Protein AF-0000000087153668 (afdb_homodimer)

pLDDT: mean 91.93, std 12.07, range [30.14, 98.94]

Radius of gyration: 24.34 Å; Cα contacts (8 Å, |Δi|>4): 916; chains: 2; bounding box: 64×69×59 Å

Nearest PDB structures (foldseek):
  3tos-assembly1_B  TM=8.824E-01  e=1.261E-19  Micromonospora echinospora
  5hoq-assembly1_A-2  TM=8.703E-01  e=6.758E-18  Micromonospora echinospora
  5hoq-assembly1_E-2  TM=8.641E-01  e=1.120E-17  Micromonospora echinospora
  5hoq-assembly1_C-2  TM=8.695E-01  e=1.193E-17  Micromonospora echinospora
  5hoq-assembly1_B  TM=8.705E-01  e=1.979E-17  Micromonospora echinospora

Organism: NCBI:txid2511166

Structure (mmCIF, N/CA/C/O backbone):
data_AF-0000000087153668-model_v1
#
loop_
_entity.id
_entity.type
_entity.pdbx_description
1 polymer 'Macroc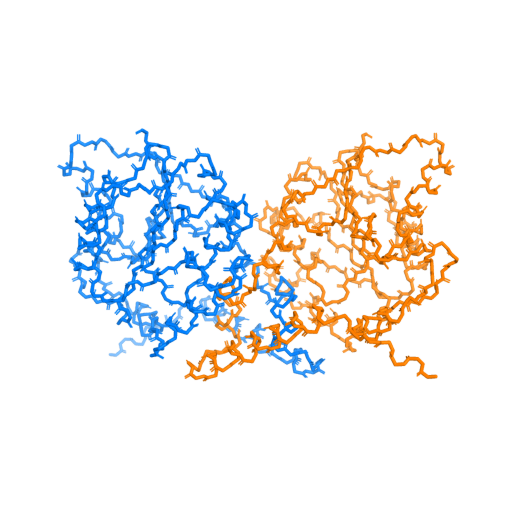in O-methyltransferase'
#
loop_
_atom_site.group_PDB
_atom_site.id
_atom_site.type_symbol
_atom_site.label_atom_id
_atom_site.label_alt_id
_atom_site.label_comp_id
_atom_site.label_asym_id
_atom_site.label_entity_id
_atom_site.label_seq_id
_atom_site.pdbx_PDB_ins_code
_atom_site.Cartn_x
_atom_site.Cartn_y
_atom_site.Cartn_z
_atom_site.occupancy
_atom_site.B_iso_or_equiv
_atom_site.auth_seq_id
_atom_site.auth_comp_id
_atom_site.auth_asym_id
_atom_site.auth_atom_id
_atom_site.pdbx_PDB_model_num
ATOM 1 N N . MET A 1 1 ? -31.109 13.617 28.531 1 30.5 1 MET A N 1
ATOM 2 C CA . MET A 1 1 ? -30.109 12.617 28.172 1 30.5 1 MET A CA 1
ATOM 3 C C . MET A 1 1 ? -30.484 11.914 26.875 1 30.5 1 MET A C 1
ATOM 5 O O . MET A 1 1 ? -31.281 10.977 26.875 1 30.5 1 MET A O 1
ATOM 9 N N . THR A 1 2 ? -30.797 12.656 25.812 1 38.59 2 THR A N 1
ATOM 10 C CA . THR A 1 2 ? -31.281 12.078 24.562 1 38.59 2 THR A CA 1
ATOM 11 C C . THR A 1 2 ? -30.344 10.969 24.078 1 38.59 2 THR A C 1
ATOM 13 O O . THR A 1 2 ? -29.156 11.211 23.859 1 38.59 2 THR A O 1
ATOM 16 N N . THR A 1 3 ? -30.453 9.836 24.578 1 46 3 THR A N 1
ATOM 17 C CA . THR A 1 3 ? -29.766 8.633 24.141 1 46 3 THR A CA 1
ATOM 18 C C . THR A 1 3 ? -29.672 8.57 22.625 1 46 3 THR A C 1
ATOM 20 O O . THR A 1 3 ? -30.688 8.406 21.938 1 46 3 THR A O 1
ATOM 23 N N . GLU A 1 4 ? -28.953 9.422 22.062 1 53.03 4 GLU A N 1
ATOM 24 C CA . GLU A 1 4 ? -28.812 9.391 20.609 1 53.03 4 GLU A CA 1
ATOM 25 C C . GLU A 1 4 ? -28.812 7.961 20.078 1 53.03 4 GLU A C 1
ATOM 27 O O . GLU A 1 4 ? -28 7.137 20.5 1 53.03 4 GLU A O 1
ATOM 32 N N . LYS A 1 5 ? -29.922 7.488 19.75 1 58.69 5 LYS A N 1
ATOM 33 C CA . LYS A 1 5 ? -30.172 6.207 19.094 1 58.69 5 LYS A CA 1
ATOM 34 C C . LYS A 1 5 ? -29.172 5.957 17.969 1 58.69 5 LYS A C 1
ATOM 36 O O . LYS A 1 5 ? -29.078 6.738 17.016 1 58.69 5 LYS A O 1
ATOM 41 N N . ILE A 1 6 ? -28.078 5.258 18.297 1 69.44 6 ILE A N 1
ATOM 42 C CA . ILE A 1 6 ? -27.141 4.883 17.25 1 69.44 6 ILE A CA 1
ATOM 43 C C . ILE A 1 6 ? -27.906 4.301 16.062 1 69.44 6 ILE A C 1
ATOM 45 O O . ILE A 1 6 ? -28.797 3.463 16.234 1 69.44 6 ILE A O 1
ATOM 49 N N . ASP A 1 7 ? -27.781 4.836 14.914 1 81.31 7 ASP A N 1
ATOM 50 C CA . ASP A 1 7 ? -28.281 4.312 13.641 1 81.31 7 ASP A CA 1
ATOM 51 C C . ASP A 1 7 ? -27.984 2.82 13.508 1 81.31 7 ASP A C 1
ATOM 53 O O . ASP A 1 7 ? -26.844 2.395 13.703 1 81.31 7 ASP A O 1
ATOM 57 N N . PRO A 1 8 ? -29.031 1.995 13.484 1 85.25 8 PRO A N 1
ATOM 58 C CA . PRO A 1 8 ? -28.844 0.545 13.398 1 85.25 8 PRO A CA 1
ATOM 59 C C . PRO A 1 8 ? -27.844 0.141 12.328 1 85.25 8 PRO A C 1
ATOM 61 O O . PRO A 1 8 ? -27.078 -0.816 12.516 1 85.25 8 PRO A O 1
ATOM 64 N N . ALA A 1 9 ? -27.922 0.762 11.227 1 83.69 9 ALA A N 1
ATOM 65 C CA . ALA A 1 9 ? -26.969 0.461 10.164 1 83.69 9 ALA A CA 1
ATOM 66 C C . ALA A 1 9 ? -25.547 0.723 10.633 1 83.69 9 ALA A C 1
ATOM 68 O O . ALA A 1 9 ? -24.625 -0.057 10.336 1 83.69 9 ALA A O 1
ATOM 69 N N . ARG A 1 10 ? -25.312 1.752 11.328 1 82.81 10 ARG A N 1
ATOM 70 C CA . ARG A 1 10 ? -24 2.08 11.852 1 82.81 10 ARG A CA 1
ATOM 71 C C . ARG A 1 10 ? -23.547 1.064 12.898 1 82.81 10 ARG A C 1
ATOM 73 O O . ARG A 1 10 ? -22.391 0.668 12.938 1 82.81 10 ARG A O 1
ATOM 80 N N . ALA A 1 11 ? -24.484 0.666 13.648 1 84.69 11 ALA A N 1
ATOM 81 C CA . ALA A 1 11 ? -24.188 -0.338 14.664 1 84.69 11 ALA A CA 1
ATOM 82 C C . ALA A 1 11 ? -23.781 -1.661 14.031 1 84.69 11 ALA A C 1
ATOM 84 O O . ALA A 1 11 ? -22.844 -2.316 14.492 1 84.69 11 ALA A O 1
ATOM 85 N N . ALA A 1 12 ? -24.484 -2.02 13.031 1 84.94 12 ALA A N 1
ATOM 86 C CA . ALA A 1 12 ? -24.172 -3.254 12.32 1 84.94 12 ALA A CA 1
ATOM 87 C C . ALA A 1 12 ? -22.781 -3.178 11.688 1 84.94 12 ALA A C 1
ATOM 89 O O . ALA A 1 12 ? -22.016 -4.152 11.719 1 84.94 12 ALA A O 1
ATOM 90 N N . TYR A 1 13 ? -22.5 -2.025 11.18 1 84.12 13 TYR A N 1
ATOM 91 C CA . TYR A 1 13 ? -21.203 -1.812 10.57 1 84.12 13 TYR A CA 1
ATOM 92 C C . TYR A 1 13 ? -20.094 -1.915 11.609 1 84.12 13 TYR A C 1
ATOM 94 O O . TYR A 1 13 ? -19.078 -2.578 11.375 1 84.12 13 TYR A O 1
ATOM 102 N N . GLN A 1 14 ? -20.281 -1.329 12.695 1 86.62 14 GLN A N 1
ATOM 103 C CA . GLN A 1 14 ? -19.297 -1.364 13.773 1 86.62 14 GLN A CA 1
ATOM 104 C C . GLN A 1 14 ? -19.094 -2.789 14.281 1 86.62 14 GLN A C 1
ATOM 106 O O . GLN A 1 14 ? -17.953 -3.199 14.547 1 86.62 14 GLN A O 1
ATOM 111 N N . SER A 1 15 ? -20.188 -3.48 14.352 1 90.38 15 SER A N 1
ATOM 112 C CA . SER A 1 15 ? -20.109 -4.871 14.797 1 90.38 15 SER A CA 1
ATOM 113 C C . SER A 1 15 ? -19.312 -5.719 13.812 1 90.38 15 SER A C 1
ATOM 115 O O . SER A 1 15 ? -18.484 -6.543 14.219 1 90.38 15 SER A O 1
ATOM 117 N N . ARG A 1 16 ? -19.547 -5.488 12.57 1 90.38 16 ARG A N 1
ATOM 118 C CA . ARG A 1 16 ? -18.812 -6.223 11.539 1 90.38 16 ARG A CA 1
ATOM 119 C C . ARG A 1 16 ? -17.328 -5.906 11.602 1 90.38 16 ARG A C 1
ATOM 121 O O . ARG A 1 16 ? -16.484 -6.789 11.414 1 90.38 16 ARG A O 1
ATOM 128 N N . GLU A 1 17 ? -17.094 -4.684 11.852 1 91.75 17 GLU A N 1
ATOM 129 C CA . GLU A 1 17 ? -15.688 -4.281 11.977 1 91.75 17 GLU A CA 1
ATOM 130 C C . GLU A 1 17 ? -15.023 -4.949 13.172 1 91.75 17 GLU A C 1
ATOM 132 O O . GLU A 1 17 ? -13.906 -5.457 13.062 1 91.75 17 GLU A O 1
ATOM 137 N N . GLU A 1 18 ? -15.703 -4.941 14.25 1 93.94 18 GLU A N 1
ATOM 138 C CA . GLU A 1 18 ? -15.172 -5.578 15.445 1 93.94 18 GLU A CA 1
ATOM 139 C C . GLU A 1 18 ? -14.953 -7.07 15.227 1 93.94 18 GLU A C 1
ATOM 141 O O . GLU A 1 18 ? -13.93 -7.621 15.648 1 93.94 18 GLU A O 1
ATOM 146 N N . GLN A 1 19 ? -15.891 -7.656 14.586 1 95.5 19 GLN A N 1
ATOM 147 C CA . GLN A 1 19 ? -15.781 -9.078 14.289 1 95.5 19 GLN A CA 1
ATOM 148 C C . GLN A 1 19 ? -14.609 -9.359 13.359 1 95.5 19 GLN A C 1
ATOM 150 O O . GLN A 1 19 ? -13.914 -10.375 13.508 1 95.5 19 GLN A O 1
ATOM 155 N N . HIS A 1 20 ? -14.406 -8.508 12.422 1 96.88 20 HIS A N 1
ATOM 156 C CA . HIS A 1 20 ? -13.289 -8.656 11.492 1 96.88 20 HIS A CA 1
ATOM 157 C C . HIS A 1 20 ? -11.961 -8.68 12.242 1 96.88 20 HIS A C 1
ATOM 159 O O . HIS A 1 20 ? -11.148 -9.586 12.039 1 96.88 20 HIS A O 1
ATOM 165 N N . TRP A 1 21 ? -11.766 -7.707 13.094 1 97.44 21 TRP A N 1
ATOM 166 C CA . TRP A 1 21 ? -10.492 -7.586 13.797 1 97.44 21 TRP A CA 1
ATOM 167 C C . TRP A 1 21 ? -10.305 -8.742 14.781 1 97.44 21 TRP A C 1
ATOM 169 O O . TRP A 1 21 ? -9.188 -9.25 14.938 1 97.44 21 TRP A O 1
ATOM 179 N N . ALA A 1 22 ? -11.375 -9.156 15.414 1 97.94 22 ALA A N 1
ATOM 180 C CA . ALA A 1 22 ? -11.297 -10.297 16.328 1 97.94 22 ALA A CA 1
ATOM 181 C C . ALA A 1 22 ? -10.914 -11.57 15.586 1 97.94 22 ALA A C 1
ATOM 183 O O . ALA A 1 22 ? -10.062 -12.336 16.047 1 97.94 22 ALA A O 1
ATOM 184 N N . GLU A 1 23 ? -11.539 -11.758 14.422 1 98.25 23 GLU A N 1
ATOM 185 C CA . GLU A 1 23 ? -11.242 -12.953 13.633 1 98.25 23 GLU A CA 1
ATOM 186 C C . GLU A 1 23 ? -9.812 -12.922 13.102 1 98.25 23 GLU A C 1
ATOM 188 O O . GLU A 1 23 ? -9.109 -13.93 13.133 1 98.25 23 GLU A O 1
ATOM 193 N N . LEU A 1 24 ? -9.375 -11.805 12.617 1 98.56 24 LEU A N 1
ATOM 194 C CA . LEU A 1 24 ? -8.008 -11.688 12.117 1 98.56 24 LEU A CA 1
ATOM 195 C C . LEU A 1 24 ? -7.004 -11.977 13.227 1 98.56 24 LEU A C 1
ATOM 197 O O . LEU A 1 24 ? -6.031 -12.703 13.016 1 98.56 24 LEU A O 1
ATOM 201 N N . LYS A 1 25 ? -7.203 -11.367 14.398 1 98.19 25 LYS A N 1
ATOM 202 C CA . LYS A 1 25 ? -6.32 -11.625 15.531 1 98.19 25 LYS A CA 1
ATOM 203 C C . LYS A 1 25 ? -6.266 -13.117 15.859 1 98.19 25 LYS A C 1
ATOM 205 O O . LYS A 1 25 ? -5.191 -13.656 16.125 1 98.19 25 LYS A O 1
ATOM 210 N N . SER A 1 26 ? -7.434 -13.75 15.867 1 98.44 26 SER A N 1
ATOM 211 C CA . SER A 1 26 ? -7.512 -15.18 16.141 1 98.44 26 SER A CA 1
ATOM 212 C C . SER A 1 26 ? -6.711 -15.977 15.102 1 98.44 26 SER A C 1
ATOM 214 O O . SER A 1 26 ? -6 -16.922 15.461 1 98.44 26 SER A O 1
ATOM 216 N N . ILE A 1 27 ? -6.805 -15.641 13.82 1 98.38 27 ILE A N 1
ATOM 217 C CA . ILE A 1 27 ? -6.082 -16.312 12.742 1 98.38 27 ILE A CA 1
ATOM 218 C C . ILE A 1 27 ? -4.578 -16.172 12.969 1 98.38 27 ILE A C 1
ATOM 220 O O . ILE A 1 27 ? -3.838 -17.156 12.875 1 98.38 27 ILE A O 1
ATOM 224 N N . LEU A 1 28 ? -4.129 -14.953 13.258 1 98 28 LEU A N 1
ATOM 225 C CA . LEU A 1 28 ? -2.709 -14.688 13.453 1 98 28 LEU A CA 1
ATOM 226 C C . LEU A 1 28 ? -2.178 -15.43 14.68 1 98 28 LEU A C 1
ATOM 228 O O . LEU A 1 28 ? -1.084 -15.992 14.633 1 98 28 LEU A O 1
ATOM 232 N N . ASP A 1 29 ? -2.941 -15.414 15.781 1 97.5 29 ASP A N 1
ATOM 233 C CA . ASP A 1 29 ? -2.547 -16.125 17 1 97.5 29 ASP A CA 1
ATOM 234 C C . ASP A 1 29 ? -2.455 -17.625 16.75 1 97.5 29 ASP A C 1
ATOM 236 O O . ASP A 1 29 ? -1.462 -18.266 17.109 1 97.5 29 ASP A O 1
ATOM 240 N N . ASP A 1 30 ? -3.479 -18.219 16.125 1 97.38 30 ASP A N 1
ATOM 241 C CA . ASP A 1 30 ? -3.521 -19.656 15.859 1 97.38 30 ASP A CA 1
ATOM 242 C C . ASP A 1 30 ? -2.369 -20.094 14.953 1 97.38 30 ASP A C 1
ATOM 244 O O . ASP A 1 30 ? -1.816 -21.172 15.109 1 97.38 30 ASP A O 1
ATOM 248 N N . GLY A 1 31 ? -2.053 -19.25 14 1 95.75 31 GLY A N 1
ATOM 249 C CA . GLY A 1 31 ? -0.984 -19.562 13.062 1 95.75 31 GLY A CA 1
ATOM 250 C C . GLY A 1 31 ? 0.392 -19.188 13.586 1 95.75 31 GLY A C 1
ATOM 251 O O . GLY A 1 31 ? 1.398 -19.422 12.914 1 95.75 31 GLY A O 1
ATOM 252 N N . GLN A 1 32 ? 0.457 -18.594 14.75 1 95.75 32 GLN A N 1
ATOM 253 C CA . GLN A 1 32 ? 1.702 -18.125 15.359 1 95.75 32 GLN A CA 1
ATOM 254 C C . GLN A 1 32 ? 2.449 -17.188 14.422 1 95.75 32 GLN A C 1
ATOM 256 O O . GLN A 1 32 ? 3.662 -17.312 14.242 1 95.75 32 GLN A O 1
ATOM 261 N N . ILE A 1 33 ? 1.767 -16.391 13.758 1 96.06 33 ILE A N 1
ATOM 262 C CA . ILE A 1 33 ? 2.328 -15.391 12.859 1 96.06 33 ILE A CA 1
ATOM 263 C C . ILE A 1 33 ? 2.727 -14.148 13.648 1 96.06 33 ILE A C 1
ATOM 265 O O . ILE A 1 33 ? 1.876 -13.492 14.258 1 96.06 33 ILE A O 1
ATOM 269 N N . SER A 1 34 ? 3.992 -13.773 13.672 1 95.94 34 SER A N 1
ATOM 270 C CA . SER A 1 34 ? 4.543 -12.688 14.469 1 95.94 34 SER A CA 1
ATOM 271 C C . SER A 1 34 ? 4.164 -11.328 13.891 1 95.94 34 SER A C 1
ATOM 273 O O . SER A 1 34 ? 3.648 -11.25 12.773 1 95.94 34 SER A O 1
ATOM 275 N N . LEU A 1 35 ? 4.406 -10.266 14.625 1 96.62 35 LEU A N 1
ATOM 276 C CA . LEU A 1 35 ? 4.207 -8.898 14.148 1 96.62 35 LEU A CA 1
ATOM 277 C C . LEU A 1 35 ? 5.031 -8.633 12.898 1 96.62 35 LEU A C 1
ATOM 279 O O . LEU A 1 35 ? 4.531 -8.055 11.93 1 96.62 35 LEU A O 1
ATOM 283 N N . ALA A 1 36 ? 6.301 -9.031 12.969 1 96.38 36 ALA A N 1
ATOM 284 C CA . ALA A 1 36 ? 7.184 -8.836 11.82 1 96.38 36 ALA A CA 1
ATOM 285 C C . ALA A 1 36 ? 6.625 -9.516 10.578 1 96.38 36 ALA A C 1
ATOM 287 O O . ALA A 1 36 ? 6.539 -8.906 9.508 1 96.38 36 ALA A O 1
ATOM 288 N N . GLU A 1 37 ? 6.176 -10.766 10.711 1 95.5 37 GLU A N 1
ATOM 289 C CA . GLU A 1 37 ? 5.602 -11.508 9.594 1 95.5 37 GLU A CA 1
ATOM 290 C C . GLU A 1 37 ? 4.32 -10.844 9.094 1 95.5 37 GLU A C 1
ATOM 292 O O . GLU A 1 37 ? 4.07 -10.789 7.887 1 95.5 37 GLU A O 1
ATOM 297 N N . THR A 1 38 ? 3.527 -10.383 10.047 1 97.81 38 THR A N 1
ATOM 298 C CA . THR A 1 38 ? 2.295 -9.68 9.711 1 97.81 38 THR A CA 1
ATOM 299 C C . THR A 1 38 ? 2.59 -8.445 8.867 1 97.81 38 THR A C 1
ATOM 301 O O . THR A 1 38 ? 1.969 -8.242 7.82 1 97.81 38 THR A O 1
ATOM 304 N N . LEU A 1 39 ? 3.59 -7.68 9.227 1 97.94 39 LEU A N 1
ATOM 305 C CA . LEU A 1 39 ? 3.883 -6.426 8.547 1 97.94 39 LEU A CA 1
ATOM 306 C C . LEU A 1 39 ? 4.656 -6.672 7.254 1 97.94 39 LEU A C 1
ATOM 308 O O . LEU A 1 39 ? 4.508 -5.926 6.285 1 97.94 39 LEU A O 1
ATOM 312 N N . ILE A 1 40 ? 5.438 -7.758 7.156 1 96.75 40 ILE A N 1
ATOM 313 C CA . ILE A 1 40 ? 6.117 -8.148 5.926 1 96.75 40 ILE A CA 1
ATOM 314 C C . ILE A 1 40 ? 5.082 -8.57 4.883 1 96.75 40 ILE A C 1
ATOM 316 O O . ILE A 1 40 ? 5.23 -8.266 3.695 1 96.75 40 ILE A O 1
ATOM 320 N N . ASN A 1 41 ? 4.027 -9.195 5.312 1 97.06 41 ASN A N 1
ATOM 321 C CA . ASN A 1 41 ? 2.965 -9.68 4.441 1 97.06 41 ASN A CA 1
ATOM 322 C C . ASN A 1 41 ? 1.693 -8.852 4.594 1 97.06 41 ASN A C 1
ATOM 324 O O . ASN A 1 41 ? 0.588 -9.367 4.414 1 97.06 41 ASN A O 1
ATOM 328 N N . TYR A 1 42 ? 1.779 -7.547 4.867 1 98.12 42 TYR A N 1
ATOM 329 C CA . TYR A 1 42 ? 0.705 -6.676 5.332 1 98.12 42 TYR A CA 1
ATOM 330 C C . TYR A 1 42 ? -0.448 -6.652 4.336 1 98.12 42 TYR A C 1
ATOM 332 O O . TYR A 1 42 ? -1.612 -6.543 4.73 1 98.12 42 TYR A O 1
ATOM 340 N N . PRO A 1 43 ? -0.207 -6.762 2.994 1 97.88 43 PRO A N 1
ATOM 341 C CA . PRO A 1 43 ? -1.375 -6.645 2.117 1 97.88 43 PRO A CA 1
ATOM 342 C C . PRO A 1 43 ? -2.41 -7.742 2.367 1 97.88 43 PRO A C 1
ATOM 344 O O . PRO A 1 43 ? -3.59 -7.562 2.053 1 97.88 43 PRO A O 1
ATOM 347 N N . ALA A 1 44 ? -1.992 -8.867 2.947 1 98 44 ALA A N 1
ATOM 348 C CA . ALA A 1 44 ? -2.926 -9.945 3.264 1 98 44 ALA A CA 1
ATOM 349 C C . ALA A 1 44 ? -3.867 -9.539 4.395 1 98 44 ALA A C 1
ATOM 351 O O . ALA A 1 44 ? -4.98 -10.055 4.496 1 98 44 ALA A O 1
ATOM 352 N N . PHE A 1 45 ? -3.41 -8.57 5.207 1 98.5 45 PHE A N 1
ATOM 353 C CA . PHE A 1 45 ? -4.066 -8.414 6.5 1 98.5 45 PHE A CA 1
ATOM 354 C C . PHE A 1 45 ? -4.738 -7.055 6.609 1 98.5 45 PHE A C 1
ATOM 356 O O . PHE A 1 45 ? -5.496 -6.801 7.547 1 98.5 45 PHE A O 1
ATOM 363 N N . VAL A 1 46 ? -4.422 -6.18 5.672 1 97.75 46 VAL A N 1
ATOM 364 C CA . VAL A 1 46 ? -5.094 -4.887 5.645 1 97.75 46 VAL A CA 1
ATOM 365 C C . VAL A 1 46 ? -6.434 -5.012 4.922 1 97.75 46 VAL A C 1
ATOM 367 O O . VAL A 1 46 ? -6.555 -5.754 3.947 1 97.75 46 VAL A O 1
ATOM 370 N N . ARG A 1 47 ? -7.449 -4.32 5.395 1 96.19 47 ARG A N 1
ATOM 371 C CA . ARG A 1 47 ? -8.742 -4.332 4.719 1 96.19 47 ARG A CA 1
ATOM 372 C C . ARG A 1 47 ? -8.703 -3.49 3.447 1 96.19 47 ARG A C 1
ATOM 374 O O . ARG A 1 47 ? -7.824 -2.641 3.287 1 96.19 47 ARG A O 1
ATOM 381 N N . ARG A 1 48 ? -9.641 -3.795 2.596 1 94.31 48 ARG A N 1
ATOM 382 C CA . ARG A 1 48 ? -9.766 -3.086 1.327 1 94.31 48 ARG A CA 1
ATOM 383 C C . ARG A 1 48 ? -9.773 -1.576 1.542 1 94.31 48 ARG A C 1
ATOM 385 O O . ARG A 1 48 ? -9.07 -0.841 0.844 1 94.31 48 ARG A O 1
ATOM 392 N N . ARG A 1 49 ? -10.555 -1.093 2.52 1 93.31 49 ARG A N 1
ATOM 393 C CA . ARG A 1 49 ? -10.711 0.335 2.775 1 93.31 49 ARG A CA 1
ATOM 394 C C . ARG A 1 49 ? -9.391 0.973 3.174 1 93.31 49 ARG A C 1
ATOM 396 O O . ARG A 1 49 ? -9.055 2.066 2.713 1 93.31 49 ARG A O 1
ATOM 403 N N . GLU A 1 50 ? -8.578 0.243 3.977 1 95.62 50 GLU A N 1
ATOM 404 C CA . GLU A 1 50 ? -7.309 0.783 4.461 1 95.62 50 GLU A CA 1
ATOM 405 C C . GLU A 1 50 ? -6.227 0.689 3.389 1 95.62 50 GLU A C 1
ATOM 407 O O . GLU A 1 50 ? -5.332 1.537 3.324 1 95.62 50 GLU A O 1
ATOM 412 N N . MET A 1 51 ? -6.34 -0.323 2.529 1 97.25 51 MET A N 1
ATOM 413 C CA . MET A 1 51 ? -5.344 -0.507 1.479 1 97.25 51 MET A CA 1
ATOM 414 C C . MET A 1 51 ? -5.305 0.702 0.549 1 97.25 51 MET A C 1
ATOM 416 O O . MET A 1 51 ? -4.234 1.096 0.083 1 97.25 51 MET A O 1
ATOM 420 N N . THR A 1 52 ? -6.445 1.392 0.288 1 96.81 52 THR A N 1
ATOM 421 C CA . THR A 1 52 ? -6.547 2.477 -0.682 1 96.81 52 THR A CA 1
ATOM 422 C C . THR A 1 52 ? -5.738 3.688 -0.228 1 96.81 52 THR A C 1
ATOM 424 O O . THR A 1 52 ? -5.359 4.531 -1.044 1 96.81 52 THR A O 1
ATOM 427 N N . ARG A 1 53 ? -5.449 3.73 1.054 1 96.31 53 ARG A N 1
ATOM 428 C CA . ARG A 1 53 ? -4.703 4.871 1.573 1 96.31 53 ARG A CA 1
ATOM 429 C C . ARG A 1 53 ? -3.324 4.965 0.93 1 96.31 53 ARG A C 1
ATOM 431 O O . ARG A 1 53 ? -2.93 6.023 0.439 1 96.31 53 ARG A O 1
ATOM 438 N N . LEU A 1 54 ? -2.623 3.857 0.93 1 98.25 54 LEU A N 1
ATOM 439 C CA . LEU A 1 54 ? -1.294 3.848 0.328 1 98.25 54 LEU A CA 1
ATOM 440 C C . LEU A 1 54 ? -1.378 4.059 -1.18 1 98.25 54 LEU A C 1
ATOM 442 O O . LEU A 1 54 ? -0.534 4.742 -1.763 1 98.25 54 LEU A O 1
ATOM 446 N N . LEU A 1 55 ? -2.42 3.486 -1.817 1 98.56 55 LEU A N 1
ATOM 447 C CA . LEU A 1 55 ? -2.588 3.652 -3.258 1 98.56 55 LEU A CA 1
ATOM 448 C C . LEU A 1 55 ? -2.824 5.117 -3.613 1 98.56 55 LEU A C 1
ATOM 450 O O . LEU A 1 55 ? -2.25 5.625 -4.578 1 98.56 55 LEU A O 1
ATOM 454 N N . ALA A 1 56 ? -3.625 5.781 -2.809 1 98.5 56 ALA A N 1
ATOM 455 C CA . ALA A 1 56 ? -3.92 7.195 -3.033 1 98.5 56 ALA A CA 1
ATOM 456 C C . ALA A 1 56 ? -2.668 8.047 -2.855 1 98.5 56 ALA A C 1
ATOM 458 O O . ALA A 1 56 ? -2.393 8.93 -3.67 1 98.5 56 ALA A O 1
ATOM 459 N N . ASP A 1 57 ? -1.923 7.781 -1.798 1 98.62 57 ASP A N 1
ATOM 460 C CA . ASP A 1 57 ? -0.675 8.5 -1.572 1 98.62 57 ASP A CA 1
ATOM 461 C C . ASP A 1 57 ? 0.308 8.273 -2.717 1 98.62 57 ASP A C 1
ATOM 463 O O . ASP A 1 57 ? 0.983 9.203 -3.16 1 98.62 57 ASP A O 1
ATOM 467 N N . TYR A 1 58 ? 0.322 7.062 -3.189 1 98.81 58 TYR A N 1
ATOM 468 C CA . TYR A 1 58 ? 1.199 6.715 -4.301 1 98.81 58 TYR A CA 1
ATOM 469 C C . TYR A 1 58 ? 0.812 7.477 -5.562 1 98.81 58 TYR A C 1
ATOM 471 O O . TYR A 1 58 ? 1.674 8.023 -6.258 1 98.81 58 TYR A O 1
ATOM 479 N N . ASP A 1 59 ? -0.47 7.543 -5.883 1 98.69 59 ASP A N 1
ATOM 480 C CA . ASP A 1 59 ? -0.94 8.266 -7.062 1 98.69 59 ASP A CA 1
ATOM 481 C C . ASP A 1 59 ? -0.657 9.758 -6.941 1 98.69 59 ASP A C 1
ATOM 483 O O . ASP A 1 59 ? -0.263 10.398 -7.918 1 98.69 59 ASP A O 1
ATOM 487 N N . LEU A 1 60 ? -0.824 10.32 -5.746 1 98.81 60 LEU A N 1
ATOM 488 C CA . LEU A 1 60 ? -0.478 11.719 -5.535 1 98.81 60 LEU A CA 1
ATOM 489 C C . LEU A 1 60 ? 1.017 11.945 -5.738 1 98.81 60 LEU A C 1
ATOM 491 O O . LEU A 1 60 ? 1.418 12.906 -6.402 1 98.81 60 LEU A O 1
ATOM 495 N N . PHE A 1 61 ? 1.834 11.07 -5.184 1 98.81 61 PHE A N 1
ATOM 496 C CA . PHE A 1 61 ? 3.283 11.188 -5.277 1 98.81 61 PHE A CA 1
ATOM 497 C C . PHE A 1 61 ? 3.734 11.156 -6.734 1 98.81 61 PHE A C 1
ATOM 499 O O . PHE A 1 61 ? 4.633 11.898 -7.129 1 98.81 61 PHE A O 1
ATOM 506 N N . ARG A 1 62 ? 3.113 10.336 -7.527 1 98.12 62 ARG A N 1
ATOM 507 C CA . ARG A 1 62 ? 3.465 10.219 -8.938 1 98.12 62 ARG A CA 1
ATOM 508 C C . ARG A 1 62 ? 3.236 11.531 -9.672 1 98.12 62 ARG A C 1
ATOM 510 O O . ARG A 1 62 ? 3.881 11.805 -10.688 1 98.12 62 ARG A O 1
ATOM 517 N N . MET A 1 63 ? 2.402 12.352 -9.18 1 98.38 63 MET A N 1
ATOM 518 C CA . MET A 1 63 ? 2.107 13.641 -9.812 1 98.38 63 MET A CA 1
ATOM 519 C C . MET A 1 63 ? 3.25 14.625 -9.594 1 98.38 63 MET A C 1
ATOM 521 O O . MET A 1 63 ? 3.363 15.617 -10.32 1 98.38 63 MET A O 1
ATOM 525 N N . ILE A 1 64 ? 4.141 14.352 -8.586 1 98.19 64 ILE A N 1
ATOM 526 C CA . ILE A 1 64 ? 5.125 15.367 -8.242 1 98.19 64 ILE A CA 1
ATOM 527 C C . ILE A 1 64 ? 6.531 14.828 -8.477 1 98.19 64 ILE A C 1
ATOM 529 O O . ILE A 1 64 ? 7.516 15.422 -8.031 1 98.19 64 ILE A O 1
ATOM 533 N N . GLN A 1 65 ? 6.652 13.688 -9.148 1 96.44 65 GLN A N 1
ATOM 534 C CA . GLN A 1 65 ? 7.953 13.055 -9.328 1 96.44 65 GLN A CA 1
ATOM 535 C C . GLN A 1 65 ? 8.914 13.977 -10.078 1 96.44 65 GLN A C 1
ATOM 537 O O . GLN A 1 65 ? 10.117 13.961 -9.828 1 96.44 65 GLN A O 1
ATOM 542 N N . ASP A 1 66 ? 8.367 14.797 -10.938 1 96.62 66 ASP A N 1
ATOM 543 C CA . ASP A 1 66 ? 9.219 15.656 -11.75 1 96.62 66 ASP A CA 1
ATOM 544 C C . ASP A 1 66 ? 9.172 17.109 -11.258 1 96.62 66 ASP A C 1
ATOM 546 O O . ASP A 1 66 ? 9.609 18.016 -11.961 1 96.62 66 ASP A O 1
ATOM 550 N N . ILE A 1 67 ? 8.57 17.359 -10.078 1 97.75 67 ILE A N 1
ATOM 551 C CA . ILE A 1 67 ? 8.508 18.672 -9.445 1 97.75 67 ILE A CA 1
ATOM 552 C C . ILE A 1 67 ? 9.539 18.75 -8.32 1 97.75 67 ILE A C 1
ATOM 554 O O . ILE A 1 67 ? 9.508 17.938 -7.391 1 97.75 67 ILE A O 1
ATOM 558 N N . PRO A 1 68 ? 10.469 19.625 -8.414 1 96.69 68 PRO A N 1
ATOM 559 C CA . PRO A 1 68 ? 11.445 19.734 -7.328 1 96.69 68 PRO A CA 1
ATOM 560 C C . PRO A 1 68 ? 10.82 20.203 -6.016 1 96.69 68 PRO A C 1
ATOM 562 O O . PRO A 1 68 ? 9.773 20.844 -6.02 1 96.69 68 PRO A O 1
ATOM 565 N N . GLY A 1 69 ? 11.539 19.891 -4.941 1 97.81 69 GLY A N 1
ATOM 566 C CA . GLY A 1 69 ? 11.109 20.406 -3.654 1 97.81 69 GLY A CA 1
ATOM 567 C C . GLY A 1 69 ? 10.688 19.328 -2.686 1 97.81 69 GLY A C 1
ATOM 568 O O . GLY A 1 69 ? 10.445 18.188 -3.09 1 97.81 69 GLY A O 1
ATOM 569 N N . SER A 1 70 ? 10.547 19.672 -1.461 1 98.44 70 SER A N 1
ATOM 570 C CA . SER A 1 70 ? 10.227 18.766 -0.356 1 98.44 70 SER A CA 1
ATOM 571 C C . SER A 1 70 ? 8.719 18.609 -0.186 1 98.44 70 SER A C 1
ATOM 573 O O . SER A 1 70 ? 7.941 19.188 -0.958 1 98.44 70 SER A O 1
ATOM 575 N N . ILE A 1 71 ? 8.281 17.766 0.687 1 98.88 71 ILE A N 1
ATOM 576 C CA . ILE A 1 71 ? 6.879 17.531 1.004 1 98.88 71 ILE A CA 1
ATOM 577 C C . ILE A 1 71 ? 6.59 17.984 2.434 1 98.88 71 ILE A C 1
ATOM 579 O O . ILE A 1 71 ? 7.383 17.719 3.344 1 98.88 71 ILE A O 1
ATOM 583 N N . ALA A 1 72 ? 5.531 18.703 2.6 1 98.88 72 ALA A N 1
ATOM 584 C CA . ALA A 1 72 ? 5.078 19.094 3.932 1 98.88 72 ALA A CA 1
ATOM 585 C C . ALA A 1 72 ? 3.717 18.484 4.25 1 98.88 72 ALA A C 1
ATOM 587 O O . ALA A 1 72 ? 2.807 18.516 3.418 1 98.88 72 ALA A O 1
ATOM 588 N N . GLU A 1 73 ? 3.564 17.938 5.414 1 98.88 73 GLU A N 1
ATOM 589 C CA . GLU A 1 73 ? 2.299 17.391 5.891 1 98.88 73 GLU A CA 1
ATOM 590 C C . GLU A 1 73 ? 1.889 18.016 7.219 1 98.88 73 GLU A C 1
ATOM 592 O O . GLU A 1 73 ? 2.676 18.047 8.172 1 98.88 73 GLU A O 1
ATOM 597 N N . LEU A 1 74 ? 0.701 18.562 7.277 1 98.25 74 LEU A N 1
ATOM 598 C CA . LEU A 1 74 ? 0.121 19.062 8.523 1 98.25 74 LEU A CA 1
ATOM 599 C C . LEU A 1 74 ? -0.875 18.062 9.094 1 98.25 74 LEU A C 1
ATOM 601 O O . LEU A 1 74 ? -1.862 17.719 8.438 1 98.25 74 LEU A O 1
ATOM 605 N N . GLY A 1 75 ? -0.689 17.672 10.328 1 96.12 75 GLY A N 1
ATOM 606 C CA . GLY A 1 75 ? -1.401 16.531 10.891 1 96.12 75 GLY A CA 1
ATOM 607 C C . GLY A 1 75 ? -0.745 15.203 10.57 1 96.12 75 GLY A C 1
ATOM 608 O O . GLY A 1 75 ? -0.954 14.641 9.492 1 96.12 75 GLY A O 1
ATOM 609 N N . VAL A 1 76 ? 0.039 14.711 11.586 1 97 76 VAL A N 1
ATOM 610 C CA . VAL A 1 76 ? 0.862 13.531 11.336 1 97 76 VAL A CA 1
ATOM 611 C C . VAL A 1 76 ? 0.243 12.312 12.008 1 97 76 VAL A C 1
ATOM 613 O O . VAL A 1 76 ? 0.271 11.203 11.461 1 97 76 VAL A O 1
ATOM 616 N N . PHE A 1 77 ? -0.27 12.445 13.266 1 94.31 77 PHE A N 1
ATOM 617 C CA . PHE A 1 77 ? -0.82 11.367 14.078 1 94.31 77 PHE A CA 1
ATOM 618 C C . PHE A 1 77 ? 0.172 10.219 14.195 1 94.31 77 PHE A C 1
ATOM 620 O O . PHE A 1 77 ? 1.291 10.406 14.68 1 94.31 77 PHE A O 1
ATOM 627 N N . LEU A 1 78 ? -0.143 9.109 13.719 1 96.19 78 LEU A N 1
ATOM 628 C CA . LEU A 1 78 ? 0.76 7.969 13.867 1 96.19 78 LEU A CA 1
ATOM 629 C C . LEU A 1 78 ? 1.721 7.887 12.68 1 96.19 78 LEU A C 1
ATOM 631 O O . LEU A 1 78 ? 2.605 7.031 12.656 1 96.19 78 LEU A O 1
ATOM 635 N N . GLY A 1 79 ? 1.618 8.688 11.664 1 97.62 79 GLY A N 1
ATOM 636 C CA . GLY A 1 79 ? 2.645 8.852 10.648 1 97.62 79 GLY A CA 1
ATOM 637 C C . GLY A 1 79 ? 2.371 8.055 9.391 1 97.62 79 GLY A C 1
ATOM 638 O O . GLY A 1 79 ? 3.268 7.855 8.57 1 97.62 79 GLY A O 1
ATOM 639 N N . ALA A 1 80 ? 1.126 7.602 9.141 1 97.56 80 ALA A N 1
ATOM 640 C CA . ALA A 1 80 ? 0.809 6.805 7.961 1 97.56 80 ALA A CA 1
ATOM 641 C C . ALA A 1 80 ? 1.125 7.574 6.684 1 97.56 80 ALA A C 1
ATOM 643 O O . ALA A 1 80 ? 1.67 7.008 5.73 1 97.56 80 ALA A O 1
ATOM 644 N N . GLY A 1 81 ? 0.772 8.836 6.648 1 98 81 GLY A N 1
ATOM 645 C CA . GLY A 1 81 ? 1.087 9.664 5.496 1 98 81 GLY A CA 1
ATOM 646 C C . GLY A 1 81 ? 2.545 10.078 5.438 1 98 81 GLY A C 1
ATOM 647 O O . GLY A 1 81 ? 3.252 9.75 4.484 1 98 81 GLY A O 1
ATOM 648 N N . LEU A 1 82 ? 3.062 10.656 6.508 1 98.5 82 LEU A N 1
ATOM 649 C CA . LEU A 1 82 ? 4.402 11.227 6.574 1 98.5 82 LEU A CA 1
ATOM 650 C C . LEU A 1 82 ? 5.453 10.188 6.199 1 98.5 82 LEU A C 1
ATOM 652 O O . LEU A 1 82 ? 6.316 10.445 5.359 1 98.5 82 LEU A O 1
ATOM 656 N N . PHE A 1 83 ? 5.383 9.07 6.77 1 98.69 83 PHE A N 1
ATOM 657 C CA . PHE A 1 83 ? 6.414 8.062 6.535 1 98.69 83 PHE A CA 1
ATOM 658 C C . PHE A 1 83 ? 6.254 7.434 5.156 1 98.69 83 PHE A C 1
ATOM 660 O O . PHE A 1 83 ? 7.234 6.984 4.559 1 98.69 83 PHE A O 1
ATOM 667 N N . THR A 1 84 ? 5.02 7.402 4.617 1 98.69 84 THR A N 1
ATOM 668 C CA . THR A 1 84 ? 4.828 7 3.229 1 98.69 84 THR A CA 1
ATOM 669 C C . THR A 1 84 ? 5.621 7.902 2.289 1 98.69 84 THR A C 1
ATOM 671 O O . THR A 1 84 ? 6.352 7.418 1.421 1 98.69 84 THR A O 1
ATOM 674 N N . TRP A 1 85 ? 5.484 9.242 2.496 1 98.75 85 TRP A N 1
ATOM 675 C CA . TRP A 1 85 ? 6.219 10.18 1.646 1 98.75 85 TRP A CA 1
ATOM 676 C C . TRP A 1 85 ? 7.719 9.914 1.715 1 98.75 85 TRP A C 1
ATOM 678 O O . TRP A 1 85 ? 8.398 9.898 0.688 1 98.75 85 TRP A O 1
ATOM 688 N N . SER A 1 86 ? 8.211 9.719 2.908 1 98.5 86 SER A N 1
ATOM 689 C CA . SER A 1 86 ? 9.625 9.469 3.119 1 98.5 86 SER A CA 1
ATOM 690 C C . SER A 1 86 ? 10.086 8.219 2.369 1 98.5 86 SER A C 1
ATOM 692 O O . SER A 1 86 ? 11.078 8.25 1.647 1 98.5 86 SER A O 1
ATOM 694 N N . LYS A 1 87 ? 9.305 7.16 2.504 1 98.19 87 LYS A N 1
ATOM 695 C CA . LYS A 1 87 ? 9.656 5.883 1.891 1 98.19 87 LYS A CA 1
ATOM 696 C C . LYS A 1 87 ? 9.555 5.957 0.37 1 98.19 87 LYS A C 1
ATOM 698 O O . LYS A 1 87 ? 10.344 5.328 -0.343 1 98.19 87 LYS A O 1
ATOM 703 N N . LEU A 1 88 ? 8.594 6.738 -0.122 1 98.5 88 LEU A N 1
ATOM 704 C CA . LEU A 1 88 ? 8.477 6.914 -1.565 1 98.5 88 LEU A CA 1
ATOM 705 C C . LEU A 1 88 ? 9.656 7.703 -2.119 1 98.5 88 LEU A C 1
ATOM 707 O O . LEU A 1 88 ? 10.188 7.367 -3.178 1 98.5 88 LEU A O 1
ATOM 711 N N . LEU A 1 89 ? 10.078 8.766 -1.395 1 98.25 89 LEU A N 1
ATOM 712 C CA . LEU A 1 89 ? 11.258 9.516 -1.819 1 98.25 89 LEU A CA 1
ATOM 713 C C . LEU A 1 89 ? 12.492 8.617 -1.827 1 98.25 89 LEU A C 1
ATOM 715 O O . LEU A 1 89 ? 13.312 8.695 -2.746 1 98.25 89 LEU A O 1
ATOM 719 N N . GLU A 1 90 ? 12.625 7.727 -0.816 1 97 90 GLU A N 1
ATOM 720 C CA . GLU A 1 90 ? 13.758 6.805 -0.746 1 97 90 GLU A CA 1
ATOM 721 C C . GLU A 1 90 ? 13.711 5.789 -1.885 1 97 90 GLU A C 1
ATOM 723 O O . GLU A 1 90 ? 14.758 5.395 -2.41 1 97 90 GLU A O 1
ATOM 728 N N . THR A 1 91 ? 12.562 5.402 -2.258 1 96.94 91 THR A N 1
ATOM 729 C CA . THR A 1 91 ? 12.367 4.363 -3.262 1 96.94 91 THR A CA 1
ATOM 730 C C . THR A 1 91 ? 12.648 4.898 -4.66 1 96.94 91 THR A C 1
ATOM 732 O O . THR A 1 91 ? 13.375 4.273 -5.441 1 96.94 91 THR A O 1
ATOM 735 N N . PHE A 1 92 ? 12.18 6.086 -4.934 1 97.19 92 PHE A N 1
ATOM 736 C CA . PHE A 1 92 ? 12.188 6.543 -6.316 1 97.19 92 PHE A CA 1
ATOM 737 C C . PHE A 1 92 ? 13.289 7.574 -6.539 1 97.19 92 PHE A C 1
ATOM 739 O O . PHE A 1 92 ? 13.734 7.781 -7.672 1 97.19 92 PHE A O 1
ATOM 746 N N . PHE A 1 93 ? 13.75 8.242 -5.445 1 95.94 93 PHE A N 1
ATOM 747 C CA . PHE A 1 93 ? 14.773 9.266 -5.559 1 95.94 93 PHE A CA 1
ATOM 748 C C . PHE A 1 93 ? 15.82 9.109 -4.465 1 95.94 93 PHE A C 1
ATOM 750 O O . PHE A 1 93 ? 16.125 10.062 -3.744 1 95.94 93 PHE A O 1
ATOM 757 N N . PRO A 1 94 ? 16.375 7.934 -4.363 1 92.12 94 PRO A N 1
ATOM 758 C CA . PRO A 1 94 ? 17.312 7.68 -3.266 1 92.12 94 PRO A CA 1
ATOM 759 C C . PRO A 1 94 ? 18.547 8.578 -3.322 1 92.12 94 PRO A C 1
ATOM 761 O O . PRO A 1 94 ? 19.141 8.891 -2.285 1 92.12 94 PRO A O 1
ATOM 764 N N . GLY A 1 95 ? 18.891 8.992 -4.488 1 91.62 95 GLY A N 1
ATOM 765 C CA . GLY A 1 95 ? 20.094 9.789 -4.637 1 91.62 95 GLY A CA 1
ATOM 766 C C . GLY A 1 95 ? 19.875 11.273 -4.406 1 91.62 95 GLY A C 1
ATOM 767 O O . GLY A 1 95 ? 20.812 12.031 -4.215 1 91.62 95 GLY A O 1
ATOM 768 N N . ASP A 1 96 ? 18.703 11.695 -4.457 1 93 96 ASP A N 1
ATOM 769 C CA . ASP A 1 96 ? 18.375 13.102 -4.234 1 93 96 ASP A CA 1
ATOM 770 C C . ASP A 1 96 ? 18.062 13.367 -2.762 1 93 96 ASP A C 1
ATOM 772 O O . ASP A 1 96 ? 16.922 13.172 -2.318 1 93 96 ASP A O 1
ATOM 776 N N . ARG A 1 97 ? 19 13.891 -2.057 1 91.06 97 ARG A N 1
ATOM 777 C CA . ARG A 1 97 ? 18.844 14.109 -0.62 1 91.06 97 ARG A CA 1
ATOM 778 C C . ARG A 1 97 ? 18.375 15.523 -0.323 1 91.06 97 ARG A C 1
ATOM 780 O O . ARG A 1 97 ? 18.172 15.883 0.838 1 91.06 97 ARG A O 1
ATOM 787 N N . SER A 1 98 ? 18.188 16.25 -1.34 1 92.25 98 SER A N 1
ATOM 788 C CA . SER A 1 98 ? 17.719 17.625 -1.146 1 92.25 98 SER A CA 1
ATOM 789 C C . SER A 1 98 ? 16.219 17.656 -0.877 1 92.25 98 SER A C 1
ATOM 791 O O . SER A 1 98 ? 15.703 18.641 -0.327 1 92.25 98 SER A O 1
ATOM 793 N N . ARG A 1 99 ? 15.484 16.672 -1.294 1 95.19 99 ARG A N 1
ATOM 794 C CA . ARG A 1 99 ? 14.055 16.578 -1.036 1 95.19 99 ARG A CA 1
ATOM 795 C C . ARG A 1 99 ? 13.789 15.891 0.302 1 95.19 99 ARG A C 1
ATOM 797 O O . ARG A 1 99 ? 14.188 14.75 0.513 1 95.19 99 ARG A O 1
ATOM 804 N N . LYS A 1 100 ? 13.109 16.531 1.153 1 97.25 100 LYS A N 1
ATOM 805 C CA . LYS A 1 100 ? 12.797 16.016 2.48 1 97.25 100 LYS A CA 1
ATOM 806 C C . LYS A 1 100 ? 11.297 16.031 2.736 1 97.25 100 LYS A C 1
ATOM 808 O O . LYS A 1 100 ? 10.523 16.469 1.889 1 97.25 100 LYS A O 1
ATOM 813 N N . VAL A 1 101 ? 10.898 15.398 3.832 1 98.69 101 VAL A N 1
ATOM 814 C CA . VAL A 1 101 ? 9.508 15.406 4.277 1 98.69 101 VAL A CA 1
ATOM 815 C C . VAL A 1 101 ? 9.414 16.078 5.645 1 98.69 101 VAL A C 1
ATOM 817 O O . VAL A 1 101 ? 10.078 15.664 6.598 1 98.69 101 VAL A O 1
ATOM 820 N N . PHE A 1 102 ? 8.633 17.094 5.723 1 98.69 102 PHE A N 1
ATOM 821 C CA . PHE A 1 102 ? 8.406 17.828 6.969 1 98.69 102 PHE A CA 1
ATOM 822 C C . PHE A 1 102 ? 6.98 17.609 7.465 1 98.69 102 PHE A C 1
ATOM 824 O O . PHE A 1 102 ? 6.02 17.906 6.758 1 98.69 102 PHE A O 1
ATOM 831 N N . GLY A 1 103 ? 6.859 17.047 8.648 1 98.69 103 GLY A N 1
ATOM 832 C CA . GLY A 1 103 ? 5.562 16.891 9.289 1 98.69 103 GLY A CA 1
ATOM 833 C C . GLY A 1 103 ? 5.352 17.828 10.453 1 98.69 103 GLY A C 1
ATOM 834 O O . GLY A 1 103 ? 6.277 18.094 11.219 1 98.69 103 GLY A O 1
ATOM 835 N N . PHE A 1 104 ? 4.16 18.344 10.547 1 98.31 104 PHE A N 1
ATOM 836 C CA . PHE A 1 104 ? 3.777 19.188 11.664 1 98.31 104 PHE A CA 1
ATOM 837 C C . PHE A 1 104 ? 2.666 18.547 12.484 1 98.31 104 PHE A C 1
ATOM 839 O O . PHE A 1 104 ? 1.615 18.203 11.945 1 98.31 104 PHE A O 1
ATOM 846 N N . GLU A 1 105 ? 2.928 18.359 13.719 1 95.94 105 GLU A N 1
ATOM 847 C CA . GLU A 1 105 ? 1.99 17.656 14.602 1 95.94 105 GLU A CA 1
ATOM 848 C C . GLU A 1 105 ? 1.896 18.328 15.961 1 95.94 105 GLU A C 1
ATOM 850 O O . GLU A 1 105 ? 2.914 18.578 16.609 1 95.94 105 GLU A O 1
ATOM 855 N N . SER A 1 106 ? 0.668 18.625 16.375 1 89.94 106 SER A N 1
ATOM 856 C CA . SER A 1 106 ? 0.465 19.312 17.641 1 89.94 106 SER A CA 1
ATOM 857 C C . SER A 1 106 ? 0.487 18.344 18.812 1 89.94 106 SER A C 1
ATOM 859 O O . SER A 1 106 ? 0.726 18.734 19.953 1 89.94 106 SER A O 1
ATOM 861 N N . GLY A 1 107 ? 0.267 17.078 18.594 1 81.25 107 GLY A N 1
ATOM 862 C CA . GLY A 1 107 ? 0.273 16.031 19.594 1 81.25 107 GLY A CA 1
ATOM 863 C C . GLY A 1 107 ? -0.977 16.016 20.453 1 81.25 107 GLY A C 1
ATOM 864 O O . GLY A 1 107 ? -1.254 15.031 21.141 1 81.25 107 GLY A O 1
ATOM 865 N N . GLY A 1 108 ? -1.702 17.125 20.5 1 77.25 108 GLY A N 1
ATOM 866 C CA . GLY A 1 108 ? -2.795 17.281 21.453 1 77.25 108 GLY A CA 1
ATOM 867 C C . GLY A 1 108 ? -4.156 17.031 20.828 1 77.25 108 GLY A C 1
ATOM 868 O O . GLY A 1 108 ? -5.188 17.219 21.484 1 77.25 108 GLY A O 1
ATOM 869 N N . GLY A 1 109 ? -4.215 16.484 19.688 1 77.25 109 GLY A N 1
ATOM 870 C CA . GLY A 1 109 ? -5.512 16.312 19.047 1 77.25 109 GLY A CA 1
ATOM 871 C C . GLY A 1 109 ? -6.133 17.609 18.578 1 77.25 109 GLY A C 1
ATOM 872 O O . GLY A 1 109 ? -5.422 18.578 18.312 1 77.25 109 GLY A O 1
ATOM 873 N N . TYR A 1 110 ? -7.414 17.609 18.328 1 75.25 110 TYR A N 1
ATOM 874 C CA . TYR A 1 110 ? -8.117 18.781 17.828 1 75.25 110 TYR A CA 1
ATOM 875 C C . TYR A 1 110 ? -8.328 19.812 18.922 1 75.25 110 TYR A C 1
ATOM 877 O O . TYR A 1 110 ? -8.914 19.5 19.969 1 75.25 110 TYR A O 1
ATOM 885 N N . GLN A 1 111 ? -7.66 20.828 18.656 1 75.69 111 GLN A N 1
ATOM 886 C CA . GLN A 1 111 ? -7.789 21.953 19.562 1 75.69 111 GLN A CA 1
ATOM 887 C C . GLN A 1 111 ? -8.188 23.219 18.812 1 75.69 111 GLN A C 1
ATOM 889 O O . GLN A 1 111 ? -8.211 23.25 17.578 1 75.69 111 GLN A O 1
ATOM 894 N N . ASP A 1 112 ? -8.805 24.172 19.516 1 75.62 112 ASP A N 1
ATOM 895 C CA . ASP A 1 112 ? -9 25.531 19.047 1 75.62 112 ASP A CA 1
ATOM 896 C C . ASP A 1 112 ? -10 25.578 17.891 1 75.62 112 ASP A C 1
ATOM 898 O O . ASP A 1 112 ? -9.719 26.156 16.844 1 75.62 112 ASP A O 1
ATOM 902 N N . PHE A 1 113 ? -11.016 25.078 18.016 1 84.94 113 PHE A N 1
ATOM 903 C CA . PHE A 1 113 ? -12.078 25.109 17.016 1 84.94 113 PHE A CA 1
ATOM 904 C C . PHE A 1 113 ? -12.5 26.531 16.703 1 84.94 113 PHE A C 1
ATOM 906 O O . PHE A 1 113 ? -12.57 27.375 17.609 1 84.94 113 PHE A O 1
ATOM 913 N N . ALA A 1 114 ? -12.656 26.812 15.453 1 89.75 114 ALA A N 1
ATOM 914 C CA . ALA A 1 114 ? -13.211 28.078 14.969 1 89.75 114 ALA A CA 1
ATOM 915 C C . ALA A 1 114 ? -14.672 27.922 14.57 1 89.75 114 ALA A C 1
ATOM 917 O O . ALA A 1 114 ? -15.156 26.797 14.391 1 89.75 114 ALA A O 1
ATOM 918 N N . PRO A 1 115 ? -15.438 29.031 14.531 1 88.75 115 PRO A N 1
ATOM 919 C CA . PRO A 1 115 ? -16.812 28.938 14.055 1 88.75 115 PRO A CA 1
ATOM 920 C C . PRO A 1 115 ? -16.922 28.25 12.695 1 88.75 115 PRO A C 1
ATOM 922 O O . PRO A 1 115 ? -17.906 27.531 12.445 1 88.75 115 PRO A O 1
ATOM 925 N N . GLU A 1 116 ? -15.938 28.422 11.852 1 90.06 116 GLU A N 1
ATOM 926 C CA . GLU A 1 116 ? -15.906 27.844 10.516 1 90.06 116 GLU A CA 1
ATOM 927 C C . GLU A 1 116 ? -15.828 26.328 10.562 1 90.06 116 GLU A C 1
ATOM 929 O O . GLU A 1 116 ? -16.078 25.641 9.562 1 90.06 116 GLU A O 1
ATOM 934 N N . ASP A 1 117 ? -15.445 25.734 11.688 1 87.69 117 ASP A N 1
ATOM 935 C CA . ASP A 1 117 ? -15.312 24.281 11.836 1 87.69 117 ASP A CA 1
ATOM 936 C C . ASP A 1 117 ? -16.672 23.625 12.07 1 87.69 117 ASP A C 1
ATOM 938 O O . ASP A 1 117 ? -16.812 22.406 11.945 1 87.69 117 ASP A O 1
ATOM 942 N N . GLY A 1 118 ? -17.656 24.406 12.359 1 79.69 118 GLY A N 1
ATOM 943 C CA . GLY A 1 118 ? -18.969 23.875 12.703 1 79.69 118 GLY A CA 1
ATOM 944 C C . GLY A 1 118 ? -19.047 23.328 14.109 1 79.69 118 GLY A C 1
ATOM 945 O O . GLY A 1 118 ? -18.141 23.547 14.922 1 79.69 118 GLY A O 1
ATOM 946 N N . ASP A 1 119 ? -20.25 22.75 14.523 1 71.5 119 ASP A N 1
ATOM 947 C CA . ASP A 1 119 ? -20.469 22.219 15.867 1 71.5 119 ASP A CA 1
ATOM 948 C C . ASP A 1 119 ? -19.781 20.859 16.031 1 71.5 119 ASP A C 1
ATOM 950 O O . ASP A 1 119 ? -19.953 19.969 15.203 1 71.5 119 ASP A O 1
ATOM 954 N N . PRO A 1 120 ? -18.812 21.031 16.906 1 61.53 120 PRO A N 1
ATOM 955 C CA . PRO A 1 120 ? -18.156 19.734 17.125 1 61.53 120 PRO A CA 1
ATOM 956 C C . PRO A 1 120 ? -19.156 18.625 17.438 1 61.53 120 PRO A C 1
ATOM 958 O O . PRO A 1 120 ? -20.094 18.828 18.219 1 61.53 120 PRO A O 1
ATOM 961 N N . ARG A 1 121 ? -19.531 17.891 16.453 1 57.91 121 ARG A N 1
ATOM 962 C CA . ARG A 1 121 ? -20.516 16.828 16.672 1 57.91 121 ARG A CA 1
ATOM 963 C C . ARG A 1 121 ? -19.953 15.734 17.578 1 57.91 121 ARG A C 1
ATOM 965 O O . ARG A 1 121 ? -18.734 15.594 17.703 1 57.91 121 ARG A O 1
ATOM 972 N N . PRO A 1 122 ? -20.844 15.109 18.328 1 55.69 122 PRO A N 1
ATOM 973 C CA . PRO A 1 122 ? -20.484 13.977 19.188 1 55.69 122 PRO A CA 1
ATOM 974 C C . PRO A 1 122 ? -19.484 13.039 18.531 1 55.69 122 PRO A C 1
ATOM 976 O O . PRO A 1 122 ? -18.641 12.461 19.219 1 55.69 122 PRO A O 1
ATOM 979 N N . TRP A 1 123 ? -19.547 12.938 17.312 1 54.16 123 TRP A N 1
ATOM 980 C CA . TRP A 1 123 ? -18.672 11.977 16.641 1 54.16 123 TRP A CA 1
ATOM 981 C C . TRP A 1 123 ? -17.219 12.438 16.703 1 54.16 123 TRP A C 1
ATOM 983 O O . TRP A 1 123 ? -16.297 11.617 16.719 1 54.16 123 TRP A O 1
ATOM 993 N N . ILE A 1 124 ? -17.062 13.766 16.797 1 55.06 124 ILE A N 1
ATOM 994 C CA . ILE A 1 124 ? -15.703 14.281 16.844 1 55.06 124 ILE A CA 1
ATOM 995 C C . ILE A 1 124 ? -15.062 13.898 18.188 1 55.06 124 ILE A C 1
ATOM 997 O O . ILE A 1 124 ? -13.875 13.578 18.234 1 55.06 124 ILE A O 1
ATOM 1001 N N . GLU A 1 125 ? -15.922 13.93 19.141 1 53.53 125 GLU A N 1
ATOM 1002 C CA . GLU A 1 125 ? -15.375 13.531 20.422 1 53.53 125 GLU A CA 1
ATOM 1003 C C . GLU A 1 125 ? -14.836 12.102 20.375 1 53.53 125 GLU A C 1
ATOM 1005 O O . GLU A 1 125 ? -13.812 11.797 21 1 53.53 125 GLU A O 1
ATOM 1010 N N . SER A 1 126 ? -15.656 11.281 19.719 1 51.53 126 SER A N 1
ATOM 1011 C CA . SER A 1 126 ? -15.227 9.891 19.625 1 51.53 126 SER A CA 1
ATOM 1012 C C . SER A 1 126 ? -13.969 9.758 18.781 1 51.53 126 SER A C 1
ATOM 1014 O O . SER A 1 126 ? -13.156 8.859 19 1 51.53 126 SER A O 1
ATOM 1016 N N . VAL A 1 127 ? -13.859 10.688 17.906 1 54.97 127 VAL A N 1
ATOM 1017 C CA . VAL A 1 127 ? -12.703 10.648 17.016 1 54.97 127 VAL A CA 1
ATOM 1018 C C . VAL A 1 127 ? -11.547 11.43 17.641 1 54.97 127 VAL A C 1
ATOM 1020 O O . VAL A 1 127 ? -10.391 11.008 17.547 1 54.97 127 VAL A O 1
ATOM 1023 N N . VAL A 1 128 ? -11.898 12.695 18.297 1 50.19 128 VAL A N 1
ATOM 1024 C CA . VAL A 1 128 ? -10.93 13.633 18.828 1 50.19 128 VAL A CA 1
ATOM 1025 C C . VAL A 1 128 ? -10.062 12.93 19.875 1 50.19 128 VAL A C 1
ATOM 1027 O O . VAL A 1 128 ? -8.836 13.086 19.875 1 50.19 128 VAL A O 1
ATOM 1030 N N . GLY A 1 129 ? -10.664 12.289 20.875 1 51.44 129 GLY A N 1
ATOM 1031 C CA . GLY A 1 129 ? -9.891 11.633 21.922 1 51.44 129 GLY A CA 1
ATOM 1032 C C . GLY A 1 129 ? -9 10.531 21.406 1 51.44 129 GLY A C 1
ATOM 1033 O O . GLY A 1 129 ? -7.957 10.234 22 1 51.44 129 GLY A O 1
ATOM 1034 N N . ARG A 1 130 ? -9.414 10.039 20.234 1 55.84 130 ARG A N 1
ATOM 1035 C CA . ARG A 1 130 ? -8.773 8.836 19.719 1 55.84 130 ARG A CA 1
ATOM 1036 C C . ARG A 1 130 ? -7.559 9.188 18.859 1 55.84 130 ARG A C 1
ATOM 1038 O O . ARG A 1 130 ? -6.797 8.305 18.453 1 55.84 130 ARG A O 1
ATOM 1045 N N . LYS A 1 131 ? -7.375 10.508 18.75 1 67 131 LYS A N 1
ATOM 1046 C CA . LYS A 1 131 ? -6.266 10.836 17.859 1 67 131 LYS A CA 1
ATOM 1047 C C . LYS A 1 131 ? -5.129 11.516 18.609 1 67 131 LYS A C 1
ATOM 1049 O O . LYS A 1 131 ? -4.531 12.469 18.109 1 67 131 LYS A O 1
ATOM 1054 N N . GLN A 1 132 ? -4.883 11.023 19.766 1 82 132 GLN A N 1
ATOM 1055 C CA . GLN A 1 132 ? -3.715 11.461 20.516 1 82 132 GLN A CA 1
ATOM 1056 C C . GLN A 1 132 ? -2.498 10.602 20.203 1 82 132 GLN A C 1
ATOM 1058 O O . GLN A 1 132 ? -2.609 9.375 20.094 1 82 132 GLN A O 1
ATOM 1063 N N . VAL A 1 133 ? -1.422 11.344 20.031 1 91.31 133 VAL A N 1
ATOM 1064 C CA . VAL A 1 133 ? -0.162 10.656 19.75 1 91.31 133 VAL A CA 1
ATOM 1065 C C . VAL A 1 133 ? 0.521 10.281 21.062 1 91.31 133 VAL A C 1
ATOM 1067 O O . VAL A 1 133 ? 0.68 11.125 21.953 1 91.31 133 VAL A O 1
ATOM 1070 N N . PRO A 1 134 ? 0.86 9.023 21.234 1 92.19 134 PRO A N 1
ATOM 1071 C CA . PRO A 1 134 ? 1.562 8.656 22.453 1 92.19 134 PRO A CA 1
ATOM 1072 C C . PRO A 1 134 ? 2.869 9.422 22.656 1 92.19 134 PRO A C 1
ATOM 1074 O O . PRO A 1 134 ? 3.543 9.75 21.672 1 92.19 134 PRO A O 1
ATOM 1077 N N . ASP A 1 135 ? 3.213 9.648 23.891 1 91.25 135 ASP A N 1
ATOM 1078 C CA . ASP A 1 135 ? 4.43 10.375 24.234 1 91.25 135 ASP A CA 1
ATOM 1079 C C . ASP A 1 135 ? 5.664 9.695 23.641 1 91.25 135 ASP A C 1
ATOM 1081 O O . ASP A 1 135 ? 5.828 8.477 23.781 1 91.25 135 ASP A O 1
ATOM 1085 N N . GLY A 1 136 ? 6.449 10.508 22.969 1 95.19 136 GLY A N 1
ATOM 1086 C CA . GLY A 1 136 ? 7.727 10.023 22.469 1 95.19 136 GLY A CA 1
ATOM 1087 C C . GLY A 1 136 ? 7.586 9.164 21.234 1 95.19 136 GLY A C 1
ATOM 1088 O O . GLY A 1 136 ? 8.586 8.805 20.609 1 95.19 136 GLY A O 1
ATOM 1089 N N . TYR A 1 137 ? 6.406 8.844 20.859 1 97.19 137 TYR A N 1
ATOM 1090 C CA . TYR A 1 137 ? 6.133 7.941 19.75 1 97.19 137 TYR A CA 1
ATOM 1091 C C . TYR A 1 137 ? 6.73 8.477 18.453 1 97.19 137 TYR A C 1
ATOM 1093 O O . TYR A 1 137 ? 7.496 7.777 17.781 1 97.19 137 TYR A O 1
ATOM 1101 N N . LEU A 1 138 ? 6.441 9.672 18.141 1 97.5 138 LEU A N 1
ATOM 1102 C CA . LEU A 1 138 ? 6.852 10.219 16.844 1 97.5 138 LEU A CA 1
ATOM 1103 C C . LEU A 1 138 ? 8.367 10.352 16.781 1 97.5 138 LEU A C 1
ATOM 1105 O O . LEU A 1 138 ? 8.969 10.094 15.727 1 97.5 138 LEU A O 1
ATOM 1109 N N . ASP A 1 139 ? 8.977 10.742 17.875 1 97.56 139 ASP A N 1
ATOM 1110 C CA . ASP A 1 139 ? 10.43 10.828 17.891 1 97.56 139 ASP A CA 1
ATOM 1111 C C . ASP A 1 139 ? 11.07 9.477 17.594 1 97.56 139 ASP A C 1
ATOM 1113 O O . ASP A 1 139 ? 11.992 9.391 16.781 1 97.56 139 ASP A O 1
ATOM 1117 N N . ARG A 1 140 ? 10.578 8.484 18.219 1 98.31 140 ARG A N 1
ATOM 1118 C CA . ARG A 1 140 ? 11.117 7.145 18.047 1 98.31 140 ARG A CA 1
ATOM 1119 C C . ARG A 1 140 ? 10.844 6.625 16.641 1 98.31 140 ARG A C 1
ATOM 1121 O O . ARG A 1 140 ? 11.711 6.008 16.016 1 98.31 140 ARG A O 1
ATOM 1128 N N . MET A 1 141 ? 9.664 6.898 16.109 1 98.5 141 MET A N 1
ATOM 1129 C CA . MET A 1 141 ? 9.297 6.453 14.766 1 98.5 141 MET A CA 1
ATOM 1130 C C . MET A 1 141 ? 10.133 7.172 13.703 1 98.5 141 MET A C 1
ATOM 1132 O O . MET A 1 141 ? 10.539 6.57 12.711 1 98.5 141 MET A O 1
ATOM 1136 N N . VAL A 1 142 ? 10.344 8.477 13.906 1 98.62 142 VAL A N 1
ATOM 1137 C CA . VAL A 1 142 ? 11.18 9.234 12.977 1 98.62 142 VAL A CA 1
ATOM 1138 C C . VAL A 1 142 ? 12.586 8.648 12.945 1 98.62 142 VAL A C 1
ATOM 1140 O O . VAL A 1 142 ? 13.156 8.445 11.867 1 98.62 142 VAL A O 1
ATOM 1143 N N . LYS A 1 143 ? 13.102 8.375 14.117 1 98.38 143 LYS A N 1
ATOM 1144 C CA . LYS A 1 143 ? 14.43 7.781 14.203 1 98.38 143 LYS A CA 1
ATOM 1145 C C . LYS A 1 143 ? 14.461 6.418 13.508 1 98.38 143 LYS A C 1
ATOM 1147 O O . LYS A 1 143 ? 15.375 6.141 12.719 1 98.38 143 LYS A O 1
ATOM 1152 N N . LEU A 1 144 ? 13.5 5.633 13.758 1 98.25 144 LEU A N 1
ATOM 1153 C CA . LEU A 1 144 ? 13.414 4.293 13.18 1 98.25 144 LEU A CA 1
ATOM 1154 C C . LEU A 1 144 ? 13.32 4.359 11.664 1 98.25 144 LEU A C 1
ATOM 1156 O O . LEU A 1 144 ? 14 3.613 10.961 1 98.25 144 LEU A O 1
ATOM 1160 N N . THR A 1 145 ? 12.484 5.246 11.141 1 97.81 145 THR A N 1
ATOM 1161 C CA . THR A 1 145 ? 12.273 5.383 9.703 1 97.81 145 THR A CA 1
ATOM 1162 C C . THR A 1 145 ? 13.531 5.891 9.016 1 97.81 145 THR A C 1
ATOM 1164 O O . THR A 1 145 ? 13.93 5.367 7.973 1 97.81 145 THR A O 1
ATOM 1167 N N . ASN A 1 146 ? 14.164 6.867 9.633 1 97.56 146 ASN A N 1
ATOM 1168 C CA . ASN A 1 146 ? 15.391 7.395 9.055 1 97.56 146 ASN A CA 1
ATOM 1169 C C . ASN A 1 146 ? 16.516 6.363 9.078 1 97.56 146 ASN A C 1
ATOM 1171 O O . ASN A 1 146 ? 17.375 6.355 8.203 1 97.56 146 ASN A O 1
ATOM 1175 N N . GLN A 1 147 ? 16.484 5.434 10.039 1 95.62 147 GLN A N 1
ATOM 1176 C CA . GLN A 1 147 ? 17.469 4.359 10.102 1 95.62 147 GLN A CA 1
ATOM 1177 C C . GLN A 1 147 ? 17.266 3.361 8.969 1 95.62 147 GLN A C 1
ATOM 1179 O O . GLN A 1 147 ? 18.219 2.676 8.57 1 95.62 147 GLN A O 1
ATOM 1184 N N . ASP A 1 148 ? 16.078 3.334 8.391 1 93.25 148 ASP A N 1
ATOM 1185 C CA . ASP A 1 148 ? 15.75 2.402 7.316 1 93.25 148 ASP A CA 1
ATOM 1186 C C . ASP A 1 148 ? 16.031 3.02 5.949 1 93.25 148 ASP A C 1
ATOM 1188 O O . ASP A 1 148 ? 15.836 2.373 4.918 1 93.25 148 ASP A O 1
ATOM 1192 N N . ASN A 1 149 ? 16.516 4.238 5.941 1 93.62 149 ASN A N 1
ATOM 1193 C CA . ASN A 1 149 ? 16.891 4.875 4.684 1 93.62 149 ASN A CA 1
ATOM 1194 C C . ASN A 1 149 ? 18.047 4.141 4.004 1 93.62 149 ASN A C 1
ATOM 1196 O O . ASN A 1 149 ? 18.719 3.311 4.625 1 93.62 149 ASN A O 1
ATOM 1200 N N . LEU A 1 150 ? 18.219 4.355 2.719 1 90.75 150 LEU A N 1
ATOM 1201 C CA . LEU A 1 150 ? 19.328 3.746 1.988 1 90.75 150 LEU A CA 1
ATOM 1202 C C . LEU A 1 150 ? 20.656 4.141 2.604 1 90.75 150 LEU A C 1
ATOM 1204 O O . LEU A 1 150 ? 21.594 3.336 2.639 1 90.75 150 LEU A O 1
ATOM 1208 N N . LEU A 1 151 ? 20.734 5.434 3.041 1 91.25 151 LEU A N 1
ATOM 1209 C CA . LEU A 1 151 ? 21.797 5.895 3.912 1 91.25 151 LEU A CA 1
ATOM 1210 C C . LEU A 1 151 ? 21.328 5.969 5.359 1 91.25 151 LEU A C 1
ATOM 1212 O O . LEU A 1 151 ? 20.75 6.973 5.777 1 91.25 151 LEU A O 1
ATOM 1216 N N . PRO A 1 152 ? 21.594 4.867 6.082 1 90.44 152 PRO A N 1
ATOM 1217 C CA . PRO A 1 152 ? 21 4.746 7.418 1 90.44 152 PRO A CA 1
ATOM 1218 C C . PRO A 1 152 ? 21.312 5.941 8.312 1 90.44 152 PRO A C 1
ATOM 1220 O O . PRO A 1 152 ? 22.484 6.332 8.438 1 90.44 152 PRO A O 1
ATOM 1223 N N . GLY A 1 153 ? 20.266 6.52 8.82 1 92.12 153 GLY A N 1
ATOM 1224 C CA . GLY A 1 153 ? 20.406 7.57 9.812 1 92.12 153 GLY A CA 1
ATOM 1225 C C . GLY A 1 153 ? 20.406 8.961 9.219 1 92.12 153 GLY A C 1
ATOM 1226 O O . GLY A 1 153 ? 20.266 9.953 9.938 1 92.12 153 GLY A O 1
ATOM 1227 N N . VAL A 1 154 ? 20.641 9.062 7.93 1 94.56 154 VAL A N 1
ATOM 1228 C CA . VAL A 1 154 ? 20.594 10.375 7.285 1 94.56 154 VAL A CA 1
ATOM 1229 C C . VAL A 1 154 ? 19.141 10.82 7.164 1 94.56 154 VAL A C 1
ATOM 1231 O O . VAL A 1 154 ? 18.297 10.094 6.637 1 94.56 154 VAL A O 1
ATOM 1234 N N . GLU A 1 155 ? 18.875 11.984 7.535 1 96.5 155 GLU A N 1
ATOM 1235 C CA . GLU A 1 155 ? 17.516 12.484 7.691 1 96.5 155 GLU A CA 1
ATOM 1236 C C . GLU A 1 155 ? 16.812 12.594 6.344 1 96.5 155 GLU A C 1
ATOM 1238 O O . GLU A 1 155 ? 17.328 13.219 5.414 1 96.5 155 GLU A O 1
ATOM 1243 N N . ARG A 1 156 ? 15.672 12 6.176 1 97.69 156 ARG A N 1
ATOM 1244 C CA . ARG A 1 156 ? 14.734 12.18 5.066 1 97.69 156 ARG A CA 1
ATOM 1245 C C . ARG A 1 156 ? 13.43 12.805 5.547 1 97.69 156 ARG A C 1
ATOM 1247 O O . ARG A 1 156 ? 12.828 13.617 4.844 1 97.69 156 ARG A O 1
ATOM 1254 N N . CYS A 1 157 ? 13.055 12.422 6.766 1 98 157 CYS A N 1
ATOM 1255 C CA . CYS A 1 157 ? 11.812 12.977 7.305 1 98 157 CYS A CA 1
ATOM 1256 C C . CYS A 1 157 ? 12.039 13.547 8.703 1 98 157 CYS A C 1
ATOM 1258 O O . CYS A 1 157 ? 12.891 13.062 9.445 1 98 157 CYS A O 1
ATOM 1260 N N . ARG A 1 158 ? 11.266 14.531 8.984 1 97.56 158 ARG A N 1
ATOM 1261 C CA . ARG A 1 158 ? 11.289 15.234 10.266 1 97.56 158 ARG A CA 1
ATOM 1262 C C . ARG A 1 158 ? 9.875 15.617 10.703 1 97.56 158 ARG A C 1
ATOM 1264 O O . ARG A 1 158 ? 9.047 15.992 9.875 1 97.56 158 ARG A O 1
ATOM 1271 N N . VAL A 1 159 ? 9.688 15.477 12.023 1 98.38 159 VAL A N 1
ATOM 1272 C CA . VAL A 1 159 ? 8.43 15.945 12.586 1 98.38 159 VAL A CA 1
ATOM 1273 C C . VAL A 1 159 ? 8.68 17.125 13.516 1 98.38 159 VAL A C 1
ATOM 1275 O O . VAL A 1 159 ? 9.547 17.062 14.391 1 98.38 159 VAL A O 1
ATOM 1278 N N . ILE A 1 160 ? 8.086 18.172 13.234 1 97.69 160 ILE A N 1
ATOM 1279 C CA . ILE A 1 160 ? 8.109 19.359 14.086 1 97.69 160 ILE A CA 1
ATOM 1280 C C . ILE A 1 160 ? 6.875 19.359 14.984 1 97.69 160 ILE A C 1
ATOM 1282 O O . ILE A 1 160 ? 5.758 19.594 14.523 1 97.69 160 ILE A O 1
ATOM 1286 N N . SER A 1 161 ? 7.09 19.094 16.281 1 96 161 SER A N 1
ATOM 1287 C CA . SER A 1 161 ? 6 19 17.25 1 96 161 SER A CA 1
ATOM 1288 C C . SER A 1 161 ? 5.699 20.344 17.875 1 96 161 SER A C 1
ATOM 1290 O O . SER A 1 161 ? 6.617 21.125 18.172 1 96 161 SER A O 1
ATOM 1292 N N . GLY A 1 162 ? 4.461 20.656 18.062 1 95.19 162 GLY A N 1
ATOM 1293 C CA . GLY A 1 162 ? 4.023 21.906 18.672 1 95.19 162 GLY A CA 1
ATOM 1294 C C . GLY A 1 162 ? 2.781 22.484 18.031 1 95.19 162 GLY A C 1
ATOM 1295 O O . GLY A 1 162 ? 2.199 21.875 17.125 1 95.19 162 GLY A O 1
ATOM 1296 N N . ASP A 1 163 ? 2.391 23.578 18.531 1 94.88 163 ASP A N 1
ATOM 1297 C CA . ASP A 1 163 ? 1.234 24.281 17.984 1 94.88 163 ASP A CA 1
ATOM 1298 C C . ASP A 1 163 ? 1.45 24.641 16.516 1 94.88 163 ASP A C 1
ATOM 1300 O O . ASP A 1 163 ? 2.295 25.469 16.203 1 94.88 163 ASP A O 1
ATOM 1304 N N . ILE A 1 164 ? 0.671 24.047 15.664 1 95.12 164 ILE A N 1
ATOM 1305 C CA . ILE A 1 164 ? 0.816 24.203 14.219 1 95.12 164 ILE A CA 1
ATOM 1306 C C . ILE A 1 164 ? 0.7 25.672 13.836 1 95.12 164 ILE A C 1
ATOM 1308 O O . ILE A 1 164 ? 1.38 26.141 12.922 1 95.12 164 ILE A O 1
ATOM 1312 N N . LEU A 1 165 ? -0.055 26.422 14.594 1 96.19 165 LEU A N 1
ATOM 1313 C CA . LEU A 1 165 ? -0.241 27.844 14.336 1 96.19 165 LEU A CA 1
ATOM 1314 C C . LEU A 1 165 ? 1.056 28.625 14.57 1 96.19 165 LEU A C 1
ATOM 1316 O O . LEU A 1 165 ? 1.205 29.75 14.094 1 96.19 165 LEU A O 1
ATOM 1320 N N . GLN A 1 166 ? 1.94 27.984 15.258 1 96.88 166 GLN A N 1
ATOM 1321 C CA . GLN A 1 166 ? 3.227 28.609 15.547 1 96.88 166 GLN A CA 1
ATOM 1322 C C . GLN A 1 166 ? 4.348 27.969 14.734 1 96.88 166 GLN A C 1
ATOM 1324 O O . GLN A 1 166 ? 5.172 28.656 14.141 1 96.88 166 GLN A O 1
ATOM 1329 N N . THR A 1 167 ? 4.344 26.672 14.641 1 97.94 167 THR A N 1
ATOM 1330 C CA . THR A 1 167 ? 5.469 25.938 14.078 1 97.94 167 THR A CA 1
ATOM 1331 C C . THR A 1 167 ? 5.52 26.094 12.562 1 97.94 167 THR A C 1
ATOM 1333 O O . THR A 1 167 ? 6.602 26.219 11.984 1 97.94 167 THR A O 1
ATOM 1336 N N . VAL A 1 168 ? 4.363 26.109 11.898 1 98.12 168 VAL A N 1
ATOM 1337 C CA . VAL A 1 168 ? 4.336 26.156 10.438 1 98.12 168 VAL A CA 1
ATOM 1338 C C . VAL A 1 168 ? 4.824 27.516 9.953 1 98.12 168 VAL A C 1
ATOM 1340 O O . VAL A 1 168 ? 5.715 27.609 9.109 1 98.12 168 VAL A O 1
ATOM 1343 N N . PRO A 1 169 ? 4.281 28.656 10.531 1 98.12 169 PRO A N 1
ATOM 1344 C CA . PRO A 1 169 ? 4.824 29.953 10.125 1 98.12 169 PRO A CA 1
ATOM 1345 C C . PRO A 1 169 ? 6.309 30.094 10.445 1 98.12 169 PRO A C 1
ATOM 1347 O O . PRO A 1 169 ? 7.066 30.656 9.648 1 98.12 169 PRO A O 1
ATOM 1350 N N . ALA A 1 170 ? 6.703 29.609 11.57 1 98.19 170 ALA A N 1
ATOM 1351 C CA . ALA A 1 170 ? 8.117 29.688 11.953 1 98.19 170 ALA A CA 1
ATOM 1352 C C . ALA A 1 170 ? 8.984 28.922 10.953 1 98.19 170 ALA A C 1
ATOM 1354 O O . ALA A 1 170 ? 10.055 29.391 10.57 1 98.19 170 ALA A O 1
ATOM 1355 N N . PHE A 1 171 ? 8.547 27.75 10.602 1 97.94 171 PHE A N 1
ATOM 1356 C CA . PHE A 1 171 ? 9.258 26.938 9.609 1 97.94 171 PHE A CA 1
ATOM 1357 C C . PHE A 1 171 ? 9.398 27.703 8.297 1 97.94 171 PHE A C 1
ATOM 1359 O O . PHE A 1 171 ? 10.492 27.797 7.742 1 97.94 171 PHE A O 1
ATOM 1366 N N . ALA A 1 172 ? 8.312 28.219 7.766 1 97.56 172 ALA A N 1
ATOM 1367 C CA . ALA A 1 172 ? 8.328 28.938 6.492 1 97.56 172 ALA A CA 1
ATOM 1368 C C . ALA A 1 172 ? 9.258 30.141 6.547 1 97.56 172 ALA A C 1
ATOM 1370 O O . ALA A 1 172 ? 10.016 30.391 5.609 1 97.56 172 ALA A O 1
ATOM 1371 N N . ALA A 1 173 ? 9.242 30.844 7.676 1 96.38 173 ALA A N 1
ATOM 1372 C CA . ALA A 1 173 ? 10.07 32.031 7.844 1 96.38 173 ALA A CA 1
ATOM 1373 C C . ALA A 1 173 ? 11.555 31.672 7.859 1 96.38 173 ALA A C 1
ATOM 1375 O O . ALA A 1 173 ? 12.383 32.438 7.359 1 96.38 173 ALA A O 1
ATOM 1376 N N . GLY A 1 174 ? 11.859 30.516 8.344 1 94.19 174 GLY A N 1
ATOM 1377 C CA . GLY A 1 174 ? 13.242 30.094 8.477 1 94.19 174 GLY A CA 1
ATOM 1378 C C . GLY A 1 174 ? 13.766 29.375 7.25 1 94.19 174 GLY A C 1
ATOM 1379 O O . GLY A 1 174 ? 14.961 29.078 7.164 1 94.19 174 GLY A O 1
ATOM 1380 N N . ASN A 1 175 ? 12.906 29.062 6.316 1 89.81 175 ASN A N 1
ATOM 1381 C CA . ASN A 1 175 ? 13.289 28.266 5.16 1 89.81 175 ASN A CA 1
ATOM 1382 C C . ASN A 1 175 ? 12.82 28.891 3.854 1 89.81 175 ASN A C 1
ATOM 1384 O O . ASN A 1 175 ? 12.211 28.219 3.018 1 89.81 175 ASN A O 1
ATOM 1388 N N . GLN A 1 176 ? 13.195 30.109 3.648 1 86.75 176 GLN A N 1
ATOM 1389 C CA . GLN A 1 176 ? 12.688 30.859 2.51 1 86.75 176 GLN A CA 1
ATOM 1390 C C . GLN A 1 176 ? 13.266 30.328 1.198 1 86.75 176 GLN A C 1
ATOM 1392 O O . GLN A 1 176 ? 12.688 30.531 0.131 1 86.75 176 GLN A O 1
ATOM 1397 N N . GLY A 1 177 ? 14.312 29.672 1.242 1 89.31 177 GLY A N 1
ATOM 1398 C CA . GLY A 1 177 ? 14.891 29.062 0.05 1 89.31 177 GLY A CA 1
ATOM 1399 C C . GLY A 1 177 ? 14.305 27.703 -0.269 1 89.31 177 GLY A C 1
ATOM 1400 O O . GLY A 1 177 ? 14.484 27.188 -1.376 1 89.31 177 GLY A O 1
ATOM 1401 N N . THR A 1 178 ? 13.555 27.141 0.634 1 91.19 178 THR A N 1
ATOM 1402 C CA . THR A 1 178 ? 12.93 25.828 0.471 1 91.19 178 THR A CA 1
ATOM 1403 C C . THR A 1 178 ? 11.75 25.906 -0.5 1 91.19 178 THR A C 1
ATOM 1405 O O . THR A 1 178 ? 11.031 26.906 -0.535 1 91.19 178 THR A O 1
ATOM 1408 N N . ARG A 1 179 ? 11.648 24.938 -1.335 1 97.44 179 ARG A N 1
ATOM 1409 C CA . ARG A 1 179 ? 10.445 24.766 -2.146 1 97.44 179 ARG A CA 1
ATOM 1410 C C . ARG A 1 179 ? 9.773 23.422 -1.848 1 97.44 179 ARG A C 1
ATOM 1412 O O . ARG A 1 179 ? 10.422 22.484 -1.377 1 97.44 179 ARG A O 1
ATOM 1419 N N . LEU A 1 180 ? 8.5 23.531 -2.059 1 98.69 180 LEU A N 1
ATOM 1420 C CA . LEU A 1 180 ? 7.695 22.328 -1.822 1 98.69 180 LEU A CA 1
ATOM 1421 C C . LEU A 1 180 ? 7.094 21.812 -3.125 1 98.69 180 LEU A C 1
ATOM 1423 O O . LEU A 1 180 ? 6.719 22.609 -3.998 1 98.69 180 LEU A O 1
ATOM 1427 N N . SER A 1 181 ? 7.066 20.5 -3.254 1 98.81 181 SER A N 1
ATOM 1428 C CA . SER A 1 181 ? 6.371 19.875 -4.379 1 98.81 181 SER A CA 1
ATOM 1429 C C . SER A 1 181 ? 4.98 19.406 -3.973 1 98.81 181 SER A C 1
ATOM 1431 O O . SER A 1 181 ? 4.129 19.156 -4.828 1 98.81 181 SER A O 1
ATOM 1433 N N . MET A 1 182 ? 4.746 19.281 -2.611 1 98.94 182 MET A N 1
ATOM 1434 C CA . MET A 1 182 ? 3.434 18.875 -2.131 1 98.94 182 MET A CA 1
ATOM 1435 C C . MET A 1 182 ? 3.17 19.406 -0.729 1 98.94 182 MET A C 1
ATOM 1437 O O . MET A 1 182 ? 4.07 19.438 0.111 1 98.94 182 MET A O 1
ATOM 1441 N N . ILE A 1 183 ? 1.997 19.844 -0.53 1 98.94 183 ILE A N 1
ATOM 1442 C CA . ILE A 1 183 ? 1.442 20.141 0.786 1 98.94 183 ILE A CA 1
ATOM 1443 C C . ILE A 1 183 ? 0.235 19.25 1.052 1 98.94 183 ILE A C 1
ATOM 1445 O O . ILE A 1 183 ? -0.747 19.281 0.307 1 98.94 183 ILE A O 1
ATOM 1449 N N . PHE A 1 184 ? 0.35 18.406 2.004 1 98.88 184 PHE A N 1
ATOM 1450 C CA . PHE A 1 184 ? -0.771 17.562 2.406 1 98.88 184 PHE A CA 1
ATOM 1451 C C . PHE A 1 184 ? -1.389 18.078 3.703 1 98.88 184 PHE A C 1
ATOM 1453 O O . PHE A 1 184 ? -0.751 18.031 4.758 1 98.88 184 PHE A O 1
ATOM 1460 N N . LEU A 1 185 ? -2.604 18.516 3.635 1 98 185 LEU A N 1
ATOM 1461 C CA . LEU A 1 185 ? -3.316 19.062 4.785 1 98 185 LEU A CA 1
ATOM 1462 C C . LEU A 1 185 ? -4.238 18.016 5.398 1 98 185 LEU A C 1
ATOM 1464 O O . LEU A 1 185 ? -5.195 17.578 4.762 1 98 185 LEU A O 1
ATOM 1468 N N . ASP A 1 186 ? -3.967 17.609 6.582 1 95 186 ASP A N 1
ATOM 1469 C CA . ASP A 1 186 ? -4.746 16.609 7.297 1 95 186 ASP A CA 1
ATOM 1470 C C . ASP A 1 186 ? -5.012 17.031 8.742 1 95 186 ASP A C 1
ATOM 1472 O O . ASP A 1 186 ? -4.816 16.266 9.672 1 95 186 ASP A O 1
ATOM 1476 N N . VAL A 1 187 ? -5.379 18.312 8.93 1 92.62 187 VAL A N 1
ATOM 1477 C CA . VAL A 1 187 ? -5.652 18.875 10.25 1 92.62 187 VAL A CA 1
ATOM 1478 C C . VAL A 1 187 ? -7.156 19.078 10.422 1 92.62 187 VAL A C 1
ATOM 1480 O O . VAL A 1 187 ? -7.641 19.281 11.539 1 92.62 187 VAL A O 1
ATOM 1483 N N . ASN A 1 188 ? -7.953 19.125 9.406 1 89.44 188 ASN A N 1
ATOM 1484 C CA . ASN A 1 188 ? -9.406 19.172 9.328 1 89.44 188 ASN A CA 1
ATOM 1485 C C . ASN A 1 188 ? -9.945 20.531 9.805 1 89.44 188 ASN A C 1
ATOM 1487 O O . ASN A 1 188 ? -11.023 20.953 9.391 1 89.44 188 ASN A O 1
ATOM 1491 N N . LEU A 1 189 ? -9.203 21.25 10.656 1 90.75 189 LEU A N 1
ATOM 1492 C CA . LEU A 1 189 ? -9.711 22.469 11.281 1 90.75 189 LEU A CA 1
ATOM 1493 C C . LEU A 1 189 ? -9.352 23.688 10.445 1 90.75 189 LEU A C 1
ATOM 1495 O O . LEU A 1 189 ? -8.328 23.703 9.766 1 90.75 189 LEU A O 1
ATOM 1499 N N . TYR A 1 190 ? -10.086 24.719 10.664 1 94.62 190 TYR A N 1
ATOM 1500 C CA . TYR A 1 190 ? -9.984 25.969 9.898 1 94.62 190 TYR A CA 1
ATOM 1501 C C . TYR A 1 190 ? -8.672 26.688 10.195 1 94.62 190 TYR A C 1
ATOM 1503 O O . TYR A 1 190 ? -7.887 26.953 9.281 1 94.62 190 TYR A O 1
ATOM 1511 N N . LYS A 1 191 ? -8.367 26.938 11.422 1 95.81 191 LYS A N 1
ATOM 1512 C CA . LYS A 1 191 ? -7.25 27.797 11.805 1 95.81 191 LYS A CA 1
ATOM 1513 C C . LYS A 1 191 ? -5.918 27.188 11.367 1 95.81 191 LYS A C 1
ATOM 1515 O O . LYS A 1 191 ? -5.125 27.844 10.688 1 95.81 191 LYS A O 1
ATOM 1520 N N . PRO A 1 192 ? -5.684 25.938 11.703 1 95.62 192 PRO A N 1
ATOM 1521 C CA . PRO A 1 192 ? -4.402 25.375 11.266 1 95.62 192 PRO A CA 1
ATOM 1522 C C . PRO A 1 192 ? -4.312 25.219 9.75 1 95.62 192 PRO A C 1
ATOM 1524 O O . PRO A 1 192 ? -3.225 25.344 9.18 1 95.62 192 PRO A O 1
ATOM 1527 N N . THR A 1 193 ? -5.387 24.953 9.102 1 97 193 THR A N 1
ATOM 1528 C CA . THR A 1 193 ? -5.383 24.859 7.645 1 97 193 THR A CA 1
ATOM 1529 C C . THR A 1 193 ? -5.047 26.219 7.016 1 97 193 THR A C 1
ATOM 1531 O O . THR A 1 193 ? -4.211 26.297 6.117 1 97 193 THR A O 1
ATOM 1534 N N . LEU A 1 194 ? -5.691 27.266 7.523 1 98.12 194 LEU A N 1
ATOM 1535 C CA . LEU A 1 194 ? -5.438 28.594 7.004 1 98.12 194 LEU A CA 1
ATOM 1536 C C . LEU A 1 194 ? -3.992 29.016 7.246 1 98.12 194 LEU A C 1
ATOM 1538 O O . LEU A 1 194 ? -3.346 29.578 6.363 1 98.12 194 LEU A O 1
ATOM 1542 N N . ALA A 1 195 ? -3.488 28.719 8.438 1 97.69 195 ALA A N 1
ATOM 1543 C CA . ALA A 1 195 ? -2.086 28.984 8.742 1 97.69 195 ALA A CA 1
ATOM 1544 C C . ALA A 1 195 ? -1.163 28.25 7.773 1 97.69 195 ALA A C 1
ATOM 1546 O O . ALA A 1 195 ? -0.153 28.812 7.332 1 97.69 195 ALA A O 1
ATOM 1547 N N . GLY A 1 196 ? -1.5 27.016 7.469 1 98.25 196 GLY A N 1
ATOM 1548 C CA . GLY A 1 196 ? -0.748 26.234 6.5 1 98.25 196 GLY A CA 1
ATOM 1549 C C . GLY A 1 196 ? -0.715 26.875 5.121 1 98.25 196 GLY A C 1
ATOM 1550 O O . GLY A 1 196 ? 0.352 27 4.52 1 98.25 196 GLY A O 1
ATOM 1551 N N . PHE A 1 197 ? -1.856 27.234 4.648 1 98.62 197 PHE A N 1
ATOM 1552 C CA . PHE A 1 197 ? -1.933 27.891 3.344 1 98.62 197 PHE A CA 1
ATOM 1553 C C . PHE A 1 197 ? -1.091 29.156 3.322 1 98.62 197 PHE A C 1
ATOM 1555 O O . PHE A 1 197 ? -0.266 29.344 2.424 1 98.62 197 PHE A O 1
ATOM 1562 N N . ARG A 1 198 ? -1.288 29.984 4.297 1 98.56 198 ARG A N 1
ATOM 1563 C CA . ARG A 1 198 ? -0.607 31.266 4.332 1 98.56 198 ARG A CA 1
ATOM 1564 C C . ARG A 1 198 ? 0.907 31.094 4.363 1 98.56 198 ARG A C 1
ATOM 1566 O O . ARG A 1 198 ? 1.639 31.828 3.699 1 98.56 198 ARG A O 1
ATOM 1573 N N . ALA A 1 199 ? 1.366 30.125 5.062 1 98.5 199 ALA A N 1
ATOM 1574 C CA . ALA A 1 199 ? 2.799 29.984 5.297 1 98.5 199 ALA A CA 1
ATOM 1575 C C . ALA A 1 199 ? 3.451 29.156 4.195 1 98.5 199 ALA A C 1
ATOM 1577 O O . ALA A 1 199 ? 4.574 29.438 3.777 1 98.5 199 ALA A O 1
ATOM 1578 N N . LEU A 1 200 ? 2.762 28.109 3.682 1 98.69 200 LEU A N 1
ATOM 1579 C CA . LEU A 1 200 ? 3.439 27.094 2.885 1 98.69 200 LEU A CA 1
ATOM 1580 C C . LEU A 1 200 ? 3.082 27.234 1.409 1 98.69 200 LEU A C 1
ATOM 1582 O O . LEU A 1 200 ? 3.875 26.875 0.537 1 98.69 200 LEU A O 1
ATOM 1586 N N . TYR A 1 201 ? 1.921 27.719 1.08 1 98.5 201 TYR A N 1
ATOM 1587 C CA . TYR A 1 201 ? 1.507 27.812 -0.316 1 98.5 201 TYR A CA 1
ATOM 1588 C C . TYR A 1 201 ? 2.477 28.656 -1.125 1 98.5 201 TYR A C 1
ATOM 1590 O O . TYR A 1 201 ? 2.818 28.312 -2.258 1 98.5 201 TYR A O 1
ATOM 1598 N N . PRO A 1 202 ? 2.961 29.797 -0.593 1 97.69 202 PRO A N 1
ATOM 1599 C CA . PRO A 1 202 ? 3.941 30.578 -1.344 1 97.69 202 PRO A CA 1
ATOM 1600 C C . PRO A 1 202 ? 5.219 29.797 -1.646 1 97.69 202 PRO A C 1
ATOM 1602 O O . PRO A 1 202 ? 5.957 30.156 -2.572 1 97.69 202 PRO A O 1
ATOM 1605 N N . LEU A 1 203 ? 5.5 28.75 -0.864 1 98.12 203 LEU A N 1
ATOM 1606 C CA . LEU A 1 203 ? 6.703 27.953 -1.045 1 98.12 203 LEU A CA 1
ATOM 1607 C C . LEU A 1 203 ? 6.453 26.812 -2.021 1 98.12 203 LEU A C 1
ATOM 1609 O O . LEU A 1 203 ? 7.391 26.125 -2.443 1 98.12 203 LEU A O 1
ATOM 1613 N N . LEU A 1 204 ? 5.215 26.531 -2.357 1 98.5 204 LEU A N 1
ATOM 1614 C CA . LEU A 1 204 ? 4.871 25.453 -3.275 1 98.5 204 LEU A CA 1
ATOM 1615 C C . LEU A 1 204 ? 5.266 25.797 -4.707 1 98.5 204 LEU A C 1
ATOM 1617 O O . LEU A 1 204 ? 4.887 26.859 -5.215 1 98.5 204 LEU A O 1
ATOM 1621 N N . ALA A 1 205 ? 6.035 24.953 -5.328 1 98.25 205 ALA A N 1
ATOM 1622 C CA . ALA A 1 205 ? 6.473 25.172 -6.703 1 98.25 205 ALA A CA 1
ATOM 1623 C C . ALA A 1 205 ? 5.301 25.078 -7.676 1 98.25 205 ALA A C 1
ATOM 1625 O O . ALA A 1 205 ? 4.355 24.312 -7.441 1 98.25 205 ALA A O 1
ATOM 1626 N N . PRO A 1 206 ? 5.398 25.844 -8.766 1 97.88 206 PRO A N 1
ATOM 1627 C CA . PRO A 1 206 ? 4.426 25.578 -9.828 1 97.88 206 PRO A CA 1
ATOM 1628 C C . PRO A 1 206 ? 4.41 24.109 -10.258 1 97.88 206 PRO A C 1
ATOM 1630 O O . PRO A 1 206 ? 5.473 23.5 -10.406 1 97.88 206 PRO A O 1
ATOM 1633 N N . GLY A 1 207 ? 3.234 23.578 -10.391 1 98.44 207 GLY A N 1
ATOM 1634 C CA . GLY A 1 207 ? 3.094 22.156 -10.688 1 98.44 207 GLY A CA 1
ATOM 1635 C C . GLY A 1 207 ? 2.955 21.297 -9.445 1 98.44 207 GLY A C 1
ATOM 1636 O O . GLY A 1 207 ? 2.635 20.109 -9.531 1 98.44 207 GLY A O 1
ATOM 1637 N N . GLY A 1 208 ? 3.189 21.906 -8.258 1 98.81 208 GLY A N 1
ATOM 1638 C CA . GLY A 1 208 ? 3.055 21.188 -7 1 98.81 208 GLY A CA 1
ATOM 1639 C C . GLY A 1 208 ? 1.615 20.859 -6.656 1 98.81 208 GLY A C 1
ATOM 1640 O O . GLY A 1 208 ? 0.686 21.406 -7.254 1 98.81 208 GLY A O 1
ATOM 1641 N N . VAL A 1 209 ? 1.447 19.953 -5.711 1 98.94 209 VAL A N 1
ATOM 1642 C CA . VAL A 1 209 ? 0.123 19.453 -5.363 1 98.94 209 VAL A CA 1
ATOM 1643 C C . VAL A 1 209 ? -0.237 19.891 -3.943 1 98.94 209 VAL A C 1
ATOM 1645 O O . VAL A 1 209 ? 0.599 19.828 -3.039 1 98.94 209 VAL A O 1
ATOM 1648 N N . VAL A 1 210 ? -1.393 20.406 -3.783 1 98.94 210 VAL A N 1
ATOM 1649 C CA . VAL A 1 210 ? -2 20.531 -2.463 1 98.94 210 VAL A CA 1
ATOM 1650 C C . VAL A 1 210 ? -3.113 19.5 -2.303 1 98.94 210 VAL A C 1
ATOM 1652 O O . VAL A 1 210 ? -4.035 19.438 -3.119 1 98.94 210 VAL A O 1
ATOM 1655 N N . ALA A 1 211 ? -3 18.656 -1.347 1 98.88 211 ALA A N 1
ATOM 1656 C CA . ALA A 1 211 ? -4.043 17.703 -1.012 1 98.88 211 ALA A CA 1
ATOM 1657 C C . ALA A 1 211 ? -4.688 18.031 0.329 1 98.88 211 ALA A C 1
ATOM 1659 O O . ALA A 1 211 ? -3.996 18.344 1.301 1 98.88 211 ALA A O 1
ATOM 1660 N N . MET A 1 212 ? -5.988 18.047 0.382 1 97.94 212 MET A N 1
ATOM 1661 C CA . MET A 1 212 ? -6.773 18.344 1.576 1 97.94 212 MET A CA 1
ATOM 1662 C C . MET A 1 212 ? -7.625 17.156 1.99 1 97.94 212 MET A C 1
ATOM 1664 O O . MET A 1 212 ? -8.555 16.781 1.278 1 97.94 212 MET A O 1
ATOM 1668 N N . ASN A 1 213 ? -7.309 16.609 3.127 1 95.19 213 ASN A N 1
ATOM 1669 C CA . ASN A 1 213 ? -7.996 15.406 3.59 1 95.19 213 ASN A CA 1
ATOM 1670 C C . ASN A 1 213 ? -9.461 15.688 3.92 1 95.19 213 ASN A C 1
ATOM 1672 O O . ASN A 1 213 ? -10.344 14.906 3.568 1 95.19 213 ASN A O 1
ATOM 1676 N N . GLY A 1 214 ? -9.742 16.812 4.527 1 92 214 GLY A N 1
ATOM 1677 C CA . GLY A 1 214 ? -11.07 17.125 5.031 1 92 214 GLY A CA 1
ATOM 1678 C C . GLY A 1 214 ? -11.883 17.984 4.082 1 92 214 GLY A C 1
ATOM 1679 O O . GLY A 1 214 ? -12.945 18.484 4.453 1 92 214 GLY A O 1
ATOM 1680 N N . TYR A 1 215 ? -11.414 18.125 2.871 1 94.06 215 TYR A N 1
ATOM 1681 C CA . TYR A 1 215 ? -12.125 18.953 1.912 1 94.06 215 TYR A CA 1
ATOM 1682 C C . TYR A 1 215 ? -13.445 18.312 1.499 1 94.06 215 TYR A C 1
ATOM 1684 O O . TYR A 1 215 ? -13.469 17.141 1.091 1 94.06 215 TYR A O 1
ATOM 1692 N N . GLY A 1 216 ? -14.484 19.062 1.602 1 89 216 GLY A N 1
ATOM 1693 C CA . GLY A 1 216 ? -15.781 18.609 1.117 1 89 216 GLY A CA 1
ATOM 1694 C C . GLY A 1 216 ? -16.312 17.406 1.86 1 89 216 GLY A C 1
ATOM 1695 O O . GLY A 1 216 ? -17 16.562 1.278 1 89 216 GLY A O 1
ATOM 1696 N N . THR A 1 217 ? -15.898 17.203 3.064 1 82.88 217 THR A N 1
ATOM 1697 C CA . THR A 1 217 ? -16.266 15.984 3.787 1 82.88 217 THR A CA 1
ATOM 1698 C C . THR A 1 217 ? -16.953 16.328 5.102 1 82.88 217 THR A C 1
ATOM 1700 O O . THR A 1 217 ? -16.328 16.344 6.156 1 82.88 217 THR A O 1
ATOM 1703 N N . PRO A 1 218 ? -18.234 16.5 5.09 1 78.88 218 PRO A N 1
ATOM 1704 C CA . PRO A 1 218 ? -18.906 16.672 6.379 1 78.88 218 PRO A CA 1
ATOM 1705 C C . PRO A 1 218 ? -18.609 15.523 7.348 1 78.88 218 PRO A C 1
ATOM 1707 O O . PRO A 1 218 ? -18.469 14.375 6.93 1 78.88 218 PRO A O 1
ATOM 1710 N N . PRO A 1 219 ? -18.375 15.812 8.539 1 75.62 219 PRO A N 1
ATOM 1711 C CA . PRO A 1 219 ? -18.703 17.062 9.234 1 75.62 219 PRO A CA 1
ATOM 1712 C C . PRO A 1 219 ? -17.531 18.047 9.242 1 75.62 219 PRO A C 1
ATOM 1714 O O . PRO A 1 219 ? -17.641 19.125 9.844 1 75.62 219 PRO A O 1
ATOM 1717 N N . TRP A 1 220 ? -16.5 17.672 8.539 1 77.12 220 TRP A N 1
ATOM 1718 C CA . TRP A 1 220 ? -15.359 18.578 8.531 1 77.12 220 TRP A CA 1
ATOM 1719 C C . TRP A 1 220 ? -15.609 19.766 7.598 1 77.12 220 TRP A C 1
ATOM 1721 O O . TRP A 1 220 ? -15.773 19.578 6.391 1 77.12 220 TRP A O 1
ATOM 1731 N N . LEU A 1 221 ? -15.672 20.891 8.18 1 84.12 221 LEU A N 1
ATOM 1732 C CA . LEU A 1 221 ? -15.961 22.078 7.363 1 84.12 221 LEU A CA 1
ATOM 1733 C C . LEU A 1 221 ? -14.766 23.016 7.305 1 84.12 221 LEU A C 1
ATOM 1735 O O . LEU A 1 221 ? -14.641 23.812 6.379 1 84.12 221 LEU A O 1
ATOM 1739 N N . GLY A 1 222 ? -13.898 22.906 8.219 1 91.38 222 GLY A N 1
ATOM 1740 C CA . GLY A 1 222 ? -12.852 23.891 8.445 1 91.38 222 GLY A CA 1
ATOM 1741 C C . GLY A 1 222 ? -11.859 23.984 7.305 1 91.38 222 GLY A C 1
ATOM 1742 O O . GLY A 1 222 ? -11.477 25.078 6.898 1 91.38 222 GLY A O 1
ATOM 1743 N N . GLU A 1 223 ? -11.453 22.828 6.77 1 93.25 223 GLU A N 1
ATOM 1744 C CA . GLU A 1 223 ? -10.461 22.828 5.707 1 93.25 223 GLU A CA 1
ATOM 1745 C C . GLU A 1 223 ? -11 23.5 4.445 1 93.25 223 GLU A C 1
ATOM 1747 O O . GLU A 1 223 ? -10.297 24.266 3.795 1 93.25 223 GLU A O 1
ATOM 1752 N N . THR A 1 224 ? -12.266 23.172 4.164 1 95.38 224 THR A N 1
ATOM 1753 C CA . THR A 1 224 ? -12.898 23.766 2.998 1 95.38 224 THR A CA 1
ATOM 1754 C C . THR A 1 224 ? -12.977 25.281 3.148 1 95.38 224 THR A C 1
ATOM 1756 O O . THR A 1 224 ? -12.617 26.031 2.232 1 95.38 224 THR A O 1
ATOM 1759 N N . ALA A 1 225 ? -13.398 25.719 4.258 1 96.31 225 ALA A N 1
ATOM 1760 C CA . ALA A 1 225 ? -13.539 27.141 4.527 1 96.31 225 ALA A CA 1
ATOM 1761 C C . ALA A 1 225 ? -12.188 27.859 4.461 1 96.31 225 ALA A C 1
ATOM 1763 O O . ALA A 1 225 ? -12.086 28.953 3.908 1 96.31 225 ALA A O 1
ATOM 1764 N N . ALA A 1 226 ? -11.141 27.234 5.035 1 97.75 226 ALA A N 1
ATOM 1765 C CA . ALA A 1 226 ? -9.797 27.812 5.039 1 97.75 226 ALA A CA 1
ATOM 1766 C C . ALA A 1 226 ? -9.25 27.938 3.621 1 97.75 226 ALA A C 1
ATOM 1768 O O . ALA A 1 226 ? -8.625 28.938 3.273 1 97.75 226 ALA A O 1
ATOM 1769 N N . PHE A 1 227 ? -9.516 26.938 2.822 1 98.06 227 PHE A N 1
ATOM 1770 C CA . PHE A 1 227 ? -9.109 26.906 1.423 1 98.06 227 PHE A CA 1
ATOM 1771 C C . PHE A 1 227 ? -9.734 28.062 0.655 1 98.06 227 PHE A C 1
ATOM 1773 O O . PHE A 1 227 ? -9.031 28.828 -0.001 1 98.06 227 PHE A O 1
ATOM 1780 N N . GLU A 1 228 ? -10.961 28.234 0.754 1 97.88 228 GLU A N 1
ATOM 1781 C CA . GLU A 1 228 ? -11.672 29.297 0.063 1 97.88 228 GLU A CA 1
ATOM 1782 C C . GLU A 1 228 ? -11.258 30.672 0.585 1 97.88 228 GLU A C 1
ATOM 1784 O O . GLU A 1 228 ? -11.055 31.609 -0.196 1 97.88 228 GLU A O 1
ATOM 1789 N N . HIS A 1 229 ? -11.141 30.734 1.872 1 98.5 229 HIS A N 1
ATOM 1790 C CA . HIS A 1 229 ? -10.719 31.984 2.494 1 98.5 229 HIS A CA 1
ATOM 1791 C C . HIS A 1 229 ? -9.359 32.438 1.968 1 98.5 229 HIS A C 1
ATOM 1793 O O . HIS A 1 229 ? -9.18 33.594 1.609 1 98.5 229 HIS A O 1
ATOM 1799 N N . TYR A 1 230 ? -8.43 31.531 1.942 1 98.69 230 TYR A N 1
ATOM 1800 C CA . TYR A 1 230 ? -7.07 31.875 1.533 1 98.69 230 TYR A CA 1
ATOM 1801 C C . TYR A 1 230 ? -7.051 32.438 0.114 1 98.69 230 TYR A C 1
ATOM 1803 O O . TYR A 1 230 ? -6.434 33.469 -0.145 1 98.69 230 TYR A O 1
ATOM 1811 N N . PHE A 1 231 ? -7.676 31.812 -0.811 1 98.56 231 PHE A N 1
ATOM 1812 C CA . PHE A 1 231 ? -7.617 32.25 -2.205 1 98.56 231 PHE A CA 1
ATOM 1813 C C . PHE A 1 231 ? -8.375 33.531 -2.404 1 98.56 231 PHE A C 1
ATOM 1815 O O . PHE A 1 231 ? -8 34.375 -3.242 1 98.56 231 PHE A O 1
ATOM 1822 N N . LYS A 1 232 ? -9.453 33.688 -1.631 1 98.38 232 LYS A N 1
ATOM 1823 C CA . LYS A 1 232 ? -10.109 35 -1.629 1 98.38 232 LYS A CA 1
ATOM 1824 C C . LYS A 1 232 ? -9.156 36.094 -1.134 1 98.38 232 LYS A C 1
ATOM 1826 O O . LYS A 1 232 ? -9.086 37.156 -1.722 1 98.38 232 LYS A O 1
ATOM 1831 N N . GLU A 1 233 ? -8.477 35.781 -0.09 1 98.25 233 GLU A N 1
ATOM 1832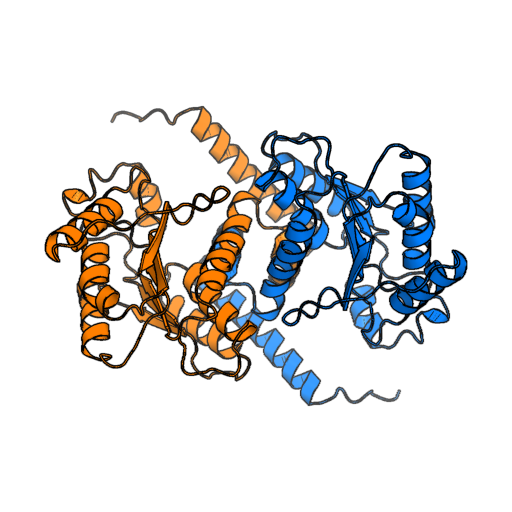 C CA . GLU A 1 233 ? -7.547 36.719 0.536 1 98.25 233 GLU A CA 1
ATOM 1833 C C . GLU A 1 233 ? -6.461 37.156 -0.44 1 98.25 233 GLU A C 1
ATOM 1835 O O . GLU A 1 233 ? -6.066 38.312 -0.457 1 98.25 233 GLU A O 1
ATOM 1840 N N . ILE A 1 234 ? -5.984 36.281 -1.28 1 97.62 234 ILE A N 1
ATOM 1841 C CA . ILE A 1 234 ? -4.887 36.625 -2.176 1 97.62 234 ILE A CA 1
ATOM 1842 C C . ILE A 1 234 ? -5.445 37.062 -3.521 1 97.62 234 ILE A C 1
ATOM 1844 O O . ILE A 1 234 ? -4.688 37.344 -4.457 1 97.62 234 ILE A O 1
ATOM 1848 N N . GLY A 1 235 ? -6.691 37.094 -3.672 1 97.69 235 GLY A N 1
ATOM 1849 C CA . GLY A 1 235 ? -7.348 37.625 -4.859 1 97.69 235 GLY A CA 1
ATOM 1850 C C . GLY A 1 235 ? -7.199 36.719 -6.07 1 97.69 235 GLY A C 1
ATOM 1851 O O . GLY A 1 235 ? -7.059 37.219 -7.195 1 97.69 235 GLY A O 1
ATOM 1852 N N . GLN A 1 236 ? -7.152 35.438 -5.926 1 97.25 236 GLN A N 1
ATOM 1853 C CA . GLN A 1 236 ? -7.035 34.469 -7.004 1 97.25 236 GLN A CA 1
ATOM 1854 C C . GLN A 1 236 ? -8.266 33.562 -7.07 1 97.25 236 GLN A C 1
ATOM 1856 O O . GLN A 1 236 ? -8.914 33.312 -6.055 1 97.25 236 GLN A O 1
ATOM 1861 N N . PRO A 1 237 ? -8.586 33.188 -8.242 1 97.31 237 PRO A N 1
ATOM 1862 C CA . PRO A 1 237 ? -9.672 32.188 -8.352 1 97.31 237 PRO A CA 1
ATOM 1863 C C . PRO A 1 237 ? -9.344 30.859 -7.688 1 97.31 237 PRO A C 1
ATOM 1865 O O . PRO A 1 237 ? -8.164 30.484 -7.605 1 97.31 237 PRO A O 1
ATOM 1868 N N . LEU A 1 238 ? -10.312 30.188 -7.242 1 97.44 238 LEU A N 1
ATOM 1869 C CA . LEU A 1 238 ? -10.117 28.859 -6.691 1 97.44 238 LEU A CA 1
ATOM 1870 C C . LEU A 1 238 ? -9.602 27.906 -7.762 1 97.44 238 LEU A C 1
ATOM 1872 O O . LEU A 1 238 ? -10.148 27.844 -8.867 1 97.44 238 LEU A O 1
ATOM 1876 N N . PRO A 1 239 ? -8.57 27.25 -7.441 1 97.88 239 PRO A N 1
ATOM 1877 C CA . PRO A 1 239 ? -8.125 26.234 -8.391 1 97.88 239 PRO A CA 1
ATOM 1878 C C . PRO A 1 239 ? -9.117 25.078 -8.531 1 97.88 239 PRO A C 1
ATOM 1880 O O . PRO A 1 239 ? -9.953 24.875 -7.648 1 97.88 239 PRO A O 1
ATOM 1883 N N . ARG A 1 240 ? -9.008 24.406 -9.656 1 97.75 240 ARG A N 1
ATOM 1884 C CA . ARG A 1 240 ? -9.836 23.234 -9.875 1 97.75 240 ARG A CA 1
ATOM 1885 C C . ARG A 1 240 ? -9.453 22.109 -8.914 1 97.75 240 ARG A C 1
ATOM 1887 O O . ARG A 1 240 ? -8.32 21.625 -8.938 1 97.75 240 ARG A O 1
ATOM 1894 N N . VAL A 1 241 ? -10.367 21.734 -8.086 1 98.12 241 VAL A N 1
ATOM 1895 C CA . VAL A 1 241 ? -10.156 20.656 -7.133 1 98.12 241 VAL A CA 1
ATOM 1896 C C . VAL A 1 241 ? -10.586 19.328 -7.75 1 98.12 241 VAL A C 1
ATOM 1898 O O . VAL A 1 241 ? -11.625 19.25 -8.406 1 98.12 241 VAL A O 1
ATOM 1901 N N . ARG A 1 242 ? -9.781 18.344 -7.59 1 98 242 ARG A N 1
ATOM 1902 C CA . ARG A 1 242 ? -10.031 17.016 -8.109 1 98 242 ARG A CA 1
ATOM 1903 C C . ARG A 1 242 ? -10.094 15.992 -6.977 1 98 242 ARG A C 1
ATOM 1905 O O . ARG A 1 242 ? -9.727 16.297 -5.84 1 98 242 ARG A O 1
ATOM 1912 N N . LYS A 1 243 ? -10.633 14.844 -7.332 1 96.81 243 LYS A N 1
ATOM 1913 C CA . LYS A 1 243 ? -10.773 13.742 -6.387 1 96.81 243 LYS A CA 1
ATOM 1914 C C . LYS A 1 243 ? -10.289 12.43 -7 1 96.81 243 LYS A C 1
ATOM 1916 O O . LYS A 1 243 ? -10.453 12.195 -8.195 1 96.81 243 LYS A O 1
ATOM 1921 N N . LEU A 1 244 ? -9.625 11.586 -6.191 1 96.44 244 LEU A N 1
ATOM 1922 C CA . LEU A 1 244 ? -9.375 10.211 -6.613 1 96.44 244 LEU A CA 1
ATOM 1923 C C . LEU A 1 244 ? -10.641 9.367 -6.477 1 96.44 244 LEU A C 1
ATOM 1925 O O . LEU A 1 244 ? -11.156 9.188 -5.367 1 96.44 244 LEU A O 1
ATOM 1929 N N . SER A 1 245 ? -11.133 8.859 -7.523 1 94.5 245 SER A N 1
ATOM 1930 C CA . SER A 1 245 ? -12.461 8.258 -7.602 1 94.5 245 SER A CA 1
ATOM 1931 C C . SER A 1 245 ? -12.586 7.055 -6.676 1 94.5 245 SER A C 1
ATOM 1933 O O . SER A 1 245 ? -13.68 6.719 -6.223 1 94.5 245 SER A O 1
ATOM 1935 N N . TYR A 1 246 ? -11.539 6.414 -6.348 1 95.69 246 TYR A N 1
ATOM 1936 C CA . TYR A 1 246 ? -11.602 5.141 -5.637 1 95.69 246 TYR A CA 1
ATOM 1937 C C . TYR A 1 246 ? -11.305 5.328 -4.156 1 95.69 246 TYR A C 1
ATOM 1939 O O . TYR A 1 246 ? -11.391 4.375 -3.373 1 95.69 246 TYR A O 1
ATOM 1947 N N . SER A 1 247 ? -10.891 6.547 -3.807 1 94.31 247 SER A N 1
ATOM 1948 C CA . SER A 1 247 ? -10.445 6.785 -2.436 1 94.31 247 SER A CA 1
ATOM 1949 C C . SER A 1 247 ? -11.195 7.961 -1.811 1 94.31 247 SER A C 1
ATOM 1951 O O . SER A 1 247 ? -11.414 8.977 -2.467 1 94.31 247 SER A O 1
ATOM 1953 N N . ILE A 1 248 ? -11.492 7.824 -0.562 1 90.38 248 ILE A N 1
ATOM 1954 C CA . ILE A 1 248 ? -12.141 8.914 0.158 1 90.38 248 ILE A CA 1
ATOM 1955 C C . ILE A 1 248 ? -11.086 9.906 0.647 1 90.38 248 ILE A C 1
ATOM 1957 O O . ILE A 1 248 ? -11.398 11.07 0.916 1 90.38 248 ILE A O 1
ATOM 1961 N N . ARG A 1 249 ? -9.82 9.43 0.771 1 92.25 249 ARG A N 1
ATOM 1962 C CA . ARG A 1 249 ? -8.688 10.25 1.195 1 92.25 249 ARG A CA 1
ATOM 1963 C C . ARG A 1 249 ? -7.719 10.484 0.042 1 92.25 249 ARG A C 1
ATOM 1965 O O . ARG A 1 249 ? -7.355 9.547 -0.672 1 92.25 249 ARG A O 1
ATOM 1972 N N . PRO A 1 250 ? -7.367 11.766 -0.279 1 96 250 PRO A N 1
ATOM 1973 C CA . PRO A 1 250 ? -7.859 13 0.34 1 96 250 PRO A CA 1
ATOM 1974 C C . PRO A 1 250 ? -9.25 13.391 -0.152 1 96 250 PRO A C 1
ATOM 1976 O O . PRO A 1 250 ? -9.75 12.812 -1.12 1 96 250 PRO A O 1
ATOM 1979 N N . GLY A 1 251 ? -9.844 14.234 0.571 1 95.62 251 GLY A N 1
ATOM 1980 C CA . GLY A 1 251 ? -11.125 14.781 0.142 1 95.62 251 GLY A CA 1
ATOM 1981 C C . GLY A 1 251 ? -11.031 15.555 -1.163 1 95.62 251 GLY A C 1
ATOM 1982 O O . GLY A 1 251 ? -12.008 15.617 -1.919 1 95.62 251 GLY A O 1
ATOM 1983 N N . GLY A 1 252 ? -9.922 16.078 -1.413 1 97.12 252 GLY A N 1
ATOM 1984 C CA . GLY A 1 252 ? -9.648 16.797 -2.648 1 97.12 252 GLY A CA 1
ATOM 1985 C C . GLY A 1 252 ? -8.203 17.219 -2.791 1 97.12 252 GLY A C 1
ATOM 1986 O O . GLY A 1 252 ? -7.469 17.297 -1.802 1 97.12 252 GLY A O 1
ATOM 1987 N N . TYR A 1 253 ? -7.801 17.422 -4.039 1 98.69 253 TYR A N 1
ATOM 1988 C CA . TYR A 1 253 ? -6.469 17.953 -4.305 1 98.69 253 TYR A CA 1
ATOM 1989 C C . TYR A 1 253 ? -6.473 18.859 -5.527 1 98.69 253 TYR A C 1
ATOM 1991 O O . TYR A 1 253 ? -7.41 18.828 -6.328 1 98.69 253 TYR A O 1
ATOM 1999 N N . PHE A 1 254 ? -5.48 19.75 -5.609 1 98.81 254 PHE A N 1
ATOM 2000 C CA . PHE A 1 254 ? -5.312 20.562 -6.805 1 98.81 254 PHE A CA 1
ATOM 2001 C C . PHE A 1 254 ? -3.838 20.766 -7.113 1 98.81 254 PHE A C 1
ATOM 2003 O O . PHE A 1 254 ? -2.979 20.531 -6.262 1 98.81 254 PHE A O 1
ATOM 2010 N N . ILE A 1 255 ? -3.564 21.094 -8.328 1 98.69 255 ILE A N 1
ATOM 2011 C CA . ILE A 1 255 ? -2.217 21.359 -8.812 1 98.69 255 ILE A CA 1
ATOM 2012 C C . ILE A 1 255 ? -2.029 22.875 -8.992 1 98.69 255 ILE A C 1
ATOM 2014 O O . ILE A 1 255 ? -2.867 23.547 -9.602 1 98.69 255 ILE A O 1
ATOM 2018 N N . LYS A 1 256 ? -1.006 23.328 -8.352 1 98.19 256 LYS A N 1
ATOM 2019 C CA . LYS A 1 256 ? -0.694 24.734 -8.5 1 98.19 256 LYS A CA 1
ATOM 2020 C C . LYS A 1 256 ? -0.231 25.047 -9.922 1 98.19 256 LYS A C 1
ATOM 2022 O O . LYS A 1 256 ? 0.677 24.406 -10.445 1 98.19 256 LYS A O 1
ATOM 2027 N N . GLU A 1 257 ? -0.85 26 -10.594 1 92.62 257 GLU A N 1
ATOM 2028 C CA . GLU A 1 257 ? -0.498 26.406 -11.953 1 92.62 257 GLU A CA 1
ATOM 2029 C C . GLU A 1 257 ? 0.655 27.406 -11.945 1 92.62 257 GLU A C 1
ATOM 2031 O O . GLU A 1 257 ? 0.817 28.172 -10.992 1 92.62 257 GLU A O 1
ATOM 2036 N N . MET B 1 1 ? 32.188 -30.281 8.484 1 30.14 1 MET B N 1
ATOM 2037 C CA . MET B 1 1 ? 31.172 -29.391 9.039 1 30.14 1 MET B CA 1
ATOM 2038 C C . MET B 1 1 ? 31.484 -27.938 8.719 1 30.14 1 MET B C 1
ATOM 2040 O O . MET B 1 1 ? 32.25 -27.297 9.422 1 30.14 1 MET B O 1
ATOM 2044 N N . THR B 1 2 ? 31.719 -27.609 7.465 1 38.41 2 THR B N 1
ATOM 2045 C CA . THR B 1 2 ? 32.188 -26.312 7.016 1 38.41 2 THR B CA 1
ATOM 2046 C C . THR B 1 2 ? 31.266 -25.203 7.523 1 38.41 2 THR B C 1
ATOM 2048 O O . THR B 1 2 ? 30.062 -25.219 7.258 1 38.41 2 THR B O 1
ATOM 2051 N N . THR B 1 3 ? 31.5 -24.781 8.648 1 43.56 3 THR B N 1
ATOM 2052 C CA . THR B 1 3 ? 30.844 -23.641 9.266 1 43.56 3 THR B CA 1
ATOM 2053 C C . THR B 1 3 ? 30.719 -22.484 8.281 1 43.56 3 THR B C 1
ATOM 2055 O O . THR B 1 3 ? 31.719 -21.891 7.875 1 43.56 3 THR B O 1
ATOM 2058 N N . GLU B 1 4 ? 29.953 -22.578 7.297 1 46.94 4 GLU B N 1
ATOM 2059 C CA . GLU B 1 4 ? 29.797 -21.531 6.305 1 46.94 4 GLU B CA 1
ATOM 2060 C C . GLU B 1 4 ? 29.781 -20.141 6.965 1 46.94 4 GLU B C 1
ATOM 2062 O O . GLU B 1 4 ? 28.953 -19.891 7.852 1 46.94 4 GLU B O 1
ATOM 2067 N N . LYS B 1 5 ? 30.828 -19.562 7.051 1 57.28 5 LYS B N 1
ATOM 2068 C CA . LYS B 1 5 ? 31.094 -18.203 7.523 1 57.28 5 LYS B CA 1
ATOM 2069 C C . LYS B 1 5 ? 30.062 -17.219 6.973 1 57.28 5 LYS B C 1
ATOM 2071 O O . LYS B 1 5 ? 29.922 -17.078 5.758 1 57.28 5 LYS B O 1
ATOM 2076 N N . ILE B 1 6 ? 28.984 -17.094 7.746 1 67.38 6 ILE B N 1
ATOM 2077 C CA . ILE B 1 6 ? 28.031 -16.062 7.332 1 67.38 6 ILE B CA 1
ATOM 2078 C C . ILE B 1 6 ? 28.781 -14.812 6.895 1 67.38 6 ILE B C 1
ATOM 2080 O O . ILE B 1 6 ? 29.688 -14.352 7.59 1 67.38 6 ILE B O 1
ATOM 2084 N N . ASP B 1 7 ? 28.562 -14.375 5.688 1 80.88 7 ASP B N 1
ATOM 2085 C CA . ASP B 1 7 ? 29.047 -13.102 5.176 1 80.88 7 ASP B CA 1
ATOM 2086 C C . ASP B 1 7 ? 28.797 -11.969 6.172 1 80.88 7 ASP B C 1
ATOM 2088 O O . ASP B 1 7 ? 27.672 -11.812 6.664 1 80.88 7 ASP B O 1
ATOM 2092 N N . PRO B 1 8 ? 29.891 -11.359 6.715 1 84.62 8 PRO B N 1
ATOM 2093 C CA . PRO B 1 8 ? 29.734 -10.305 7.719 1 84.62 8 PRO B CA 1
ATOM 2094 C C . PRO B 1 8 ? 28.703 -9.258 7.309 1 84.62 8 PRO B C 1
ATOM 2096 O O . PRO B 1 8 ? 27.969 -8.734 8.156 1 84.62 8 PRO B O 1
ATOM 2099 N N . ALA B 1 9 ? 28.75 -8.914 6.105 1 83.44 9 ALA B N 1
ATOM 2100 C CA . ALA B 1 9 ? 27.766 -7.945 5.621 1 83.44 9 ALA B CA 1
ATOM 2101 C C . ALA B 1 9 ? 26.344 -8.469 5.797 1 83.44 9 ALA B C 1
ATOM 2103 O O . ALA B 1 9 ? 25.453 -7.723 6.191 1 83.44 9 ALA B O 1
ATOM 2104 N N . ARG B 1 10 ? 26.125 -9.664 5.535 1 83.19 10 ARG B N 1
ATOM 2105 C CA . ARG B 1 10 ? 24.812 -10.281 5.699 1 83.19 10 ARG B CA 1
ATOM 2106 C C . ARG B 1 10 ? 24.422 -10.344 7.172 1 83.19 10 ARG B C 1
ATOM 2108 O O . ARG B 1 10 ? 23.266 -10.109 7.52 1 83.19 10 ARG B O 1
ATOM 2115 N N . ALA B 1 11 ? 25.375 -10.609 7.949 1 84.44 11 ALA B N 1
ATOM 2116 C CA . ALA B 1 11 ? 25.125 -10.656 9.391 1 84.44 11 ALA B CA 1
ATOM 2117 C C . ALA B 1 11 ? 24.719 -9.289 9.922 1 84.44 11 ALA B C 1
ATOM 2119 O O . ALA B 1 11 ? 23.812 -9.18 10.75 1 84.44 11 ALA B O 1
ATOM 2120 N N . ALA B 1 12 ? 25.406 -8.297 9.477 1 84.69 12 ALA B N 1
ATOM 2121 C CA . ALA B 1 12 ? 25.094 -6.934 9.891 1 84.69 12 ALA B CA 1
ATOM 2122 C C . ALA B 1 12 ? 23.688 -6.539 9.445 1 84.69 12 ALA B C 1
ATOM 2124 O O . ALA B 1 12 ? 22.953 -5.898 10.195 1 84.69 12 ALA B O 1
ATOM 2125 N N . TYR B 1 13 ? 23.375 -6.984 8.266 1 84.19 13 TYR B N 1
ATOM 2126 C CA . TYR B 1 13 ? 22.047 -6.695 7.734 1 84.19 13 TYR B CA 1
ATOM 2127 C C . TYR B 1 13 ? 20.969 -7.387 8.562 1 84.19 13 TYR B C 1
ATOM 2129 O O . TYR B 1 13 ? 19.969 -6.77 8.914 1 84.19 13 TYR B O 1
ATOM 2137 N N . GLN B 1 14 ? 21.172 -8.57 8.867 1 86.94 14 GLN B N 1
ATOM 2138 C CA . GLN B 1 14 ? 20.234 -9.336 9.672 1 86.94 14 GLN B CA 1
ATOM 2139 C C . GLN B 1 14 ? 20.062 -8.727 11.062 1 86.94 14 GLN B C 1
ATOM 2141 O O . GLN B 1 14 ? 18.953 -8.648 11.578 1 86.94 14 GLN B O 1
ATOM 2146 N N . SER B 1 15 ? 21.156 -8.297 11.578 1 90.38 15 SER B N 1
ATOM 2147 C CA . SER B 1 15 ? 21.125 -7.66 12.891 1 90.38 15 SER B CA 1
ATOM 2148 C C . SER B 1 15 ? 20.312 -6.371 12.852 1 90.38 15 SER B C 1
ATOM 2150 O O . SER B 1 15 ? 19.516 -6.105 13.758 1 90.38 15 SER B O 1
ATOM 2152 N N . ARG B 1 16 ? 20.516 -5.625 11.82 1 90.31 16 ARG B N 1
ATOM 2153 C CA . ARG B 1 16 ? 19.766 -4.383 11.672 1 90.31 16 ARG B CA 1
ATOM 2154 C C . ARG B 1 16 ? 18.266 -4.656 11.523 1 90.31 16 ARG B C 1
ATOM 2156 O O . ARG B 1 16 ? 17.438 -3.916 12.062 1 90.31 16 ARG B O 1
ATOM 2163 N N . GLU B 1 17 ? 18.016 -5.688 10.828 1 91.94 17 GLU B N 1
ATOM 2164 C CA . GLU B 1 17 ? 16.609 -6.066 10.664 1 91.94 17 GLU B CA 1
ATOM 2165 C C . GLU B 1 17 ? 15.992 -6.477 11.992 1 91.94 17 GLU B C 1
ATOM 2167 O O . GLU B 1 17 ? 14.883 -6.059 12.32 1 91.94 17 GLU B O 1
ATOM 2172 N N . GLU B 1 18 ? 16.703 -7.266 12.695 1 94.06 18 GLU B N 1
ATOM 2173 C CA . GLU B 1 18 ? 16.219 -7.703 14 1 94.06 18 GLU B CA 1
ATOM 2174 C C . GLU B 1 18 ? 16.016 -6.516 14.938 1 94.06 18 GLU B C 1
ATOM 2176 O O . GLU B 1 18 ? 15.023 -6.449 15.664 1 94.06 18 GLU B O 1
ATOM 2181 N N . GLN B 1 19 ? 16.953 -5.629 14.898 1 95.5 19 GLN B N 1
ATOM 2182 C CA . GLN B 1 19 ? 16.859 -4.434 15.734 1 95.5 19 GLN B CA 1
ATOM 2183 C C . GLN B 1 19 ? 15.656 -3.578 15.328 1 95.5 19 GLN B C 1
ATOM 2185 O O . GLN B 1 19 ? 14.984 -3.002 16.188 1 95.5 19 GLN B O 1
ATOM 2190 N N . HIS B 1 20 ? 15.414 -3.488 14.07 1 96.81 20 HIS B N 1
ATOM 2191 C CA . HIS B 1 20 ? 14.273 -2.729 13.57 1 96.81 20 HIS B CA 1
ATOM 2192 C C . HIS B 1 20 ? 12.961 -3.27 14.141 1 96.81 20 HIS B C 1
ATOM 2194 O O . HIS B 1 20 ? 12.156 -2.514 14.68 1 96.81 20 HIS B O 1
ATOM 2200 N N . TRP B 1 21 ? 12.781 -4.562 14.031 1 97.44 21 TRP B N 1
ATOM 2201 C CA . TRP B 1 21 ? 11.531 -5.168 14.469 1 97.44 21 TRP B CA 1
ATOM 2202 C C . TRP B 1 21 ? 11.383 -5.094 15.984 1 97.44 21 TRP B C 1
ATOM 2204 O O . TRP B 1 21 ? 10.281 -4.871 16.5 1 97.44 21 TRP B O 1
ATOM 2214 N N . ALA B 1 22 ? 12.469 -5.262 16.688 1 97.94 22 ALA B N 1
ATOM 2215 C CA . ALA B 1 22 ? 12.438 -5.145 18.141 1 97.94 22 ALA B CA 1
ATOM 2216 C C . ALA B 1 22 ? 12.039 -3.732 18.562 1 97.94 22 ALA B C 1
ATOM 2218 O O . ALA B 1 22 ? 11.211 -3.557 19.469 1 97.94 22 ALA B O 1
ATOM 2219 N N . GLU B 1 23 ? 12.641 -2.748 17.906 1 98.25 23 GLU B N 1
ATOM 2220 C CA . GLU B 1 23 ? 12.336 -1.358 18.234 1 98.25 23 GLU B CA 1
ATOM 2221 C C . GLU B 1 23 ? 10.891 -1.009 17.875 1 98.25 23 GLU B C 1
ATOM 2223 O O . GLU B 1 23 ? 10.203 -0.347 18.656 1 98.25 23 GLU B O 1
ATOM 2228 N N . LEU B 1 24 ? 10.43 -1.436 16.75 1 98.56 24 LEU B N 1
ATOM 2229 C CA . LEU B 1 24 ? 9.047 -1.17 16.359 1 98.56 24 LEU B CA 1
ATOM 2230 C C . LEU B 1 24 ? 8.078 -1.792 17.359 1 98.56 24 LEU B C 1
ATOM 2232 O O . LEU B 1 24 ? 7.105 -1.149 17.781 1 98.56 24 LEU B O 1
ATOM 2236 N N . LYS B 1 25 ? 8.305 -3.057 17.719 1 98.19 25 LYS B N 1
ATOM 2237 C CA . LYS B 1 25 ? 7.453 -3.711 18.703 1 98.19 25 LYS B CA 1
ATOM 2238 C C . LYS B 1 25 ? 7.43 -2.928 20.016 1 98.19 25 LYS B C 1
ATOM 2240 O O . LYS B 1 25 ? 6.371 -2.766 20.625 1 98.19 25 LYS B O 1
ATOM 2245 N N . SER B 1 26 ? 8.602 -2.488 20.453 1 98.44 26 SER B N 1
ATOM 2246 C CA . SER B 1 26 ? 8.703 -1.695 21.672 1 98.44 26 SER B CA 1
ATOM 2247 C C . SER B 1 26 ? 7.887 -0.411 21.562 1 98.44 26 SER B C 1
ATOM 2249 O O . SER B 1 26 ? 7.199 -0.027 22.516 1 98.44 26 SER B O 1
ATOM 2251 N N . ILE B 1 27 ? 7.938 0.296 20.438 1 98.38 27 ILE B N 1
ATOM 2252 C CA . ILE B 1 27 ? 7.191 1.528 20.203 1 98.38 27 ILE B CA 1
ATOM 2253 C C . ILE B 1 27 ? 5.695 1.253 20.297 1 98.38 27 ILE B C 1
ATOM 2255 O O . ILE B 1 27 ? 4.965 1.983 20.969 1 98.38 27 ILE B O 1
ATOM 2259 N N . LEU B 1 28 ? 5.246 0.197 19.625 1 98 28 LEU B N 1
ATOM 2260 C CA . LEU B 1 28 ? 3.828 -0.147 19.609 1 98 28 LEU B CA 1
ATOM 2261 C C . LEU B 1 28 ? 3.342 -0.529 21 1 98 28 LEU B C 1
ATOM 2263 O O . LEU B 1 28 ? 2.254 -0.124 21.422 1 98 28 LEU B O 1
ATOM 2267 N N . ASP B 1 29 ? 4.137 -1.328 21.719 1 97.5 29 ASP B N 1
ATOM 2268 C CA . ASP B 1 29 ? 3.787 -1.733 23.078 1 97.5 29 ASP B CA 1
ATOM 2269 C C . ASP B 1 29 ? 3.709 -0.525 24.016 1 97.5 29 ASP B C 1
ATOM 2271 O O . ASP B 1 29 ? 2.734 -0.366 24.75 1 97.5 29 ASP B O 1
ATOM 2275 N N . ASP B 1 30 ? 4.719 0.351 23.984 1 97.38 30 ASP B N 1
ATOM 2276 C CA . ASP B 1 30 ? 4.773 1.526 24.859 1 97.38 30 ASP B CA 1
ATOM 2277 C C . ASP B 1 30 ? 3.602 2.465 24.578 1 97.38 30 ASP B C 1
ATOM 2279 O O . ASP B 1 30 ? 3.072 3.09 25.5 1 97.38 30 ASP B O 1
ATOM 2283 N N . GLY B 1 31 ? 3.244 2.582 23.328 1 95.69 31 GLY B N 1
ATOM 2284 C CA . GLY B 1 31 ? 2.15 3.461 22.938 1 95.69 31 GLY B CA 1
ATOM 2285 C C . GLY B 1 31 ? 0.788 2.807 23.078 1 95.69 31 GLY B C 1
ATOM 2286 O O . GLY B 1 31 ? -0.237 3.438 22.797 1 95.69 31 GLY B O 1
ATOM 2287 N N . GLN B 1 32 ? 0.751 1.551 23.438 1 95.81 32 GLN B N 1
ATOM 2288 C CA . GLN B 1 32 ? -0.479 0.774 23.547 1 95.81 32 GLN B CA 1
ATOM 2289 C C . GLN B 1 32 ? -1.264 0.797 22.234 1 95.81 32 GLN B C 1
ATOM 2291 O O . GLN B 1 32 ? -2.48 0.992 22.234 1 95.81 32 GLN B O 1
ATOM 2296 N N . ILE B 1 33 ? -0.61 0.745 21.172 1 96 33 ILE B N 1
ATOM 2297 C CA . ILE B 1 33 ? -1.213 0.703 19.844 1 96 33 ILE B CA 1
ATOM 2298 C C . ILE B 1 33 ? -1.601 -0.733 19.5 1 96 33 ILE B C 1
ATOM 2300 O O . ILE B 1 33 ? -0.74 -1.612 19.422 1 96 33 ILE B O 1
ATOM 2304 N N . SER B 1 34 ? -2.871 -1.012 19.281 1 96 34 SER B N 1
ATOM 2305 C CA . SER B 1 34 ? -3.408 -2.35 19.062 1 96 34 SER B CA 1
ATOM 2306 C C . SER B 1 34 ? -3.064 -2.854 17.656 1 96 34 SER B C 1
ATOM 2308 O O . SER B 1 34 ? -2.578 -2.092 16.828 1 96 34 SER B O 1
ATOM 2310 N N . LEU B 1 35 ? -3.303 -4.133 17.391 1 96.69 35 LEU B N 1
ATOM 2311 C CA . LEU B 1 35 ? -3.133 -4.723 16.078 1 96.69 35 LEU B CA 1
ATOM 2312 C C . LEU B 1 35 ? -3.998 -4.004 15.039 1 96.69 35 LEU B C 1
ATOM 2314 O O . LEU B 1 35 ? -3.531 -3.691 13.945 1 96.69 35 LEU B O 1
ATOM 2318 N N . ALA B 1 36 ? -5.258 -3.807 15.414 1 96.38 36 ALA B N 1
ATOM 2319 C CA . ALA B 1 36 ? -6.176 -3.117 14.508 1 96.38 36 ALA B CA 1
ATOM 2320 C C . ALA B 1 36 ? -5.645 -1.733 14.141 1 96.38 36 ALA B C 1
ATOM 2322 O O . ALA B 1 36 ? -5.598 -1.373 12.961 1 96.38 36 ALA B O 1
ATOM 2323 N N . GLU B 1 37 ? -5.184 -0.962 15.125 1 95.44 37 GLU B N 1
ATOM 2324 C CA . GLU B 1 37 ? -4.633 0.365 14.883 1 95.44 37 GLU B CA 1
ATOM 2325 C C . GLU B 1 37 ? -3.373 0.287 14.023 1 95.44 37 GLU B C 1
ATOM 2327 O O . GLU B 1 37 ? -3.16 1.128 13.141 1 95.44 37 GLU B O 1
ATOM 2332 N N . THR B 1 38 ? -2.559 -0.718 14.32 1 97.75 38 THR B N 1
ATOM 2333 C CA . THR B 1 38 ? -1.344 -0.936 13.547 1 97.75 38 THR B CA 1
ATOM 2334 C C . THR B 1 38 ? -1.677 -1.173 12.078 1 97.75 38 THR B C 1
ATOM 2336 O O . THR B 1 38 ? -1.088 -0.548 11.188 1 97.75 38 THR B O 1
ATOM 2339 N N . LEU B 1 39 ? -2.676 -1.975 11.789 1 97.94 39 LEU B N 1
ATOM 2340 C CA . LEU B 1 39 ? -3 -2.344 10.422 1 97.94 39 LEU B CA 1
ATOM 2341 C C . LEU B 1 39 ? -3.805 -1.243 9.734 1 97.94 39 LEU B C 1
ATOM 2343 O O . LEU B 1 39 ? -3.693 -1.048 8.523 1 97.94 39 LEU B O 1
ATOM 2347 N N . ILE B 1 40 ? -4.574 -0.448 10.477 1 96.75 40 ILE B N 1
ATOM 2348 C CA . ILE B 1 40 ? -5.281 0.708 9.938 1 96.75 40 ILE B CA 1
ATOM 2349 C C . ILE B 1 40 ? -4.273 1.769 9.492 1 96.75 40 ILE B C 1
ATOM 2351 O O . ILE B 1 40 ? -4.457 2.42 8.461 1 96.75 40 ILE B O 1
ATOM 2355 N N . ASN B 1 41 ? -3.203 1.902 10.219 1 97.06 41 ASN B N 1
ATOM 2356 C CA . ASN B 1 41 ? -2.16 2.883 9.938 1 97.06 41 ASN B CA 1
ATOM 2357 C C . ASN B 1 41 ? -0.895 2.219 9.406 1 97.06 41 ASN B C 1
ATOM 2359 O O . ASN B 1 41 ? 0.211 2.715 9.625 1 97.06 41 ASN B O 1
ATOM 2363 N N . TYR B 1 42 ? -0.992 1.121 8.648 1 98.12 42 TYR B N 1
ATOM 2364 C CA . TYR B 1 42 ? 0.083 0.198 8.305 1 98.12 42 TYR B CA 1
ATOM 2365 C C . TYR B 1 42 ? 1.207 0.919 7.566 1 98.12 42 TYR B C 1
ATOM 2367 O O . TYR B 1 42 ? 2.381 0.573 7.723 1 98.12 42 TYR B O 1
ATOM 2375 N N . PRO B 1 43 ? 0.933 1.966 6.73 1 97.94 43 PRO B N 1
ATOM 2376 C CA . PRO B 1 43 ? 2.074 2.535 6.016 1 97.94 43 PRO B CA 1
ATOM 2377 C C . PRO B 1 43 ? 3.131 3.119 6.949 1 97.94 43 PRO B C 1
ATOM 2379 O O . PRO B 1 43 ? 4.297 3.236 6.574 1 97.94 43 PRO B O 1
ATOM 2382 N N . ALA B 1 44 ? 2.738 3.471 8.18 1 98 44 ALA B N 1
ATOM 2383 C CA . ALA B 1 44 ? 3.695 3.992 9.148 1 98 44 ALA B CA 1
ATOM 2384 C C . ALA B 1 44 ? 4.66 2.902 9.602 1 98 44 ALA B C 1
ATOM 2386 O O . ALA B 1 44 ? 5.789 3.195 10.016 1 98 44 ALA B O 1
ATOM 2387 N N . PHE B 1 45 ? 4.215 1.638 9.477 1 98.44 45 PHE B N 1
ATOM 2388 C CA . PHE B 1 45 ? 4.906 0.603 10.234 1 98.44 45 PHE B CA 1
ATOM 2389 C C . PHE B 1 45 ? 5.562 -0.406 9.305 1 98.44 45 PHE B C 1
ATOM 2391 O O . PHE B 1 45 ? 6.348 -1.249 9.75 1 98.44 45 PHE B O 1
ATOM 2398 N N . VAL B 1 46 ? 5.207 -0.334 8.039 1 97.75 46 VAL B N 1
ATOM 2399 C CA . VAL B 1 46 ? 5.863 -1.198 7.059 1 97.75 46 VAL B CA 1
ATOM 2400 C C . VAL B 1 46 ? 7.184 -0.571 6.621 1 97.75 46 VAL B C 1
ATOM 2402 O O . VAL B 1 46 ? 7.285 0.652 6.496 1 97.75 46 VAL B O 1
ATOM 2405 N N . ARG B 1 47 ? 8.203 -1.372 6.41 1 96.31 47 ARG B N 1
ATOM 2406 C CA . ARG B 1 47 ? 9.477 -0.852 5.922 1 96.31 47 ARG B CA 1
ATOM 2407 C C . ARG B 1 47 ? 9.398 -0.5 4.441 1 96.31 47 ARG B C 1
ATOM 2409 O O . ARG B 1 47 ? 8.5 -0.969 3.734 1 96.31 47 ARG B O 1
ATOM 2416 N N . ARG B 1 48 ? 10.305 0.339 4.059 1 94.31 48 ARG B N 1
ATOM 2417 C CA . ARG B 1 48 ? 10.391 0.779 2.67 1 94.31 48 ARG B CA 1
ATOM 2418 C C . ARG B 1 48 ? 10.383 -0.412 1.718 1 94.31 48 ARG B C 1
ATOM 2420 O O . ARG B 1 48 ? 9.656 -0.418 0.726 1 94.31 48 ARG B O 1
ATOM 2427 N N . ARG B 1 49 ? 11.188 -1.438 2.004 1 93.5 49 ARG B N 1
ATOM 2428 C CA . ARG B 1 49 ? 11.336 -2.6 1.135 1 93.5 49 ARG B CA 1
ATOM 2429 C C . ARG B 1 49 ? 10.016 -3.342 0.981 1 93.5 49 ARG B C 1
ATOM 2431 O O . ARG B 1 49 ? 9.648 -3.748 -0.124 1 93.5 49 ARG B O 1
ATOM 2438 N N . GLU B 1 50 ? 9.234 -3.447 2.086 1 95.69 50 GLU B N 1
ATOM 2439 C CA . GLU B 1 50 ? 7.977 -4.188 2.059 1 95.69 50 GLU B CA 1
ATOM 2440 C C . GLU B 1 50 ? 6.867 -3.359 1.421 1 95.69 50 GLU B C 1
ATOM 2442 O O . GLU B 1 50 ? 5.969 -3.908 0.779 1 95.69 50 GLU B O 1
ATOM 2447 N N . MET B 1 51 ? 6.969 -2.037 1.566 1 97.25 51 MET B N 1
ATOM 2448 C CA . MET B 1 51 ? 5.941 -1.161 1.009 1 97.25 51 MET B CA 1
ATOM 2449 C C . MET B 1 51 ? 5.859 -1.314 -0.506 1 97.25 51 MET B C 1
ATOM 2451 O O . MET B 1 51 ? 4.773 -1.258 -1.082 1 97.25 51 MET B O 1
ATOM 2455 N N . THR B 1 52 ? 6.977 -1.592 -1.216 1 96.75 52 THR B N 1
ATOM 2456 C CA . THR B 1 52 ? 7.039 -1.628 -2.674 1 96.75 52 THR B CA 1
ATOM 2457 C C . THR B 1 52 ? 6.227 -2.797 -3.221 1 96.75 52 THR B C 1
ATOM 2459 O O . THR B 1 52 ? 5.82 -2.787 -4.383 1 96.75 52 THR B O 1
ATOM 2462 N N . ARG B 1 53 ? 5.973 -3.762 -2.361 1 96.31 53 ARG B N 1
ATOM 2463 C CA . ARG B 1 53 ? 5.23 -4.93 -2.816 1 96.31 53 ARG B CA 1
ATOM 2464 C C . ARG B 1 53 ? 3.832 -4.543 -3.285 1 96.31 53 ARG B C 1
ATOM 2466 O O . ARG B 1 53 ? 3.412 -4.922 -4.383 1 96.31 53 ARG B O 1
ATOM 2473 N N . LEU B 1 54 ? 3.143 -3.799 -2.467 1 98.25 54 LEU B N 1
ATOM 2474 C CA . LEU B 1 54 ? 1.799 -3.371 -2.836 1 98.25 54 LEU B CA 1
ATOM 2475 C C . LEU B 1 54 ? 1.84 -2.418 -4.027 1 98.25 54 LEU B C 1
ATOM 2477 O O . LEU B 1 54 ? 0.972 -2.471 -4.898 1 98.25 54 LEU B O 1
ATOM 2481 N N . LEU B 1 55 ? 2.871 -1.539 -4.074 1 98.56 55 LEU B N 1
ATOM 2482 C CA . LEU B 1 55 ? 2.998 -0.603 -5.188 1 98.56 55 LEU B CA 1
ATOM 2483 C C . LEU B 1 55 ? 3.205 -1.346 -6.5 1 98.56 55 LEU B C 1
ATOM 2485 O O . LEU B 1 55 ? 2.598 -1 -7.516 1 98.56 55 LEU B O 1
ATOM 2489 N N . ALA B 1 56 ? 4.023 -2.387 -6.453 1 98.5 56 ALA B N 1
ATOM 2490 C CA . ALA B 1 56 ? 4.297 -3.188 -7.645 1 98.5 56 ALA B CA 1
ATOM 2491 C C . ALA B 1 56 ? 3.041 -3.918 -8.109 1 98.5 56 ALA B C 1
ATOM 2493 O O . ALA B 1 56 ? 2.73 -3.932 -9.305 1 98.5 56 ALA B O 1
ATOM 2494 N N . ASP B 1 57 ? 2.322 -4.508 -7.172 1 98.62 57 ASP B N 1
ATOM 2495 C CA . ASP B 1 57 ? 1.072 -5.184 -7.512 1 98.62 57 ASP B CA 1
ATOM 2496 C C . ASP B 1 57 ? 0.063 -4.203 -8.102 1 98.62 57 ASP B C 1
ATOM 2498 O O . ASP B 1 57 ? -0.633 -4.523 -9.07 1 98.62 57 ASP B O 1
ATOM 2502 N N . TYR B 1 58 ? 0.049 -3.029 -7.555 1 98.81 58 TYR B N 1
ATOM 2503 C CA . TYR B 1 58 ? -0.854 -1.993 -8.039 1 98.81 58 TYR B CA 1
ATOM 2504 C C . TYR B 1 58 ? -0.51 -1.596 -9.469 1 98.81 58 TYR B C 1
ATOM 2506 O O . TYR B 1 58 ? -1.398 -1.474 -10.32 1 98.81 58 TYR B O 1
ATOM 2514 N N . ASP B 1 59 ? 0.759 -1.386 -9.766 1 98.69 59 ASP B N 1
ATOM 2515 C CA . ASP B 1 59 ? 1.188 -1.016 -11.109 1 98.69 59 ASP B CA 1
ATOM 2516 C C . ASP B 1 59 ? 0.891 -2.133 -12.109 1 98.69 59 ASP B C 1
ATOM 2518 O O . ASP B 1 59 ? 0.464 -1.867 -13.234 1 98.69 59 ASP B O 1
ATOM 2522 N N . LEU B 1 60 ? 1.079 -3.389 -11.703 1 98.81 60 LEU B N 1
ATOM 2523 C CA . LEU B 1 60 ? 0.721 -4.508 -12.57 1 98.81 60 LEU B CA 1
ATOM 2524 C C . LEU B 1 60 ? -0.781 -4.535 -12.828 1 98.81 60 LEU B C 1
ATOM 2526 O O . LEU B 1 60 ? -1.213 -4.711 -13.969 1 98.81 60 LEU B O 1
ATOM 2530 N N . PHE B 1 61 ? -1.568 -4.348 -11.781 1 98.81 61 PHE B N 1
ATOM 2531 C CA . PHE B 1 61 ? -3.021 -4.375 -11.891 1 98.81 61 PHE B CA 1
ATOM 2532 C C . PHE B 1 61 ? -3.512 -3.303 -12.859 1 98.81 61 PHE B C 1
ATOM 2534 O O . PHE B 1 61 ? -4.434 -3.539 -13.641 1 98.81 61 PHE B O 1
ATOM 2541 N N . ARG B 1 62 ? -2.904 -2.146 -12.828 1 98.19 62 ARG B N 1
ATOM 2542 C CA . ARG B 1 62 ? -3.291 -1.043 -13.695 1 98.19 62 ARG B CA 1
ATOM 2543 C C . ARG B 1 62 ? -3.102 -1.414 -15.164 1 98.19 62 ARG B C 1
ATOM 2545 O O . ARG B 1 62 ? -3.785 -0.876 -16.047 1 98.19 62 ARG B O 1
ATOM 2552 N N . MET B 1 63 ? -2.256 -2.33 -15.453 1 98.38 63 MET B N 1
ATOM 2553 C CA . MET B 1 63 ? -1.994 -2.75 -16.828 1 98.38 63 MET B CA 1
ATOM 2554 C C . MET B 1 63 ? -3.141 -3.598 -17.359 1 98.38 63 MET B C 1
ATOM 2556 O O . MET B 1 63 ? -3.287 -3.754 -18.578 1 98.38 63 MET B O 1
ATOM 2560 N N . ILE B 1 64 ? -3.994 -4.148 -16.438 1 98.19 64 ILE B N 1
ATOM 2561 C CA . ILE B 1 64 ? -4.98 -5.113 -16.922 1 98.19 64 ILE B CA 1
ATOM 2562 C C . ILE B 1 64 ? -6.387 -4.586 -16.656 1 98.19 64 ILE B C 1
ATOM 2564 O O . ILE B 1 64 ? -7.367 -5.332 -16.75 1 98.19 64 ILE B O 1
ATOM 2568 N N . GLN B 1 65 ? -6.52 -3.326 -16.281 1 96.56 65 GLN B N 1
ATOM 2569 C CA . GLN B 1 65 ? -7.82 -2.773 -15.906 1 96.56 65 GLN B CA 1
ATOM 2570 C C . GLN B 1 65 ? -8.805 -2.867 -17.062 1 96.56 65 GLN B C 1
ATOM 2572 O O . GLN B 1 65 ? -10.008 -3.049 -16.844 1 96.56 65 GLN B O 1
ATOM 2577 N N . ASP B 1 66 ? -8.297 -2.789 -18.266 1 96.69 66 ASP B N 1
ATOM 2578 C CA . ASP B 1 66 ? -9.172 -2.799 -19.422 1 96.69 66 ASP B CA 1
ATOM 2579 C C . ASP B 1 66 ? -9.133 -4.148 -20.141 1 96.69 66 ASP B C 1
ATOM 2581 O O . ASP B 1 66 ? -9.609 -4.277 -21.266 1 96.69 66 ASP B O 1
ATOM 2585 N N . ILE B 1 67 ? -8.5 -5.188 -19.531 1 97.81 67 ILE B N 1
ATOM 2586 C CA . ILE B 1 67 ? -8.438 -6.547 -20.062 1 97.81 67 ILE B CA 1
ATOM 2587 C C . ILE B 1 67 ? -9.438 -7.43 -19.312 1 97.81 67 ILE B C 1
ATOM 2589 O O . ILE B 1 67 ? -9.375 -7.547 -18.078 1 97.81 67 ILE B O 1
ATOM 2593 N N . PRO B 1 68 ? -10.375 -7.98 -19.984 1 96.69 68 PRO B N 1
ATOM 2594 C CA . PRO B 1 68 ? -11.328 -8.852 -19.297 1 96.69 68 PRO B CA 1
ATOM 2595 C C . PRO B 1 68 ? -10.672 -10.117 -18.734 1 96.69 68 PRO B C 1
ATOM 2597 O O . PRO B 1 68 ? -9.633 -10.547 -19.234 1 96.69 68 PRO B O 1
ATOM 2600 N N . GLY B 1 69 ? -11.367 -10.68 -17.766 1 97.81 69 GLY B N 1
ATOM 2601 C CA . GLY B 1 69 ? -10.914 -11.969 -17.266 1 97.81 69 GLY B CA 1
ATOM 2602 C C . GLY B 1 69 ? -10.445 -11.922 -15.82 1 97.81 69 GLY B C 1
ATOM 2603 O O . GLY B 1 69 ? -10.203 -10.844 -15.281 1 97.81 69 GLY B O 1
ATOM 2604 N N . SER B 1 70 ? -10.281 -13.047 -15.227 1 98.44 70 SER B N 1
ATOM 2605 C CA . SER B 1 70 ? -9.922 -13.234 -13.828 1 98.44 70 SER B CA 1
ATOM 2606 C C . SER B 1 70 ? -8.406 -13.234 -13.648 1 98.44 70 SER B C 1
ATOM 2608 O O . SER B 1 70 ? -7.656 -13.055 -14.609 1 98.44 70 SER B O 1
ATOM 2610 N N . ILE B 1 71 ? -7.926 -13.289 -12.43 1 98.88 71 ILE B N 1
ATOM 2611 C CA . ILE B 1 71 ? -6.512 -13.336 -12.086 1 98.88 71 ILE B CA 1
ATOM 2612 C C . ILE B 1 71 ? -6.188 -14.688 -11.438 1 98.88 71 ILE B C 1
ATOM 2614 O O . ILE B 1 71 ? -6.953 -15.188 -10.609 1 98.88 71 ILE B O 1
ATOM 2618 N N . ALA B 1 72 ? -5.137 -15.289 -11.883 1 98.88 72 ALA B N 1
ATOM 2619 C CA . ALA B 1 72 ? -4.652 -16.516 -11.266 1 98.88 72 ALA B CA 1
ATOM 2620 C C . ALA B 1 72 ? -3.275 -16.328 -10.641 1 98.88 72 ALA B C 1
ATOM 2622 O O . ALA B 1 72 ? -2.389 -15.727 -11.258 1 98.88 72 ALA B O 1
ATOM 2623 N N . GLU B 1 73 ? -3.084 -16.781 -9.453 1 98.88 73 GLU B N 1
ATOM 2624 C CA . GLU B 1 73 ? -1.799 -16.734 -8.758 1 98.88 73 GLU B CA 1
ATOM 2625 C C . GLU B 1 73 ? -1.358 -18.125 -8.312 1 98.88 73 GLU B C 1
ATOM 2627 O O . GLU B 1 73 ? -2.119 -18.844 -7.66 1 98.88 73 GLU B O 1
ATOM 2632 N N . LEU B 1 74 ? -0.177 -18.547 -8.703 1 98.31 74 LEU B N 1
ATOM 2633 C CA . LEU B 1 74 ? 0.433 -19.781 -8.227 1 98.31 74 LEU B CA 1
ATOM 2634 C C . LEU B 1 74 ? 1.456 -19.484 -7.133 1 98.31 74 LEU B C 1
ATOM 2636 O O . LEU B 1 74 ? 2.43 -18.766 -7.359 1 98.31 74 LEU B O 1
ATOM 2640 N N . GLY B 1 75 ? 1.308 -20.125 -5.992 1 96.19 75 GLY B N 1
ATOM 2641 C CA . GLY B 1 75 ? 2.049 -19.75 -4.801 1 96.19 75 GLY B CA 1
ATOM 2642 C C . GLY B 1 75 ? 1.397 -18.609 -4.031 1 96.19 75 GLY B C 1
ATOM 2643 O O . GLY B 1 75 ? 1.577 -17.438 -4.371 1 96.19 75 GLY B O 1
ATOM 2644 N N . VAL B 1 76 ? 0.645 -19.031 -2.957 1 97.06 76 VAL B N 1
ATOM 2645 C CA . VAL B 1 76 ? -0.171 -18.047 -2.252 1 97.06 76 VAL B CA 1
ATOM 2646 C C . VAL B 1 76 ? 0.481 -17.688 -0.916 1 97.06 76 VAL B C 1
ATOM 2648 O O . VAL B 1 76 ? 0.443 -16.547 -0.484 1 97.06 76 VAL B O 1
ATOM 2651 N N . PHE B 1 77 ? 1.043 -18.688 -0.17 1 94.31 77 PHE B N 1
ATOM 2652 C CA . PHE B 1 77 ? 1.631 -18.531 1.155 1 94.31 77 PHE B CA 1
ATOM 2653 C C . PHE B 1 77 ? 0.659 -17.844 2.102 1 94.31 77 PHE B C 1
ATOM 2655 O O . PHE B 1 77 ? -0.448 -18.328 2.334 1 94.31 77 PHE B O 1
ATOM 2662 N N . LEU B 1 78 ? 0.965 -16.734 2.578 1 96.19 78 LEU B N 1
ATOM 2663 C CA . LEU B 1 78 ? 0.082 -16.062 3.529 1 96.19 78 LEU B CA 1
ATOM 2664 C C .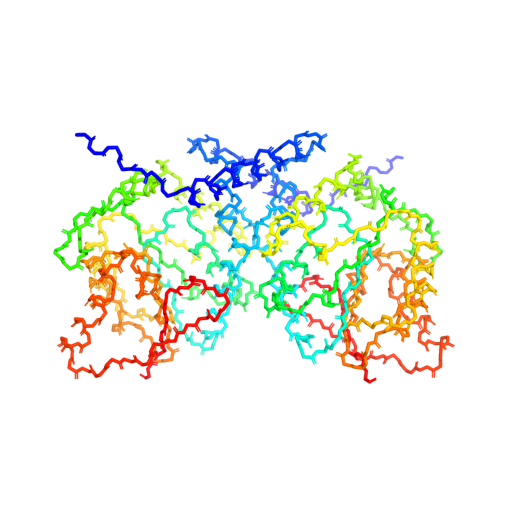 LEU B 1 78 ? -0.91 -15.156 2.805 1 96.19 78 LEU B C 1
ATOM 2666 O O . LEU B 1 78 ? -1.782 -14.555 3.436 1 96.19 78 LEU B O 1
ATOM 2670 N N . GLY B 1 79 ? -0.853 -14.969 1.517 1 97.69 79 GLY B N 1
ATOM 2671 C CA . GLY B 1 79 ? -1.91 -14.359 0.727 1 97.69 79 GLY B CA 1
ATOM 2672 C C . GLY B 1 79 ? -1.662 -12.891 0.431 1 97.69 79 GLY B C 1
ATOM 2673 O O . GLY B 1 79 ? -2.58 -12.164 0.042 1 97.69 79 GLY B O 1
ATOM 2674 N N . ALA B 1 80 ? -0.415 -12.391 0.553 1 97.56 80 ALA B N 1
ATOM 2675 C CA . ALA B 1 80 ? -0.123 -10.984 0.312 1 97.56 80 ALA B CA 1
ATOM 2676 C C . ALA B 1 80 ? -0.487 -10.586 -1.115 1 97.56 80 ALA B C 1
ATOM 2678 O O . ALA B 1 80 ? -1.054 -9.508 -1.341 1 97.56 80 ALA B O 1
ATOM 2679 N N . GLY B 1 81 ? -0.15 -11.422 -2.062 1 98 81 GLY B N 1
ATOM 2680 C CA . GLY B 1 81 ? -0.507 -11.148 -3.447 1 98 81 GLY B CA 1
ATOM 2681 C C . GLY B 1 81 ? -1.971 -11.414 -3.746 1 98 81 GLY B C 1
ATOM 2682 O O . GLY B 1 81 ? -2.699 -10.5 -4.141 1 98 81 GLY B O 1
ATOM 2683 N N . LEU B 1 82 ? -2.467 -12.586 -3.422 1 98.5 82 LEU B N 1
ATOM 2684 C CA . LEU B 1 82 ? -3.814 -13.047 -3.75 1 98.5 82 LEU B CA 1
ATOM 2685 C C . LEU B 1 82 ? -4.859 -12.07 -3.223 1 98.5 82 LEU B C 1
ATOM 2687 O O . LEU B 1 82 ? -5.75 -11.641 -3.965 1 98.5 82 LEU B O 1
ATOM 2691 N N . PHE B 1 83 ? -4.758 -11.703 -2.023 1 98.69 83 PHE B N 1
ATOM 2692 C CA . PHE B 1 83 ? -5.777 -10.859 -1.422 1 98.69 83 PHE B CA 1
ATOM 2693 C C . PHE B 1 83 ? -5.648 -9.422 -1.916 1 98.69 83 PHE B C 1
ATOM 2695 O O . PHE B 1 83 ? -6.637 -8.688 -1.975 1 98.69 83 PHE B O 1
ATOM 2702 N N . THR B 1 84 ? -4.426 -8.992 -2.295 1 98.69 84 THR B N 1
ATOM 2703 C CA . THR B 1 84 ? -4.27 -7.703 -2.961 1 98.69 84 THR B CA 1
ATOM 2704 C C . THR B 1 84 ? -5.098 -7.652 -4.242 1 98.69 84 THR B C 1
ATOM 2706 O O . THR B 1 84 ? -5.848 -6.695 -4.461 1 98.69 84 THR B O 1
ATOM 2709 N N . TRP B 1 85 ? -4.98 -8.719 -5.074 1 98.75 85 TRP B N 1
ATOM 2710 C CA . TRP B 1 85 ? -5.746 -8.75 -6.312 1 98.75 85 TRP B CA 1
ATOM 2711 C C . TRP B 1 85 ? -7.242 -8.641 -6.031 1 98.75 85 TRP B C 1
ATOM 2713 O O . TRP B 1 85 ? -7.953 -7.891 -6.707 1 98.75 85 TRP B O 1
ATOM 2723 N N . SER B 1 86 ? -7.691 -9.375 -5.062 1 98.5 86 SER B N 1
ATOM 2724 C CA . SER B 1 86 ? -9.102 -9.367 -4.691 1 98.5 86 SER B CA 1
ATOM 2725 C C . SER B 1 86 ? -9.562 -7.977 -4.285 1 98.5 86 SER B C 1
ATOM 2727 O O . SER B 1 86 ? -10.586 -7.484 -4.773 1 98.5 86 SER B O 1
ATOM 2729 N N . LYS B 1 87 ? -8.773 -7.34 -3.445 1 98.19 87 LYS B N 1
ATOM 2730 C CA . LYS B 1 87 ? -9.125 -6.023 -2.928 1 98.19 87 LYS B CA 1
ATOM 2731 C C . LYS B 1 87 ? -9.062 -4.965 -4.027 1 98.19 87 LYS B C 1
ATOM 2733 O O . LYS B 1 87 ? -9.859 -4.027 -4.035 1 98.19 87 LYS B O 1
ATOM 2738 N N . LEU B 1 88 ? -8.125 -5.137 -4.961 1 98.5 88 LEU B N 1
ATOM 2739 C CA . LEU B 1 88 ? -8.047 -4.207 -6.082 1 98.5 88 LEU B CA 1
ATOM 2740 C C . LEU B 1 88 ? -9.258 -4.359 -7 1 98.5 88 LEU B C 1
ATOM 2742 O O . LEU B 1 88 ? -9.812 -3.367 -7.469 1 98.5 88 LEU B O 1
ATOM 2746 N N . LEU B 1 89 ? -9.68 -5.621 -7.262 1 98.25 89 LEU B N 1
ATOM 2747 C CA . LEU B 1 89 ? -10.875 -5.84 -8.062 1 98.25 89 LEU B CA 1
ATOM 2748 C C . LEU B 1 89 ? -12.102 -5.234 -7.383 1 98.25 89 LEU B C 1
ATOM 2750 O O . LEU B 1 89 ? -12.953 -4.633 -8.047 1 98.25 89 LEU B O 1
ATOM 2754 N N . GLU B 1 90 ? -12.188 -5.359 -6.043 1 97 90 GLU B N 1
ATOM 2755 C CA . GLU B 1 90 ? -13.305 -4.793 -5.293 1 97 90 GLU B CA 1
ATOM 2756 C C . GLU B 1 90 ? -13.273 -3.27 -5.332 1 97 90 GLU B C 1
ATOM 2758 O O . GLU B 1 90 ? -14.328 -2.627 -5.367 1 97 90 GLU B O 1
ATOM 2763 N N . THR B 1 91 ? -12.141 -2.715 -5.344 1 96.94 91 THR B N 1
ATOM 2764 C CA . THR B 1 91 ? -11.961 -1.269 -5.281 1 96.94 91 THR B CA 1
ATOM 2765 C C . THR B 1 91 ? -12.289 -0.625 -6.625 1 96.94 91 THR B C 1
ATOM 2767 O O . THR B 1 91 ? -13.023 0.362 -6.684 1 96.94 91 THR B O 1
ATOM 2770 N N . PHE B 1 92 ? -11.836 -1.24 -7.688 1 97.19 92 PHE B N 1
ATOM 2771 C CA . PHE B 1 92 ? -11.891 -0.549 -8.969 1 97.19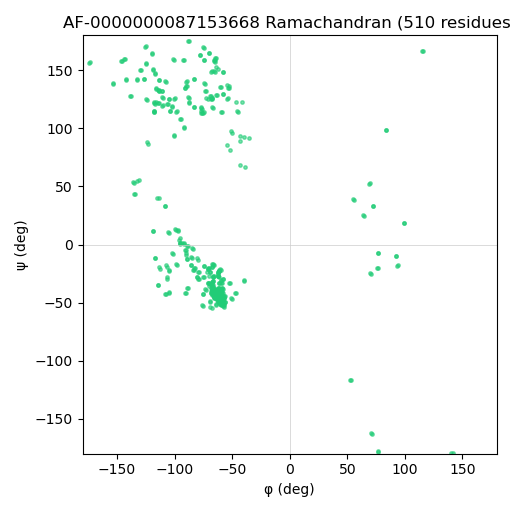 92 PHE B CA 1
ATOM 2772 C C . PHE B 1 92 ? -13.016 -1.107 -9.836 1 97.19 92 PHE B C 1
ATOM 2774 O O . PHE B 1 92 ? -13.484 -0.436 -10.758 1 97.19 92 PHE B O 1
ATOM 2781 N N . PHE B 1 93 ? -13.438 -2.359 -9.555 1 95.94 93 PHE B N 1
ATOM 2782 C CA . PHE B 1 93 ? -14.484 -3 -10.352 1 95.94 93 PHE B CA 1
ATOM 2783 C C . PHE B 1 93 ? -15.5 -3.691 -9.453 1 95.94 93 PHE B C 1
ATOM 2785 O O . PHE B 1 93 ? -15.797 -4.871 -9.633 1 95.94 93 PHE B O 1
ATOM 2792 N N . PRO B 1 94 ? -16.047 -2.967 -8.508 1 92.06 94 PRO B N 1
ATOM 2793 C CA . PRO B 1 94 ? -16.953 -3.6 -7.539 1 92.06 94 PRO B CA 1
ATOM 2794 C C . PRO B 1 94 ? -18.188 -4.188 -8.195 1 92.06 94 PRO B C 1
ATOM 2796 O O . PRO B 1 94 ? -18.766 -5.16 -7.691 1 92.06 94 PRO B O 1
ATOM 2799 N N . GLY B 1 95 ? -18.578 -3.637 -9.297 1 91.56 95 GLY B N 1
ATOM 2800 C CA . GLY B 1 95 ? -19.812 -4.086 -9.945 1 91.56 95 GLY B CA 1
ATOM 2801 C C . GLY B 1 95 ? -19.594 -5.273 -10.867 1 91.56 95 GLY B C 1
ATOM 2802 O O . GLY B 1 95 ? -20.547 -5.945 -11.25 1 91.56 95 GLY B O 1
ATOM 2803 N N . ASP B 1 96 ? -18.422 -5.508 -11.242 1 92.88 96 ASP B N 1
ATOM 2804 C CA . ASP B 1 96 ? -18.109 -6.629 -12.117 1 92.88 96 ASP B CA 1
ATOM 2805 C C . ASP B 1 96 ? -17.75 -7.875 -11.312 1 92.88 96 ASP B C 1
ATOM 2807 O O . ASP B 1 96 ? -16.609 -8.039 -10.891 1 92.88 96 ASP B O 1
ATOM 2811 N N . ARG B 1 97 ? -18.688 -8.773 -11.188 1 90.94 97 ARG B N 1
ATOM 2812 C CA . ARG B 1 97 ? -18.484 -9.961 -10.359 1 90.94 97 ARG B CA 1
ATOM 2813 C C . ARG B 1 97 ? -18.016 -11.141 -11.203 1 90.94 97 ARG B C 1
ATOM 2815 O O . ARG B 1 97 ? -17.781 -12.234 -10.672 1 90.94 97 ARG B O 1
ATOM 2822 N N . SER B 1 98 ? -17.859 -10.898 -12.438 1 92.25 98 SER B N 1
ATOM 2823 C CA . SER B 1 98 ? -17.406 -11.969 -13.312 1 92.25 98 SER B CA 1
ATOM 2824 C C . SER B 1 98 ? -15.898 -12.172 -13.203 1 92.25 98 SER B C 1
ATOM 2826 O O . SER B 1 98 ? -15.375 -13.234 -13.539 1 92.25 98 SER B O 1
ATOM 2828 N N . ARG B 1 99 ? -15.172 -11.18 -12.789 1 95.12 99 ARG B N 1
ATOM 2829 C CA . ARG B 1 99 ? -13.727 -11.281 -12.578 1 95.12 99 ARG B CA 1
ATOM 2830 C C . ARG B 1 99 ? -13.414 -11.781 -11.18 1 95.12 99 ARG B C 1
ATOM 2832 O O . ARG B 1 99 ? -13.797 -11.164 -10.188 1 95.12 99 ARG B O 1
ATOM 2839 N N . LYS B 1 100 ? -12.727 -12.844 -11.086 1 97.25 100 LYS B N 1
ATOM 2840 C CA . LYS B 1 100 ? -12.367 -13.445 -9.805 1 97.25 100 LYS B CA 1
ATOM 2841 C C . LYS B 1 100 ? -10.859 -13.625 -9.68 1 97.25 100 LYS B C 1
ATOM 2843 O O . LYS B 1 100 ? -10.109 -13.297 -10.609 1 97.25 100 LYS B O 1
ATOM 2848 N N . VAL B 1 101 ? -10.422 -13.984 -8.484 1 98.69 101 VAL B N 1
ATOM 2849 C CA . VAL B 1 101 ? -9.023 -14.297 -8.227 1 98.69 101 VAL B CA 1
ATOM 2850 C C . VAL B 1 101 ? -8.891 -15.75 -7.777 1 98.69 101 VAL B C 1
ATOM 2852 O O . VAL B 1 101 ? -9.531 -16.172 -6.809 1 98.69 101 VAL B O 1
ATOM 2855 N N . PHE B 1 102 ? -8.133 -16.5 -8.484 1 98.75 102 PHE B N 1
ATOM 2856 C CA . PHE B 1 102 ? -7.879 -17.906 -8.164 1 98.75 102 PHE B CA 1
ATOM 2857 C C . PHE B 1 102 ? -6.438 -18.094 -7.699 1 98.75 102 PHE B C 1
ATOM 2859 O O . PHE B 1 102 ? -5.496 -17.781 -8.43 1 98.75 102 PHE B O 1
ATOM 2866 N N . GLY B 1 103 ? -6.277 -18.578 -6.488 1 98.69 103 GLY B N 1
ATOM 2867 C CA . GLY B 1 103 ? -4.961 -18.906 -5.969 1 98.69 103 GLY B CA 1
ATOM 2868 C C . GLY B 1 103 ? -4.727 -20.406 -5.863 1 98.69 103 GLY B C 1
ATOM 2869 O O . GLY B 1 103 ? -5.637 -21.156 -5.508 1 98.69 103 GLY B O 1
ATOM 2870 N N . PHE B 1 104 ? -3.537 -20.797 -6.195 1 98.31 104 PHE B N 1
ATOM 2871 C CA . PHE B 1 104 ? -3.131 -22.203 -6.066 1 98.31 104 PHE B CA 1
ATOM 2872 C C . PHE B 1 104 ? -1.989 -22.344 -5.066 1 98.31 104 PHE B C 1
ATOM 2874 O O . PHE B 1 104 ? -0.95 -21.688 -5.207 1 98.31 104 PHE B O 1
ATOM 2881 N N . GLU B 1 105 ? -2.213 -23.109 -4.062 1 96 105 GLU B N 1
ATOM 2882 C CA . GLU B 1 105 ? -1.245 -23.25 -2.979 1 96 105 GLU B CA 1
ATOM 2883 C C . GLU B 1 105 ? -1.124 -24.719 -2.541 1 96 105 GLU B C 1
ATOM 2885 O O . GLU B 1 105 ? -2.127 -25.359 -2.229 1 96 105 GLU B O 1
ATOM 2890 N N . SER B 1 106 ? 0.108 -25.203 -2.508 1 90.12 106 SER B N 1
ATOM 2891 C CA . SER B 1 106 ? 0.332 -26.594 -2.141 1 90.12 106 SER B CA 1
ATOM 2892 C C . SER B 1 106 ? 0.355 -26.781 -0.625 1 90.12 106 SER B C 1
ATOM 2894 O O . SER B 1 106 ? 0.143 -27.875 -0.12 1 90.12 106 SER B O 1
ATOM 2896 N N . GLY B 1 107 ? 0.589 -25.75 0.13 1 81.44 107 GLY B N 1
ATOM 2897 C CA . GLY B 1 107 ? 0.622 -25.75 1.584 1 81.44 107 GLY B CA 1
ATOM 2898 C C . GLY B 1 107 ? 1.896 -26.344 2.152 1 81.44 107 GLY B C 1
ATOM 2899 O O . GLY B 1 107 ? 2.203 -26.156 3.33 1 81.44 107 GLY B O 1
ATOM 2900 N N . GLY B 1 108 ? 2.607 -27.141 1.372 1 78 108 GLY B N 1
ATOM 2901 C CA . GLY B 1 108 ? 3.727 -27.922 1.88 1 78 108 GLY B CA 1
ATOM 2902 C C . GLY B 1 108 ? 5.074 -27.281 1.604 1 78 108 GLY B C 1
ATOM 2903 O O . GLY B 1 108 ? 6.117 -27.875 1.886 1 78 108 GLY B O 1
ATOM 2904 N N . GLY B 1 109 ? 5.105 -26.062 1.194 1 77.81 109 GLY B N 1
ATOM 2905 C CA . GLY B 1 109 ? 6.379 -25.469 0.85 1 77.81 109 GLY B CA 1
ATOM 2906 C C . GLY B 1 109 ? 6.973 -26.016 -0.434 1 77.81 109 GLY B C 1
ATOM 2907 O O . GLY B 1 109 ? 6.246 -26.5 -1.301 1 77.81 109 GLY B O 1
ATOM 2908 N N . TYR B 1 110 ? 8.234 -25.812 -0.647 1 75.88 110 TYR B N 1
ATOM 2909 C CA . TYR B 1 110 ? 8.906 -26.234 -1.866 1 75.88 110 TYR B CA 1
ATOM 2910 C C . TYR B 1 110 ? 9.125 -27.75 -1.869 1 75.88 110 TYR B C 1
ATOM 2912 O O . TYR B 1 110 ? 9.734 -28.297 -0.949 1 75.88 110 TYR B O 1
ATOM 2920 N N . GLN B 1 111 ? 8.43 -28.234 -2.775 1 76.19 111 GLN B N 1
ATOM 2921 C CA . GLN B 1 111 ? 8.555 -29.672 -2.98 1 76.19 111 GLN B CA 1
ATOM 2922 C C . GLN B 1 111 ? 8.922 -30 -4.426 1 76.19 111 GLN B C 1
ATOM 2924 O O . GLN B 1 111 ? 8.922 -29.109 -5.281 1 76.19 111 GLN B O 1
ATOM 2929 N N . ASP B 1 112 ? 9.555 -31.156 -4.652 1 75.94 112 ASP B N 1
ATOM 2930 C CA . ASP B 1 112 ? 9.719 -31.734 -5.98 1 75.94 112 ASP B CA 1
ATOM 2931 C C . ASP B 1 112 ? 10.688 -30.906 -6.824 1 75.94 112 ASP B C 1
ATOM 2933 O O . ASP B 1 112 ? 10.383 -30.547 -7.961 1 75.94 112 ASP B O 1
ATOM 2937 N N . PHE B 1 113 ? 11.719 -30.672 -6.395 1 85.31 113 PHE B N 1
ATOM 2938 C CA . PHE B 1 113 ? 12.766 -29.953 -7.121 1 85.31 113 PHE B CA 1
ATOM 2939 C C . PHE B 1 113 ? 13.156 -30.703 -8.383 1 85.31 113 PHE B C 1
ATOM 2941 O O . PHE B 1 113 ? 13.227 -31.938 -8.383 1 85.31 113 PHE B O 1
ATOM 2948 N N . ALA B 1 114 ? 13.289 -30 -9.453 1 90.12 114 ALA B N 1
ATOM 2949 C CA . ALA B 1 114 ? 13.812 -30.516 -10.719 1 90.12 114 ALA B CA 1
ATOM 2950 C C . ALA B 1 114 ? 15.266 -30.109 -10.914 1 90.12 114 ALA B C 1
ATOM 2952 O O . ALA B 1 114 ? 15.758 -29.203 -10.242 1 90.12 114 ALA B O 1
ATOM 2953 N N . PRO B 1 115 ? 16 -30.812 -11.781 1 89.06 115 PRO B N 1
ATOM 2954 C CA . PRO B 1 115 ? 17.375 -30.391 -12.078 1 89.06 115 PRO B CA 1
ATOM 2955 C C . PRO B 1 115 ? 17.453 -28.922 -12.508 1 89.06 115 PRO B C 1
ATOM 2957 O O . PRO B 1 115 ? 18.438 -28.25 -12.188 1 89.06 115 PRO B O 1
ATOM 2960 N N . GLU B 1 116 ? 16.438 -28.438 -13.18 1 90.38 116 GLU B N 1
ATOM 2961 C CA . GLU B 1 116 ? 16.391 -27.078 -13.688 1 90.38 116 GLU B CA 1
ATOM 2962 C C . GLU B 1 116 ? 16.328 -26.062 -12.539 1 90.38 116 GLU B C 1
ATOM 2964 O O . GLU B 1 116 ? 16.562 -24.875 -12.742 1 90.38 116 GLU B O 1
ATOM 2969 N N . ASP B 1 117 ? 15.984 -26.484 -11.328 1 88 117 ASP B N 1
ATOM 2970 C CA . ASP B 1 117 ? 15.875 -25.594 -10.18 1 88 117 ASP B CA 1
ATOM 2971 C C . ASP B 1 117 ? 17.234 -25.312 -9.57 1 88 117 ASP B C 1
ATOM 2973 O O . ASP B 1 117 ? 17.391 -24.375 -8.773 1 88 117 ASP B O 1
ATOM 2977 N N . GLY B 1 118 ? 18.234 -26.031 -9.945 1 80.06 118 GLY B N 1
ATOM 2978 C CA . GLY B 1 118 ? 19.562 -25.906 -9.367 1 80.06 118 GLY B CA 1
ATOM 2979 C C . GLY B 1 118 ? 19.672 -26.547 -7.996 1 80.06 118 GLY B C 1
ATOM 2980 O O . GLY B 1 118 ? 18.766 -27.266 -7.562 1 80.06 118 GLY B O 1
ATOM 2981 N N . ASP B 1 119 ? 20.875 -26.469 -7.348 1 71.62 119 ASP B N 1
ATOM 2982 C CA . ASP B 1 119 ? 21.125 -27.078 -6.039 1 71.62 119 ASP B CA 1
ATOM 2983 C C . ASP B 1 119 ? 20.5 -26.25 -4.926 1 71.62 119 ASP B C 1
ATOM 2985 O O . ASP B 1 119 ? 20.672 -25.031 -4.867 1 71.62 119 ASP B O 1
ATOM 2989 N N . PRO B 1 120 ? 19.531 -26.984 -4.406 1 61.91 120 PRO B N 1
ATOM 2990 C CA . PRO B 1 120 ? 18.922 -26.219 -3.307 1 61.91 120 PRO B CA 1
ATOM 2991 C C . PRO B 1 120 ? 19.953 -25.688 -2.318 1 61.91 120 PRO B C 1
ATOM 2993 O O . PRO B 1 120 ? 20.891 -26.406 -1.955 1 61.91 120 PRO B O 1
ATOM 2996 N N . ARG B 1 121 ? 20.312 -24.484 -2.477 1 57.91 121 ARG B N 1
ATOM 2997 C CA . ARG B 1 121 ? 21.328 -23.922 -1.59 1 57.91 121 ARG B CA 1
ATOM 2998 C C . ARG B 1 121 ? 20.828 -23.859 -0.152 1 57.91 121 ARG B C 1
ATOM 3000 O O . ARG B 1 121 ? 19.625 -23.875 0.091 1 57.91 121 ARG B O 1
ATOM 3007 N N . PRO B 1 122 ? 21.781 -24 0.762 1 55.5 122 PRO B N 1
ATOM 3008 C CA . PRO B 1 122 ? 21.484 -23.891 2.191 1 55.5 122 PRO B CA 1
ATOM 3009 C C . PRO B 1 122 ? 20.484 -22.781 2.498 1 55.5 122 PRO B C 1
ATOM 3011 O O . PRO B 1 122 ? 19.672 -22.922 3.43 1 55.5 122 PRO B O 1
ATOM 3014 N N . TRP B 1 123 ? 20.484 -21.812 1.765 1 53.81 123 TRP B N 1
ATOM 3015 C CA . TRP B 1 123 ? 19.625 -20.672 2.086 1 53.81 123 TRP B CA 1
ATOM 3016 C C . TRP B 1 123 ? 18.156 -21.016 1.839 1 53.81 123 TRP B C 1
ATOM 3018 O O . TRP B 1 123 ? 17.266 -20.469 2.492 1 53.81 123 TRP B O 1
ATOM 3028 N N . ILE B 1 124 ? 17.969 -22.016 0.938 1 55.06 124 ILE B N 1
ATOM 3029 C CA . ILE B 1 124 ? 16.594 -22.375 0.646 1 55.06 124 ILE B CA 1
ATOM 3030 C C . ILE B 1 124 ? 15.984 -23.094 1.853 1 55.06 124 ILE B C 1
ATOM 3032 O O . ILE B 1 124 ? 14.797 -22.922 2.143 1 55.06 124 ILE B O 1
ATOM 3036 N N . GLU B 1 125 ? 16.859 -23.781 2.463 1 53.38 125 GLU B N 1
ATOM 3037 C CA . GLU B 1 125 ? 16.344 -24.438 3.662 1 53.38 125 GLU B CA 1
ATOM 3038 C C . GLU B 1 125 ? 15.805 -23.422 4.664 1 53.38 125 GLU B C 1
ATOM 3040 O O . GLU B 1 125 ? 14.797 -23.672 5.332 1 53.38 125 GLU B O 1
ATOM 3045 N N . SER B 1 126 ? 16.609 -22.375 4.762 1 51.28 126 SER B N 1
ATOM 3046 C CA . SER B 1 126 ? 16.156 -21.344 5.695 1 51.28 126 SER B CA 1
ATOM 3047 C C . SER B 1 126 ? 14.883 -20.672 5.215 1 51.28 126 SER B C 1
ATOM 3049 O O . SER B 1 126 ? 14.078 -20.203 6.023 1 51.28 126 SER B O 1
ATOM 3051 N N . VAL B 1 127 ? 14.758 -20.703 3.932 1 55.03 127 VAL B N 1
ATOM 3052 C CA . VAL B 1 127 ? 13.578 -20.062 3.355 1 55.03 127 VAL B CA 1
ATOM 3053 C C . VAL B 1 127 ? 12.445 -21.078 3.236 1 55.03 127 VAL B C 1
ATOM 3055 O O . VAL B 1 127 ? 11.281 -20.766 3.502 1 55.03 127 VAL B O 1
ATOM 3058 N N . VAL B 1 128 ? 12.82 -22.422 2.756 1 50.19 128 VAL B N 1
ATOM 3059 C CA . VAL B 1 128 ? 11.859 -23.484 2.463 1 50.19 128 VAL B CA 1
ATOM 3060 C C . VAL B 1 128 ? 11.016 -23.766 3.701 1 50.19 128 VAL B C 1
ATOM 3062 O O . VAL B 1 128 ? 9.797 -23.906 3.611 1 50.19 128 VAL B O 1
ATOM 3065 N N . GLY B 1 129 ? 11.656 -24.047 4.844 1 51.84 129 GLY B N 1
ATOM 3066 C CA . GLY B 1 129 ? 10.906 -24.375 6.047 1 51.84 129 GLY B CA 1
ATOM 3067 C C . GLY B 1 129 ? 10.008 -23.25 6.516 1 51.84 129 GLY B C 1
ATOM 3068 O O . GLY B 1 129 ? 8.992 -23.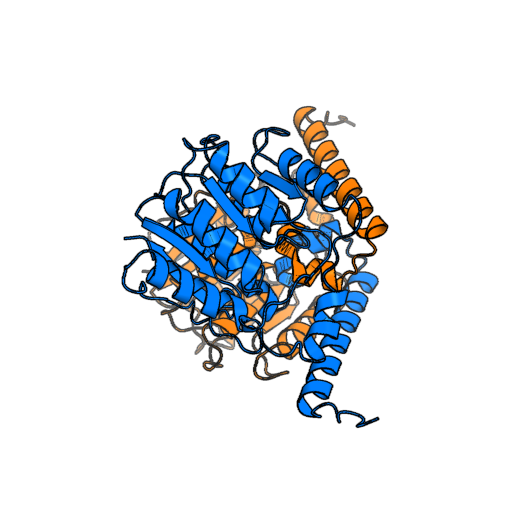484 7.176 1 51.84 129 GLY B O 1
ATOM 3069 N N . ARG B 1 130 ? 10.406 -22.047 6.078 1 56 130 ARG B N 1
ATOM 3070 C CA . ARG B 1 130 ? 9.758 -20.859 6.625 1 56 130 ARG B CA 1
ATOM 3071 C C . ARG B 1 130 ? 8.523 -20.484 5.816 1 56 130 ARG B C 1
ATOM 3073 O O . ARG B 1 130 ? 7.75 -19.625 6.219 1 56 130 ARG B O 1
ATOM 3080 N N . LYS B 1 131 ? 8.32 -21.297 4.77 1 67.56 131 LYS B N 1
ATOM 3081 C CA . LYS B 1 131 ? 7.18 -20.875 3.955 1 67.56 131 LYS B CA 1
ATOM 3082 C C . LYS B 1 131 ? 6.051 -21.891 4.02 1 67.56 131 LYS B C 1
ATOM 3084 O O . LYS B 1 131 ? 5.418 -22.203 3.006 1 67.56 131 LYS B O 1
ATOM 3089 N N . GLN B 1 132 ? 5.859 -22.391 5.168 1 82.44 132 GLN B N 1
ATOM 3090 C CA . GLN B 1 132 ? 4.703 -23.25 5.406 1 82.44 132 GLN B CA 1
ATOM 3091 C C . GLN B 1 132 ? 3.494 -22.438 5.852 1 82.44 132 GLN B C 1
ATOM 3093 O O . GLN B 1 132 ? 3.627 -21.5 6.648 1 82.44 132 GLN B O 1
ATOM 3098 N N . VAL B 1 133 ? 2.391 -22.844 5.234 1 91.44 133 VAL B N 1
ATOM 3099 C CA . VAL B 1 133 ? 1.136 -22.172 5.582 1 91.44 133 VAL B CA 1
ATOM 3100 C C . VAL B 1 133 ? 0.495 -22.891 6.777 1 91.44 133 VAL B C 1
ATOM 3102 O O . VAL B 1 133 ? 0.347 -24.109 6.777 1 91.44 133 VAL B O 1
ATOM 3105 N N . PRO B 1 134 ? 0.183 -22.141 7.816 1 92.19 134 PRO B N 1
ATOM 3106 C CA . PRO B 1 134 ? -0.479 -22.781 8.953 1 92.19 134 PRO B CA 1
ATOM 3107 C C . PRO B 1 134 ? -1.791 -23.469 8.562 1 92.19 134 PRO B C 1
ATOM 3109 O O . PRO B 1 134 ? -2.496 -22.984 7.672 1 92.19 134 PRO B O 1
ATOM 3112 N N . ASP B 1 135 ? -2.102 -24.531 9.258 1 91.25 135 ASP B N 1
ATOM 3113 C CA . ASP B 1 135 ? -3.318 -25.297 8.992 1 91.25 135 ASP B CA 1
ATOM 3114 C C . ASP B 1 135 ? -4.559 -24.422 9.117 1 91.25 135 ASP B C 1
ATOM 3116 O O . ASP B 1 135 ? -4.699 -23.672 10.094 1 91.25 135 ASP B O 1
ATOM 3120 N N . GLY B 1 136 ? -5.383 -24.5 8.094 1 95.25 136 GLY B N 1
ATOM 3121 C CA . GLY B 1 136 ? -6.664 -23.812 8.141 1 95.25 136 GLY B CA 1
ATOM 3122 C C . GLY B 1 136 ? -6.547 -22.312 7.902 1 95.25 136 GLY B C 1
ATOM 3123 O O . GLY B 1 136 ? -7.559 -21.625 7.766 1 95.25 136 GLY B O 1
ATOM 3124 N N . TYR B 1 137 ? -5.363 -21.812 7.844 1 97.19 137 TYR B N 1
ATOM 3125 C CA . TYR B 1 137 ? -5.109 -20.391 7.73 1 97.19 137 TYR B CA 1
ATOM 3126 C C . TYR B 1 137 ? -5.754 -19.812 6.469 1 97.19 137 TYR B C 1
ATOM 3128 O O . TYR B 1 137 ? -6.527 -18.859 6.539 1 97.19 137 TYR B O 1
ATOM 3136 N N . LEU B 1 138 ? -5.492 -20.406 5.379 1 97.56 138 LEU B N 1
ATOM 3137 C CA . LEU B 1 138 ? -5.945 -19.844 4.109 1 97.56 138 LEU B CA 1
ATOM 3138 C C . LEU B 1 138 ? -7.465 -19.906 4.004 1 97.56 138 LEU B C 1
ATOM 3140 O O . LEU B 1 138 ? -8.094 -18.969 3.49 1 97.56 138 LEU B O 1
ATOM 3144 N N . ASP B 1 139 ? -8.047 -20.984 4.484 1 97.62 139 ASP B N 1
ATOM 3145 C CA . ASP B 1 139 ? -9.508 -21.078 4.473 1 97.62 139 ASP B CA 1
ATOM 3146 C C . ASP B 1 139 ? -10.133 -19.938 5.266 1 97.62 139 ASP B C 1
ATOM 3148 O O . ASP B 1 139 ? -11.078 -19.297 4.797 1 97.62 139 ASP B O 1
ATOM 3152 N N . ARG B 1 140 ? -9.617 -19.688 6.418 1 98.31 140 ARG B N 1
ATOM 3153 C CA . ARG B 1 140 ? -10.141 -18.641 7.289 1 98.31 140 ARG B CA 1
ATOM 3154 C C . ARG B 1 140 ? -9.898 -17.266 6.691 1 98.31 140 ARG B C 1
ATOM 3156 O O . ARG B 1 140 ? -10.773 -16.406 6.738 1 98.31 140 ARG B O 1
ATOM 3163 N N . MET B 1 141 ? -8.734 -17.062 6.09 1 98.5 141 MET B N 1
ATOM 3164 C CA . MET B 1 141 ? -8.398 -15.773 5.484 1 98.5 141 MET B CA 1
ATOM 3165 C C . MET B 1 141 ? -9.266 -15.508 4.258 1 98.5 141 MET B C 1
ATOM 3167 O O . MET B 1 141 ? -9.695 -14.375 4.027 1 98.5 141 MET B O 1
ATOM 3171 N N . VAL B 1 142 ? -9.5 -16.547 3.455 1 98.62 142 VAL B N 1
ATOM 3172 C CA . VAL B 1 142 ? -10.367 -16.406 2.287 1 98.62 142 VAL B CA 1
ATOM 3173 C C . VAL B 1 142 ? -11.766 -15.992 2.729 1 98.62 142 VAL B C 1
ATOM 3175 O O . VAL B 1 142 ? -12.359 -15.078 2.156 1 98.62 142 VAL B O 1
ATOM 3178 N N . LYS B 1 143 ? -12.234 -16.672 3.734 1 98.38 143 LYS B N 1
ATOM 3179 C CA . LYS B 1 143 ? -13.555 -16.344 4.266 1 98.38 143 LYS B CA 1
ATOM 3180 C C . LYS B 1 143 ? -13.594 -14.898 4.781 1 98.38 143 LYS B C 1
ATOM 3182 O O . LYS B 1 143 ? -14.516 -14.148 4.465 1 98.38 143 LYS B O 1
ATOM 3187 N N . LEU B 1 144 ? -12.625 -14.523 5.512 1 98.25 144 LEU B N 1
ATOM 3188 C CA . LEU B 1 144 ? -12.539 -13.188 6.086 1 98.25 144 LEU B CA 1
ATOM 3189 C C . LEU B 1 144 ? -12.484 -12.125 4.992 1 98.25 144 LEU B C 1
ATOM 3191 O O . LEU B 1 144 ? -13.172 -11.109 5.074 1 98.25 144 LEU B O 1
ATOM 3195 N N . THR B 1 145 ? -11.672 -12.344 3.961 1 97.81 145 THR B N 1
ATOM 3196 C CA . THR B 1 145 ? -11.5 -11.391 2.873 1 97.81 145 THR B CA 1
ATOM 3197 C C . THR B 1 145 ? -12.789 -11.25 2.064 1 97.81 145 THR B C 1
ATOM 3199 O O . THR B 1 145 ? -13.203 -10.141 1.74 1 97.81 145 THR B O 1
ATOM 3202 N N . ASN B 1 146 ? -13.414 -12.375 1.796 1 97.56 146 ASN B N 1
ATOM 3203 C CA . ASN B 1 146 ? -14.664 -12.336 1.047 1 97.56 146 ASN B CA 1
ATOM 3204 C C . ASN B 1 146 ? -15.773 -11.664 1.849 1 97.56 146 ASN B C 1
ATOM 3206 O O . ASN B 1 146 ? -16.656 -11.023 1.276 1 97.56 146 ASN B O 1
ATOM 3210 N N . GLN B 1 147 ? -15.695 -11.727 3.176 1 95.62 147 GLN B N 1
ATOM 3211 C CA . GLN B 1 147 ? -16.672 -11.055 4.031 1 95.62 147 GLN B CA 1
ATOM 3212 C C . GLN B 1 147 ? -16.5 -9.539 3.977 1 95.62 147 GLN B C 1
ATOM 3214 O O . GLN B 1 147 ? -17.438 -8.789 4.223 1 95.62 147 GLN B O 1
ATOM 3219 N N . ASP B 1 148 ? -15.32 -9.086 3.576 1 93.25 148 ASP B N 1
ATOM 3220 C CA . ASP B 1 148 ? -15.016 -7.656 3.514 1 93.25 148 ASP B CA 1
ATOM 3221 C C . ASP B 1 148 ? -15.336 -7.086 2.137 1 93.25 148 ASP B C 1
ATOM 3223 O O . ASP B 1 148 ? -15.164 -5.891 1.897 1 93.25 148 ASP B O 1
ATOM 3227 N N . ASN B 1 149 ? -15.852 -7.918 1.248 1 93.69 149 ASN B N 1
ATOM 3228 C CA . ASN B 1 149 ? -16.266 -7.445 -0.064 1 93.69 149 ASN B CA 1
ATOM 3229 C C . ASN B 1 149 ? -17.438 -6.461 0.044 1 93.69 149 ASN B C 1
ATOM 3231 O O . ASN B 1 149 ? -18.062 -6.355 1.096 1 93.69 149 ASN B O 1
ATOM 3235 N N . LEU B 1 150 ? -17.641 -5.68 -0.977 1 90.75 150 LEU B N 1
ATOM 3236 C CA . LEU B 1 150 ? -18.75 -4.742 -0.996 1 90.75 150 LEU B CA 1
ATOM 3237 C C . LEU B 1 150 ? -20.078 -5.477 -0.833 1 90.75 150 LEU B C 1
ATOM 3239 O O . LEU B 1 150 ? -21 -4.965 -0.199 1 90.75 150 LEU B O 1
ATOM 3243 N N . LEU B 1 151 ? -20.156 -6.672 -1.459 1 91.19 151 LEU B N 1
ATOM 3244 C CA . LEU B 1 15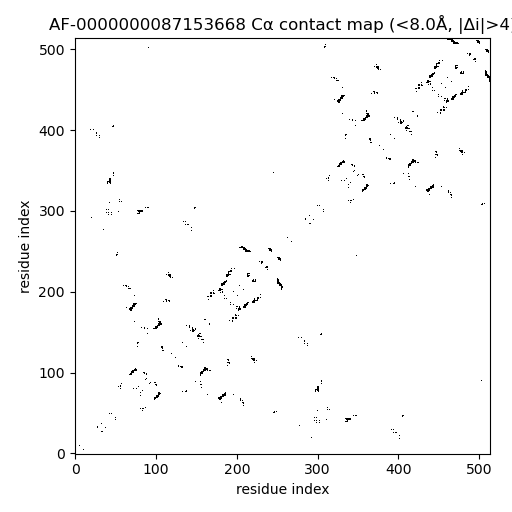1 ? -21.203 -7.641 -1.173 1 91.19 151 LEU B CA 1
ATOM 3245 C C . LEU B 1 151 ? -20.688 -8.742 -0.254 1 91.19 151 LEU B C 1
ATOM 3247 O O . LEU B 1 151 ? -20.109 -9.727 -0.722 1 91.19 151 LEU B O 1
ATOM 3251 N N . PRO B 1 152 ? -20.906 -8.531 1.034 1 90.31 152 PRO B N 1
ATOM 3252 C CA . PRO B 1 152 ? -20.281 -9.414 2.016 1 90.31 152 PRO B CA 1
ATOM 3253 C C . PRO B 1 152 ? -20.578 -10.891 1.769 1 90.31 152 PRO B C 1
ATOM 3255 O O . PRO B 1 152 ? -21.75 -11.266 1.609 1 90.31 152 PRO B O 1
ATOM 3258 N N . GLY B 1 153 ? -19.531 -11.641 1.681 1 92.06 153 GLY B N 1
ATOM 3259 C CA . GLY B 1 153 ? -19.672 -13.086 1.604 1 92.06 153 GLY B CA 1
ATOM 3260 C C . GLY B 1 153 ? -19.703 -13.602 0.179 1 92.06 153 GLY B C 1
ATOM 3261 O O . GLY B 1 153 ? -19.562 -14.805 -0.053 1 92.06 153 GLY B O 1
ATOM 3262 N N . VAL B 1 154 ? -19.984 -12.742 -0.772 1 94.56 154 VAL B N 1
ATOM 3263 C CA . VAL B 1 154 ? -19.953 -13.172 -2.166 1 94.56 154 VAL B CA 1
ATOM 3264 C C . VAL B 1 154 ? -18.516 -13.375 -2.621 1 94.56 154 VAL B C 1
ATOM 3266 O O . VAL B 1 154 ? -17.672 -12.477 -2.471 1 94.56 154 VAL B O 1
ATOM 3269 N N . GLU B 1 155 ? -18.266 -14.43 -3.229 1 96.44 155 GLU B N 1
ATOM 3270 C CA . GLU B 1 155 ? -16.906 -14.867 -3.523 1 96.44 155 GLU B CA 1
ATOM 3271 C C . GLU B 1 155 ? -16.234 -13.953 -4.551 1 96.44 155 GLU B C 1
ATOM 3273 O O . GLU B 1 155 ? -16.797 -13.711 -5.621 1 96.44 155 GLU B O 1
ATOM 3278 N N . ARG B 1 156 ? -15.094 -13.406 -4.262 1 97.62 156 ARG B N 1
ATOM 3279 C CA . ARG B 1 156 ? -14.195 -12.711 -5.18 1 97.62 156 ARG B CA 1
ATOM 3280 C C . ARG B 1 156 ? -12.883 -13.477 -5.344 1 97.62 156 ARG B C 1
ATOM 3282 O O . ARG B 1 156 ? -12.312 -13.508 -6.434 1 97.62 156 ARG B O 1
ATOM 3289 N N . CYS B 1 157 ? -12.461 -14.109 -4.238 1 98 157 CYS B N 1
ATOM 3290 C CA . CYS B 1 157 ? -11.219 -14.867 -4.312 1 98 157 CYS B CA 1
ATOM 3291 C C . CYS B 1 157 ? -11.406 -16.281 -3.756 1 98 157 CYS B C 1
ATOM 3293 O O . CYS B 1 157 ? -12.234 -16.484 -2.869 1 98 157 CYS B O 1
ATOM 3295 N N . ARG B 1 158 ? -10.641 -17.141 -4.297 1 97.56 158 ARG B N 1
ATOM 3296 C CA . ARG B 1 158 ? -10.633 -18.547 -3.92 1 97.56 158 ARG B CA 1
ATOM 3297 C C . ARG B 1 158 ? -9.211 -19.109 -3.941 1 97.56 158 ARG B C 1
ATOM 3299 O O . ARG B 1 158 ? -8.414 -18.766 -4.809 1 97.56 158 ARG B O 1
ATOM 3306 N N . VAL B 1 159 ? -8.984 -19.984 -2.947 1 98.38 159 VAL B N 1
ATOM 3307 C CA . VAL B 1 159 ? -7.715 -20.688 -2.938 1 98.38 159 VAL B CA 1
ATOM 3308 C C . VAL B 1 159 ? -7.957 -22.188 -3.152 1 98.38 159 VAL B C 1
ATOM 3310 O O . VAL B 1 159 ? -8.789 -22.781 -2.473 1 98.38 159 VAL B O 1
ATOM 3313 N N . ILE B 1 160 ? -7.391 -22.688 -4.125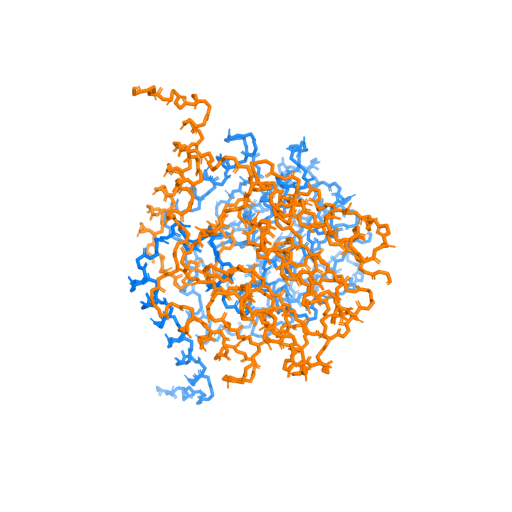 1 97.75 160 ILE B N 1
ATOM 3314 C CA . ILE B 1 160 ? -7.398 -24.125 -4.406 1 97.75 160 ILE B CA 1
ATOM 3315 C C . ILE B 1 160 ? -6.145 -24.766 -3.826 1 97.75 160 ILE B C 1
ATOM 3317 O O . ILE B 1 160 ? -5.043 -24.578 -4.348 1 97.75 160 ILE B O 1
ATOM 3321 N N . SER B 1 161 ? -6.316 -25.531 -2.742 1 96.06 161 SER B N 1
ATOM 3322 C CA . SER B 1 161 ? -5.199 -26.156 -2.037 1 96.06 161 SER B CA 1
ATOM 3323 C C . SER B 1 161 ? -4.895 -27.531 -2.607 1 96.06 161 SER B C 1
ATOM 3325 O O . SER B 1 161 ? -5.809 -28.297 -2.943 1 96.06 161 SER B O 1
ATOM 3327 N N . GLY B 1 162 ? -3.656 -27.875 -2.725 1 95.25 162 GLY B N 1
ATOM 3328 C CA . GLY B 1 162 ? -3.215 -29.156 -3.223 1 95.25 162 GLY B CA 1
ATOM 3329 C C . GLY B 1 162 ? -1.997 -29.078 -4.125 1 95.25 162 GLY B C 1
ATOM 3330 O O . GLY B 1 162 ? -1.439 -27.984 -4.312 1 95.25 162 GLY B O 1
ATOM 3331 N N . ASP B 1 163 ? -1.594 -30.188 -4.582 1 95 163 ASP B N 1
ATOM 3332 C CA . ASP B 1 163 ? -0.461 -30.266 -5.5 1 95 163 ASP B CA 1
ATOM 3333 C C . ASP B 1 163 ? -0.726 -29.438 -6.762 1 95 163 ASP B C 1
ATOM 3335 O O . ASP B 1 163 ? -1.591 -29.797 -7.566 1 95 163 ASP B O 1
ATOM 3339 N N . ILE B 1 164 ? 0.03 -28.406 -6.938 1 95.25 164 ILE B N 1
ATOM 3340 C CA . ILE B 1 164 ? -0.159 -27.453 -8.039 1 95.25 164 ILE B CA 1
ATOM 3341 C C . ILE B 1 164 ? -0.07 -28.188 -9.367 1 95.25 164 ILE B C 1
ATOM 3343 O O . ILE B 1 164 ? -0.782 -27.859 -10.32 1 95.25 164 ILE B O 1
ATOM 3347 N N . LEU B 1 165 ? 0.698 -29.25 -9.422 1 96.31 165 LEU B N 1
ATOM 3348 C CA . LEU B 1 165 ? 0.859 -30.047 -10.641 1 96.31 165 LEU B CA 1
ATOM 3349 C C . LEU B 1 165 ? -0.44 -30.75 -11 1 96.31 165 LEU B C 1
ATOM 3351 O O . LEU B 1 165 ? -0.618 -31.188 -12.141 1 96.31 165 LEU B O 1
ATOM 3355 N N . GLN B 1 166 ? -1.296 -30.828 -10.039 1 96.94 166 GLN B N 1
ATOM 3356 C CA . GLN B 1 166 ? -2.582 -31.484 -10.266 1 96.94 166 GLN B CA 1
ATOM 3357 C C . GLN B 1 166 ? -3.717 -30.453 -10.312 1 96.94 166 GLN B C 1
ATOM 3359 O O . GLN B 1 166 ? -4.566 -30.516 -11.203 1 96.94 166 GLN B O 1
ATOM 3364 N N . THR B 1 167 ? -3.707 -29.516 -9.438 1 97.94 167 THR B N 1
ATOM 3365 C CA . THR B 1 167 ? -4.844 -28.609 -9.258 1 97.94 167 THR B CA 1
ATOM 3366 C C . THR B 1 167 ? -4.938 -27.625 -10.414 1 97.94 167 THR B C 1
ATOM 3368 O O . THR B 1 167 ? -6.035 -27.297 -10.875 1 97.94 167 THR B O 1
ATOM 3371 N N . VAL B 1 168 ? -3.801 -27.125 -10.914 1 98.12 168 VAL B N 1
ATOM 3372 C CA . VAL B 1 168 ? -3.812 -26.094 -11.945 1 98.12 168 VAL B CA 1
ATOM 3373 C C . VAL B 1 168 ? -4.332 -26.688 -13.258 1 98.12 168 VAL B C 1
ATOM 3375 O O . VAL B 1 168 ? -5.246 -26.141 -13.875 1 98.12 168 VAL B O 1
ATOM 3378 N N . PRO B 1 169 ? -3.789 -27.875 -13.703 1 98.12 169 PRO B N 1
ATOM 3379 C CA . PRO B 1 169 ? -4.355 -28.484 -14.906 1 98.12 169 PRO B CA 1
ATOM 3380 C C . PRO B 1 169 ? -5.832 -28.828 -14.758 1 98.12 169 PRO B C 1
ATOM 3382 O O . PRO B 1 169 ? -6.617 -28.656 -15.688 1 98.12 169 PRO B O 1
ATOM 3385 N N . ALA B 1 170 ? -6.188 -29.328 -13.625 1 98.25 170 ALA B N 1
ATOM 3386 C CA . ALA B 1 170 ? -7.586 -29.672 -13.383 1 98.25 170 ALA B CA 1
ATOM 3387 C C . ALA B 1 170 ? -8.477 -28.422 -13.484 1 98.25 170 ALA B C 1
ATOM 3389 O O . ALA B 1 170 ? -9.562 -28.484 -14.062 1 98.25 170 ALA B O 1
ATOM 3390 N N . PHE B 1 171 ? -8.039 -27.359 -12.883 1 98 171 PHE B N 1
ATOM 3391 C CA . PHE B 1 171 ? -8.766 -26.094 -12.961 1 98 171 PHE B CA 1
ATOM 3392 C C . PHE B 1 171 ? -8.953 -25.656 -14.406 1 98 171 PHE B C 1
ATOM 3394 O O . PHE B 1 171 ? -10.07 -25.344 -14.82 1 98 171 PHE B O 1
ATOM 3401 N N . ALA B 1 172 ? -7.891 -25.625 -15.18 1 97.62 172 ALA B N 1
ATOM 3402 C CA . ALA B 1 172 ? -7.945 -25.188 -16.562 1 97.62 172 ALA B CA 1
ATOM 3403 C C . ALA B 1 172 ? -8.891 -26.062 -17.375 1 97.62 172 ALA B C 1
ATOM 3405 O O . ALA B 1 172 ? -9.68 -25.562 -18.188 1 97.62 172 ALA B O 1
ATOM 3406 N N . ALA B 1 173 ? -8.844 -27.359 -17.125 1 96.5 173 ALA B N 1
ATOM 3407 C CA . ALA B 1 173 ? -9.68 -28.312 -17.859 1 96.5 173 ALA B CA 1
ATOM 3408 C C . ALA B 1 173 ? -11.156 -28.109 -17.547 1 96.5 173 ALA B C 1
ATOM 3410 O O . ALA B 1 173 ? -12.008 -28.281 -18.422 1 96.5 173 ALA B O 1
ATOM 3411 N N . GLY B 1 174 ? -11.438 -27.672 -16.359 1 94.38 174 GLY B N 1
ATOM 3412 C CA . GLY B 1 174 ? -12.812 -27.5 -15.93 1 94.38 174 GLY B CA 1
ATOM 3413 C C . GLY B 1 174 ? -13.375 -26.125 -16.219 1 94.38 174 GLY B C 1
ATOM 3414 O O . GLY B 1 174 ? -14.562 -25.875 -16.031 1 94.38 174 GLY B O 1
ATOM 3415 N N . ASN B 1 175 ? -12.531 -25.219 -16.672 1 90.06 175 ASN B N 1
ATOM 3416 C CA . ASN B 1 175 ? -12.938 -23.828 -16.859 1 90.06 175 ASN B CA 1
ATOM 3417 C C . ASN B 1 175 ? -12.508 -23.297 -18.219 1 90.06 175 ASN B C 1
ATOM 3419 O O . ASN B 1 175 ? -11.914 -22.219 -18.312 1 90.06 175 ASN B O 1
ATOM 3423 N N . GLN B 1 176 ? -12.898 -23.984 -19.234 1 87.06 176 GLN B N 1
ATOM 3424 C CA . GLN B 1 176 ? -12.422 -23.656 -20.562 1 87.06 176 GLN B CA 1
ATOM 3425 C C . GLN B 1 176 ? -13.023 -22.344 -21.078 1 87.06 176 GLN B C 1
ATOM 3427 O O . GLN B 1 176 ? -12.469 -21.703 -21.969 1 87.06 176 GLN B O 1
ATOM 3432 N N . GLY B 1 177 ? -14.07 -21.938 -20.531 1 89.5 177 GLY B N 1
ATOM 3433 C CA . GLY B 1 177 ? -14.672 -20.672 -20.891 1 89.5 177 GLY B CA 1
ATOM 3434 C C . GLY B 1 177 ? -14.086 -19.5 -20.141 1 89.5 177 GLY B C 1
ATOM 3435 O O . GLY B 1 177 ? -14.289 -18.344 -20.516 1 89.5 177 GLY B O 1
ATOM 3436 N N . THR B 1 178 ? -13.297 -19.766 -19.141 1 91.31 178 THR B N 1
ATOM 3437 C CA . THR B 1 178 ? -12.664 -18.734 -18.312 1 91.31 178 THR B CA 1
ATOM 3438 C C . THR B 1 178 ? -11.523 -18.062 -19.078 1 91.31 178 THR B C 1
ATOM 3440 O O . THR B 1 178 ? -10.82 -18.719 -19.844 1 91.31 178 THR B O 1
ATOM 3443 N N . ARG B 1 179 ? -11.43 -16.781 -18.938 1 97.5 179 ARG B N 1
ATOM 3444 C CA . ARG B 1 179 ? -10.258 -16.047 -19.406 1 97.5 179 ARG B CA 1
ATOM 3445 C C . ARG B 1 179 ? -9.562 -15.344 -18.25 1 97.5 179 ARG B C 1
ATOM 3447 O O . ARG B 1 179 ? -10.18 -15.055 -17.234 1 97.5 179 ARG B O 1
ATOM 3454 N N . LEU B 1 180 ? -8.289 -15.25 -18.5 1 98.69 180 LEU B N 1
ATOM 3455 C CA . LEU B 1 180 ? -7.469 -14.594 -17.5 1 98.69 180 LEU B CA 1
ATOM 3456 C C . LEU B 1 180 ? -6.898 -13.281 -18.031 1 98.69 180 LEU B C 1
ATOM 3458 O O . LEU B 1 180 ? -6.555 -13.18 -19.203 1 98.69 180 LEU B O 1
ATOM 3462 N N . SER B 1 181 ? -6.859 -12.281 -17.156 1 98.81 181 SER B N 1
ATOM 3463 C CA . SER B 1 181 ? -6.188 -11.031 -17.5 1 98.81 181 SER B CA 1
ATOM 3464 C C . SER B 1 181 ? -4.777 -10.984 -16.922 1 98.81 181 SER B C 1
ATOM 3466 O O . SER B 1 181 ? -3.945 -10.188 -17.359 1 98.81 181 SER B O 1
ATOM 3468 N N . MET B 1 182 ? -4.504 -11.898 -15.906 1 98.94 182 MET B N 1
ATOM 3469 C CA . MET B 1 182 ? -3.174 -11.945 -15.305 1 98.94 182 MET B CA 1
ATOM 3470 C C . MET B 1 182 ? -2.875 -13.328 -14.75 1 98.94 182 MET B C 1
ATOM 3472 O O . MET B 1 182 ? -3.752 -13.969 -14.164 1 98.94 182 MET B O 1
ATOM 3476 N N . ILE B 1 183 ? -1.709 -13.766 -14.961 1 98.94 183 ILE B N 1
ATOM 3477 C CA . ILE B 1 183 ? -1.121 -14.914 -14.289 1 98.94 183 ILE B CA 1
ATOM 3478 C C . ILE B 1 183 ? 0.104 -14.477 -13.492 1 98.94 183 ILE B C 1
ATOM 3480 O O . ILE B 1 183 ? 1.065 -13.953 -14.055 1 98.94 183 ILE B O 1
ATOM 3484 N N . PHE B 1 184 ? 0.031 -14.594 -12.219 1 98.88 184 PHE B N 1
ATOM 3485 C CA . PHE B 1 184 ? 1.172 -14.297 -11.367 1 98.88 184 PHE B CA 1
ATOM 3486 C C . PHE B 1 184 ? 1.822 -15.578 -10.859 1 98.88 184 PHE B C 1
ATOM 3488 O O . PHE B 1 184 ? 1.215 -16.328 -10.094 1 98.88 184 PHE B O 1
ATOM 3495 N N . LEU B 1 185 ? 3.031 -15.82 -11.266 1 98.06 185 LEU B N 1
ATOM 3496 C CA . LEU B 1 185 ? 3.768 -17.016 -10.891 1 98.06 185 LEU B CA 1
ATOM 3497 C C . LEU B 1 185 ? 4.719 -16.734 -9.734 1 98.06 185 LEU B C 1
ATOM 3499 O O . LEU B 1 185 ? 5.66 -15.953 -9.875 1 98.06 185 LEU B O 1
ATOM 3503 N N . ASP B 1 186 ? 4.488 -17.328 -8.617 1 95.12 186 ASP B N 1
ATOM 3504 C CA . ASP B 1 186 ? 5.297 -17.141 -7.41 1 95.12 186 ASP B CA 1
ATOM 3505 C C . ASP B 1 186 ? 5.594 -18.484 -6.746 1 95.12 186 ASP B C 1
ATOM 3507 O O . ASP B 1 186 ? 5.43 -18.641 -5.535 1 95.12 186 ASP B O 1
ATOM 3511 N N . VAL B 1 187 ? 5.953 -19.5 -7.555 1 92.81 187 VAL B N 1
ATOM 3512 C CA . VAL B 1 187 ? 6.254 -20.844 -7.059 1 92.81 187 VAL B CA 1
ATOM 3513 C C . VAL B 1 187 ? 7.758 -21.094 -7.133 1 92.81 187 VAL B C 1
ATOM 3515 O O . VAL B 1 187 ? 8.266 -22.047 -6.523 1 92.81 187 VAL B O 1
ATOM 3518 N N . ASN B 1 188 ? 8.539 -20.375 -7.871 1 89.75 188 ASN B N 1
ATOM 3519 C CA . ASN B 1 188 ? 9.992 -20.344 -8 1 89.75 188 ASN B CA 1
ATOM 3520 C C . ASN B 1 188 ? 10.523 -21.609 -8.672 1 89.75 188 ASN B C 1
ATOM 3522 O O . ASN B 1 188 ? 11.586 -21.594 -9.289 1 89.75 188 ASN B O 1
ATOM 3526 N N . LEU B 1 189 ? 9.789 -22.719 -8.602 1 91.06 189 LEU B N 1
ATOM 3527 C CA . LEU B 1 189 ? 10.297 -24 -9.078 1 91.06 189 LEU B CA 1
ATOM 3528 C C . LEU B 1 189 ? 9.898 -24.25 -10.531 1 91.06 189 LEU B C 1
ATOM 3530 O O . LEU B 1 189 ? 8.852 -23.766 -10.977 1 91.06 189 LEU B O 1
ATOM 3534 N N . TYR B 1 190 ? 10.625 -25.094 -11.156 1 94.88 190 TYR B N 1
ATOM 3535 C CA . TYR B 1 190 ? 10.492 -25.406 -12.578 1 94.88 190 TYR B CA 1
ATOM 3536 C C . TYR B 1 190 ? 9.18 -26.125 -12.859 1 94.88 190 TYR B C 1
ATOM 3538 O O . TYR B 1 190 ? 8.359 -25.656 -13.656 1 94.88 190 TYR B O 1
ATOM 3546 N N . LYS B 1 191 ? 8.898 -27.188 -12.203 1 96 191 LYS B N 1
ATOM 3547 C CA . LYS B 1 191 ? 7.777 -28.078 -12.531 1 96 191 LYS B CA 1
ATOM 3548 C C . LYS B 1 191 ? 6.445 -27.359 -12.352 1 96 191 LYS B C 1
ATOM 3550 O O . LYS B 1 191 ? 5.621 -27.312 -13.266 1 96 191 LYS B O 1
ATOM 3555 N N . PRO B 1 192 ? 6.227 -26.75 -11.203 1 95.75 192 PRO B N 1
ATOM 3556 C CA . PRO B 1 192 ? 4.941 -26.062 -11.062 1 95.75 192 PRO B CA 1
ATOM 3557 C C . PRO B 1 192 ? 4.809 -24.844 -11.984 1 95.75 192 PRO B C 1
ATOM 3559 O O . PRO B 1 192 ? 3.705 -24.531 -12.438 1 95.75 192 PRO B O 1
ATOM 3562 N N . THR B 1 193 ? 5.875 -24.172 -12.266 1 97.06 193 THR B N 1
ATOM 3563 C CA . THR B 1 193 ? 5.828 -23.062 -13.195 1 97.06 193 THR B CA 1
ATOM 3564 C C . THR B 1 193 ? 5.457 -23.531 -14.594 1 97.06 193 THR B C 1
ATOM 3566 O O . THR B 1 193 ? 4.594 -22.953 -15.25 1 97.06 193 THR B O 1
ATOM 3569 N N . LEU B 1 194 ? 6.102 -24.609 -15.031 1 98.19 194 LEU B N 1
ATOM 3570 C CA . LEU B 1 194 ? 5.816 -25.156 -16.359 1 98.19 194 LEU B CA 1
ATOM 3571 C C . LEU B 1 194 ? 4.371 -25.641 -16.438 1 98.19 194 LEU B C 1
ATOM 3573 O O . LEU B 1 194 ? 3.697 -25.391 -17.453 1 98.19 194 LEU B O 1
ATOM 3577 N N . ALA B 1 195 ? 3.912 -26.297 -15.391 1 97.75 195 ALA B N 1
ATOM 3578 C CA . ALA B 1 195 ? 2.516 -26.734 -15.344 1 97.75 195 ALA B CA 1
ATOM 3579 C C . ALA B 1 195 ? 1.573 -25.531 -15.453 1 97.75 195 ALA B C 1
ATOM 3581 O O . ALA B 1 195 ? 0.547 -25.609 -16.125 1 97.75 195 ALA B O 1
ATOM 3582 N N . GLY B 1 196 ? 1.909 -24.453 -14.773 1 98.31 196 GLY B N 1
ATOM 3583 C CA . GLY B 1 196 ? 1.141 -23.219 -14.852 1 98.31 196 GLY B CA 1
ATOM 3584 C C . GLY B 1 196 ? 1.065 -22.656 -16.266 1 98.31 196 GLY B C 1
ATOM 3585 O O . GLY B 1 196 ? -0.019 -22.328 -16.75 1 98.31 196 GLY B O 1
ATOM 3586 N N . PHE B 1 197 ? 2.193 -22.547 -16.891 1 98.62 197 PHE B N 1
ATOM 3587 C CA . PHE B 1 197 ? 2.229 -22.047 -18.25 1 98.62 197 PHE B CA 1
ATOM 3588 C C . PHE B 1 197 ? 1.373 -22.922 -19.172 1 98.62 197 PHE B C 1
ATOM 3590 O O . PHE B 1 197 ? 0.522 -22.406 -19.906 1 98.62 197 PHE B O 1
ATOM 3597 N N . ARG B 1 198 ? 1.584 -24.188 -19.094 1 98.62 198 ARG B N 1
ATOM 3598 C CA . ARG B 1 198 ? 0.89 -25.109 -20 1 98.62 198 ARG B CA 1
ATOM 3599 C C . ARG B 1 198 ? -0.621 -25.031 -19.812 1 98.62 198 ARG B C 1
ATOM 3601 O O . ARG B 1 198 ? -1.376 -25.062 -20.781 1 98.62 198 ARG B O 1
ATOM 3608 N N . ALA B 1 199 ? -1.046 -24.875 -18.609 1 98.5 199 ALA B N 1
ATOM 3609 C CA . ALA B 1 199 ? -2.471 -24.953 -18.297 1 98.5 199 ALA B CA 1
ATOM 3610 C C . ALA B 1 199 ? -3.143 -23.594 -18.438 1 98.5 199 ALA B C 1
ATOM 3612 O O . ALA B 1 199 ? -4.277 -23.5 -18.922 1 98.5 199 ALA B O 1
ATOM 3613 N N . LEU B 1 200 ? -2.459 -22.5 -18.047 1 98.69 200 LEU B N 1
ATOM 3614 C CA . LEU B 1 200 ? -3.146 -21.234 -17.844 1 98.69 200 LEU B CA 1
ATOM 3615 C C . LEU B 1 200 ? -2.832 -20.25 -18.953 1 98.69 200 LEU B C 1
ATOM 3617 O O . LEU B 1 200 ? -3.645 -19.391 -19.281 1 98.69 200 LEU B O 1
ATOM 3621 N N . TYR B 1 201 ? -1.686 -20.344 -19.578 1 98.5 201 TYR B N 1
ATOM 3622 C CA . TYR B 1 201 ? -1.311 -19.375 -20.609 1 98.5 201 TYR B CA 1
ATOM 3623 C C . TYR B 1 201 ? -2.312 -19.391 -21.766 1 98.5 201 TYR B C 1
ATOM 3625 O O . TYR B 1 201 ? -2.682 -18.328 -22.281 1 98.5 201 TYR B O 1
ATOM 3633 N N . PRO B 1 202 ? -2.791 -20.562 -22.203 1 97.69 202 PRO B N 1
ATOM 3634 C CA . PRO B 1 202 ? -3.803 -20.562 -23.266 1 97.69 202 PRO B CA 1
ATOM 3635 C C . PRO B 1 202 ? -5.078 -19.828 -22.859 1 97.69 202 PRO B C 1
ATOM 3637 O O . PRO B 1 202 ? -5.844 -19.391 -23.734 1 97.69 202 PRO B O 1
ATOM 3640 N N . LEU B 1 203 ? -5.324 -19.672 -21.562 1 98.19 203 LEU B N 1
ATOM 3641 C CA . LEU B 1 203 ? -6.523 -19 -21.062 1 98.19 203 LEU B CA 1
ATOM 3642 C C . LEU B 1 203 ? -6.285 -17.5 -20.906 1 98.19 203 LEU B C 1
ATOM 3644 O O . LEU B 1 203 ? -7.227 -16.75 -20.688 1 98.19 203 LEU B O 1
ATOM 3648 N N . LEU B 1 204 ? -5.055 -17.062 -20.984 1 98.56 204 LEU B N 1
ATOM 3649 C CA . LEU B 1 204 ? -4.727 -15.648 -20.828 1 98.56 204 LEU B CA 1
ATOM 3650 C C . LEU B 1 204 ? -5.164 -14.859 -22.062 1 98.56 204 LEU B C 1
ATOM 3652 O O . LEU B 1 204 ? -4.816 -15.211 -23.188 1 98.56 204 LEU B O 1
ATOM 3656 N N . ALA B 1 205 ? -5.941 -13.82 -21.844 1 98.25 205 ALA B N 1
ATOM 3657 C CA . ALA B 1 205 ? -6.422 -12.977 -22.938 1 98.25 205 ALA B CA 1
ATOM 3658 C C . ALA B 1 205 ? -5.277 -12.188 -23.562 1 98.25 205 ALA B C 1
ATOM 3660 O O . ALA B 1 205 ? -4.312 -11.828 -22.891 1 98.25 205 ALA B O 1
ATOM 3661 N N . PRO B 1 206 ? -5.414 -11.93 -24.891 1 97.94 206 PRO B N 1
ATOM 3662 C CA . PRO B 1 206 ? -4.469 -10.969 -25.453 1 97.94 206 PRO B CA 1
ATOM 3663 C C . PRO B 1 206 ? -4.441 -9.648 -24.672 1 97.94 206 PRO B C 1
ATOM 3665 O O . PRO B 1 206 ? -5.496 -9.133 -24.297 1 97.94 206 PRO B O 1
ATOM 3668 N N . GLY B 1 207 ? -3.26 -9.172 -24.406 1 98.44 207 GLY B N 1
ATOM 3669 C CA . GLY B 1 207 ? -3.105 -7.984 -23.578 1 98.44 207 GLY B CA 1
ATOM 3670 C C . GLY B 1 207 ? -2.922 -8.297 -22.109 1 98.44 207 GLY B C 1
ATOM 3671 O O . GLY B 1 207 ? -2.588 -7.406 -21.328 1 98.44 207 GLY B O 1
ATOM 3672 N N . GLY B 1 208 ? -3.131 -9.57 -21.734 1 98.81 208 GLY B N 1
ATOM 3673 C CA . GLY B 1 208 ? -2.951 -9.984 -20.344 1 98.81 208 GLY B CA 1
ATOM 3674 C C . GLY B 1 208 ? -1.499 -9.992 -19.906 1 98.81 208 GLY B C 1
ATOM 3675 O O . GLY B 1 208 ? -0.594 -9.922 -20.75 1 98.81 208 GLY B O 1
ATOM 3676 N N . VAL B 1 209 ? -1.297 -10.055 -18.609 1 98.94 209 VAL B N 1
ATOM 3677 C CA . VAL B 1 209 ? 0.042 -9.953 -18.047 1 98.94 209 VAL B CA 1
ATOM 3678 C C . VAL B 1 209 ? 0.438 -11.273 -17.406 1 98.94 209 VAL B C 1
ATOM 3680 O O . VAL B 1 209 ? -0.372 -11.906 -16.719 1 98.94 209 VAL B O 1
ATOM 3683 N N . VAL B 1 210 ? 1.584 -11.734 -17.688 1 98.94 210 VAL B N 1
ATOM 3684 C CA . VAL B 1 210 ? 2.227 -12.773 -16.891 1 98.94 210 VAL B CA 1
ATOM 3685 C C . VAL B 1 210 ? 3.357 -12.172 -16.062 1 98.94 210 VAL B C 1
ATOM 3687 O O . VAL B 1 210 ? 4.254 -11.516 -16.609 1 98.94 210 VAL B O 1
ATOM 3690 N N . ALA B 1 211 ? 3.281 -12.289 -14.805 1 98.88 211 ALA B N 1
ATOM 3691 C CA . ALA B 1 211 ? 4.348 -11.859 -13.898 1 98.88 211 ALA B CA 1
ATOM 3692 C C . ALA B 1 211 ? 5.027 -13.055 -13.242 1 98.88 211 ALA B C 1
ATOM 3694 O O . ALA B 1 211 ? 4.355 -13.984 -12.781 1 98.88 211 ALA B O 1
ATOM 3695 N N . MET B 1 212 ? 6.324 -13.086 -13.25 1 98 212 MET B N 1
ATOM 3696 C CA . MET B 1 212 ? 7.137 -14.156 -12.68 1 98 212 MET B CA 1
ATOM 3697 C C . MET B 1 212 ? 8.008 -13.633 -11.547 1 98 212 MET B C 1
ATOM 3699 O O . MET B 1 212 ? 8.922 -12.828 -11.773 1 98 212 MET B O 1
ATOM 3703 N N . ASN B 1 213 ? 7.727 -14.094 -10.359 1 95.19 213 ASN B N 1
ATOM 3704 C CA . ASN B 1 213 ? 8.438 -13.602 -9.18 1 95.19 213 ASN B CA 1
ATOM 3705 C C . ASN B 1 213 ? 9.906 -14.016 -9.203 1 95.19 213 ASN B C 1
ATOM 3707 O O . ASN B 1 213 ? 10.789 -13.211 -8.891 1 95.19 213 ASN B O 1
ATOM 3711 N N . GLY B 1 214 ? 10.203 -15.219 -9.609 1 92.06 214 GLY B N 1
ATOM 3712 C CA . GLY B 1 214 ? 11.539 -15.781 -9.523 1 92.06 214 GLY B CA 1
ATOM 3713 C C . GLY B 1 214 ? 12.328 -15.664 -10.812 1 92.06 214 GLY B C 1
ATOM 3714 O O . GLY B 1 214 ? 13.391 -16.266 -10.953 1 92.06 214 GLY B O 1
ATOM 3715 N N . TYR B 1 215 ? 11.82 -14.891 -11.742 1 94.06 215 TYR B N 1
ATOM 3716 C CA . TYR B 1 215 ? 12.5 -14.75 -13.023 1 94.06 215 TYR B CA 1
ATOM 3717 C C . TYR B 1 215 ? 13.812 -13.992 -12.867 1 94.06 215 TYR B C 1
ATOM 3719 O O . TYR B 1 215 ? 13.836 -12.898 -12.297 1 94.06 215 TYR B O 1
ATOM 3727 N N . GLY B 1 216 ? 14.844 -14.57 -13.367 1 89.06 216 GLY B N 1
ATOM 3728 C CA . GLY B 1 216 ? 16.125 -13.898 -13.406 1 89.06 216 GLY B CA 1
ATOM 3729 C C . GLY B 1 216 ? 16.688 -13.602 -12.023 1 89.06 216 GLY B C 1
ATOM 3730 O O . GLY B 1 216 ? 17.375 -12.594 -11.828 1 89.06 216 GLY B O 1
ATOM 3731 N N . THR B 1 217 ? 16.312 -14.359 -11.047 1 82.94 217 THR B N 1
ATOM 3732 C CA . THR B 1 217 ? 16.719 -14.047 -9.672 1 82.94 217 THR B CA 1
ATOM 3733 C C . THR B 1 217 ? 17.453 -15.227 -9.047 1 82.94 217 THR B C 1
ATOM 3735 O O . THR B 1 217 ? 16.859 -16.016 -8.312 1 82.94 217 THR B O 1
ATOM 3738 N N . PRO B 1 218 ? 18.719 -15.32 -9.25 1 79 218 PRO B N 1
ATOM 3739 C CA . PRO B 1 218 ? 19.453 -16.359 -8.508 1 79 218 PRO B CA 1
ATOM 3740 C C . PRO B 1 218 ? 19.203 -16.281 -7.008 1 79 218 PRO B C 1
ATOM 3742 O O . PRO B 1 218 ? 19.078 -15.195 -6.449 1 79 218 PRO B O 1
ATOM 3745 N N . PRO B 1 219 ? 19 -17.344 -6.395 1 75.88 219 PRO B N 1
ATOM 3746 C CA . PRO B 1 219 ? 19.344 -18.688 -6.84 1 75.88 219 PRO B CA 1
ATOM 3747 C C . PRO B 1 219 ? 18.156 -19.391 -7.508 1 75.88 219 PRO B C 1
ATOM 3749 O O . PRO B 1 219 ? 18.266 -20.562 -7.895 1 75.88 219 PRO B O 1
ATOM 3752 N N . TRP B 1 220 ? 17.094 -18.656 -7.641 1 77.19 220 TRP B N 1
ATOM 3753 C CA . TRP B 1 220 ? 15.938 -19.297 -8.273 1 77.19 220 TRP B CA 1
ATOM 3754 C C . TRP B 1 220 ? 16.141 -19.406 -9.781 1 77.19 220 TRP B C 1
ATOM 3756 O O . TRP B 1 220 ? 16.266 -18.391 -10.469 1 77.19 220 TRP B O 1
ATOM 3766 N N . LEU B 1 221 ? 16.188 -20.609 -10.227 1 84.12 221 LEU B N 1
ATOM 3767 C CA . LEU B 1 221 ? 16.422 -20.797 -11.656 1 84.12 221 LEU B CA 1
ATOM 3768 C C . LEU B 1 221 ? 15.211 -21.406 -12.336 1 84.12 221 LEU B C 1
ATOM 3770 O O . LEU B 1 221 ? 15.055 -21.281 -13.555 1 84.12 221 LEU B O 1
ATOM 3774 N N . GLY B 1 222 ? 14.375 -22 -11.602 1 91.56 222 GLY B N 1
ATOM 3775 C CA . GLY B 1 222 ? 13.32 -22.859 -12.125 1 91.56 222 GLY B CA 1
ATOM 3776 C C . GLY B 1 222 ? 12.305 -22.109 -12.961 1 91.56 222 GLY B C 1
ATOM 3777 O O . GLY B 1 222 ? 11.898 -22.562 -14.031 1 91.56 222 GLY B O 1
ATOM 3778 N N . GLU B 1 223 ? 11.875 -20.938 -12.484 1 93.31 223 GLU B N 1
ATOM 3779 C CA . GLU B 1 223 ? 10.852 -20.172 -13.195 1 93.31 223 GLU B CA 1
ATOM 3780 C C . GLU B 1 223 ? 11.359 -19.703 -14.562 1 93.31 223 GLU B C 1
ATOM 3782 O O . GLU B 1 223 ? 10.633 -19.781 -15.555 1 93.31 223 GLU B O 1
ATOM 3787 N N . THR B 1 224 ? 12.617 -19.266 -14.547 1 95.5 224 THR B N 1
ATOM 3788 C CA . THR B 1 224 ? 13.219 -18.828 -15.805 1 95.5 224 THR B CA 1
ATOM 3789 C C . THR B 1 224 ? 13.281 -19.969 -16.797 1 95.5 224 THR B C 1
ATOM 3791 O O . THR B 1 224 ? 12.883 -19.828 -17.953 1 95.5 224 THR B O 1
ATOM 3794 N N . ALA B 1 225 ? 13.734 -21.078 -16.359 1 96.44 225 ALA B N 1
ATOM 3795 C CA . ALA B 1 225 ? 13.867 -22.25 -17.219 1 96.44 225 ALA B CA 1
ATOM 3796 C C . ALA B 1 225 ? 12.508 -22.703 -17.734 1 96.44 225 ALA B C 1
ATOM 3798 O O . ALA B 1 225 ? 12.375 -23.062 -18.906 1 96.44 225 ALA B O 1
ATOM 3799 N N . ALA B 1 226 ? 11.484 -22.703 -16.859 1 97.81 226 ALA B N 1
ATOM 3800 C CA . ALA B 1 226 ? 10.141 -23.125 -17.25 1 97.81 226 ALA B CA 1
ATOM 3801 C C . ALA B 1 226 ? 9.547 -22.188 -18.297 1 97.81 226 ALA B C 1
ATOM 3803 O O . ALA B 1 226 ? 8.898 -22.625 -19.25 1 97.81 226 ALA B O 1
ATOM 3804 N N . PHE B 1 227 ? 9.797 -20.922 -18.125 1 98.06 227 PHE B N 1
ATOM 3805 C CA . PHE B 1 227 ? 9.352 -19.891 -19.062 1 98.06 227 PHE B CA 1
ATOM 3806 C C . PHE B 1 227 ? 9.945 -20.125 -20.438 1 98.06 227 PHE B C 1
ATOM 3808 O O . PHE B 1 227 ? 9.211 -20.188 -21.438 1 98.06 227 PHE B O 1
ATOM 3815 N N . GLU B 1 228 ? 11.172 -20.297 -20.531 1 97.94 228 GLU B N 1
ATOM 3816 C CA . GLU B 1 228 ? 11.852 -20.516 -21.797 1 97.94 228 GLU B CA 1
ATOM 3817 C C . GLU B 1 228 ? 11.438 -21.844 -22.422 1 97.94 228 GLU B C 1
ATOM 3819 O O . GLU B 1 228 ? 11.203 -21.922 -23.625 1 97.94 228 GLU B O 1
ATOM 3824 N N . HIS B 1 229 ? 11.352 -22.828 -21.578 1 98.5 229 HIS B N 1
ATOM 3825 C CA . HIS B 1 229 ? 10.93 -24.141 -22.047 1 98.5 229 HIS B CA 1
ATOM 3826 C C . HIS B 1 229 ? 9.555 -24.078 -22.688 1 98.5 229 HIS B C 1
ATOM 3828 O O . HIS B 1 229 ? 9.352 -24.625 -23.781 1 98.5 229 HIS B O 1
ATOM 3834 N N . TYR B 1 230 ? 8.633 -23.453 -22.047 1 98.69 230 TYR B N 1
ATOM 3835 C CA . TYR B 1 230 ? 7.262 -23.406 -22.531 1 98.69 230 TYR B CA 1
ATOM 3836 C C . TYR B 1 230 ? 7.199 -22.766 -23.922 1 98.69 230 TYR B C 1
ATOM 3838 O O . TYR B 1 230 ? 6.566 -23.297 -24.828 1 98.69 230 TYR B O 1
ATOM 3846 N N . PHE B 1 231 ? 7.797 -21.656 -24.109 1 98.56 231 PHE B N 1
ATOM 3847 C CA . PHE B 1 231 ? 7.691 -20.938 -25.375 1 98.56 231 PHE B CA 1
ATOM 3848 C C . PHE B 1 231 ? 8.43 -21.672 -26.484 1 98.56 231 PHE B C 1
ATOM 3850 O O . PHE B 1 231 ? 8.016 -21.641 -27.656 1 98.56 231 PHE B O 1
ATOM 3857 N N . LYS B 1 232 ? 9.531 -22.344 -26.094 1 98.38 232 LYS B N 1
ATOM 3858 C CA . LYS B 1 232 ? 10.164 -23.219 -27.062 1 98.38 232 LYS B CA 1
ATOM 3859 C C . LYS B 1 232 ? 9.219 -24.344 -27.484 1 98.38 232 LYS B C 1
ATOM 3861 O O . LYS B 1 232 ? 9.117 -24.656 -28.672 1 98.38 232 LYS B O 1
ATOM 3866 N N . GLU B 1 233 ? 8.562 -24.891 -26.531 1 98.25 233 GLU B N 1
ATOM 3867 C CA . GLU B 1 233 ? 7.645 -26 -26.75 1 98.25 233 GLU B CA 1
ATOM 3868 C C . GLU B 1 233 ? 6.523 -25.609 -27.719 1 98.25 233 GLU B C 1
ATOM 3870 O O . GLU B 1 233 ? 6.113 -26.406 -28.562 1 98.25 233 GLU B O 1
ATOM 3875 N N . ILE B 1 234 ? 6.035 -24.406 -27.625 1 97.56 234 ILE B N 1
ATOM 3876 C CA . ILE B 1 234 ? 4.91 -24.016 -28.469 1 97.56 234 ILE B CA 1
ATOM 3877 C C . ILE B 1 234 ? 5.426 -23.344 -29.734 1 97.56 234 ILE B C 1
ATOM 3879 O O . ILE B 1 234 ? 4.637 -22.844 -30.547 1 97.56 234 ILE B O 1
ATOM 3883 N N . GLY B 1 235 ? 6.664 -23.234 -29.906 1 97.62 235 GLY B N 1
ATOM 3884 C CA . GLY B 1 235 ? 7.281 -22.734 -31.109 1 97.62 235 GLY B CA 1
ATOM 3885 C C . GLY B 1 235 ? 7.117 -21.234 -31.281 1 97.62 235 GLY B C 1
ATOM 3886 O O . GLY B 1 235 ? 6.941 -20.75 -32.406 1 97.62 235 GLY B O 1
ATOM 3887 N N . GLN B 1 236 ? 7.086 -20.453 -30.266 1 97.25 236 GLN B N 1
ATOM 3888 C CA . GLN B 1 236 ? 6.953 -19 -30.297 1 97.25 236 GLN B CA 1
ATOM 3889 C C . GLN B 1 236 ? 8.195 -18.328 -29.719 1 97.25 236 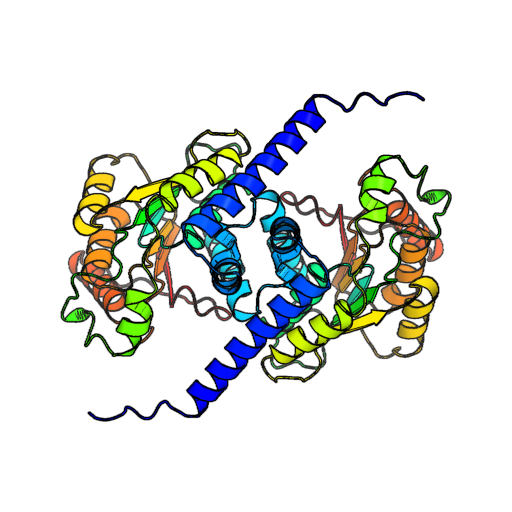GLN B C 1
ATOM 3891 O O . GLN B 1 236 ? 8.867 -18.891 -28.859 1 97.25 236 GLN B O 1
ATOM 3896 N N . PRO B 1 237 ? 8.492 -17.203 -30.234 1 97.31 237 PRO B N 1
ATOM 3897 C CA . PRO B 1 237 ? 9.594 -16.438 -29.625 1 97.31 237 PRO B CA 1
ATOM 3898 C C . PRO B 1 237 ? 9.289 -16.016 -28.203 1 97.31 237 PRO B C 1
ATOM 3900 O O . PRO B 1 237 ? 8.125 -15.82 -27.828 1 97.31 237 PRO B O 1
ATOM 3903 N N . LEU B 1 238 ? 10.289 -15.852 -27.422 1 97.44 238 LEU B N 1
ATOM 3904 C CA . LEU B 1 238 ? 10.125 -15.336 -26.062 1 97.44 238 LEU B CA 1
ATOM 3905 C C . LEU B 1 238 ? 9.586 -13.906 -26.094 1 97.44 238 LEU B C 1
ATOM 3907 O O . LEU B 1 238 ? 10.102 -13.062 -26.828 1 97.44 238 LEU B O 1
ATOM 3911 N N . PRO B 1 239 ? 8.57 -13.711 -25.375 1 97.88 239 PRO B N 1
ATOM 3912 C CA . PRO B 1 239 ? 8.109 -12.328 -25.266 1 97.88 239 PRO B CA 1
ATOM 3913 C C . PRO B 1 239 ? 9.117 -11.422 -24.562 1 97.88 239 PRO B C 1
ATOM 3915 O O . PRO B 1 239 ? 9.977 -11.914 -23.812 1 97.88 239 PRO B O 1
ATOM 3918 N N . ARG B 1 240 ? 8.984 -10.141 -24.844 1 97.69 240 ARG B N 1
ATOM 3919 C CA . ARG B 1 240 ? 9.828 -9.164 -24.156 1 97.69 240 ARG B CA 1
ATOM 3920 C C . ARG B 1 240 ? 9.484 -9.094 -22.672 1 97.69 240 ARG B C 1
ATOM 3922 O O . ARG B 1 240 ? 8.359 -8.75 -22.312 1 97.69 240 ARG B O 1
ATOM 3929 N N . VAL B 1 241 ? 10.43 -9.422 -21.875 1 98.12 241 VAL B N 1
ATOM 3930 C CA . VAL B 1 241 ? 10.258 -9.375 -20.422 1 98.12 241 VAL B CA 1
ATOM 3931 C C . VAL B 1 241 ? 10.688 -8.008 -19.891 1 98.12 241 VAL B C 1
ATOM 3933 O O . VAL B 1 241 ? 11.711 -7.465 -20.312 1 98.12 241 VAL B O 1
ATOM 3936 N N . ARG B 1 242 ? 9.891 -7.465 -19.047 1 98 242 ARG B N 1
ATOM 3937 C CA . ARG B 1 242 ? 10.148 -6.164 -18.438 1 98 242 ARG B CA 1
ATOM 3938 C C . ARG B 1 242 ? 10.25 -6.281 -16.922 1 98 242 ARG B C 1
ATOM 3940 O O . ARG B 1 242 ? 9.906 -7.32 -16.359 1 98 242 ARG B O 1
ATOM 3947 N N . LYS B 1 243 ? 10.789 -5.238 -16.344 1 96.75 243 LYS B N 1
ATOM 3948 C CA . LYS B 1 243 ? 10.961 -5.164 -14.898 1 96.75 243 LYS B CA 1
ATOM 3949 C C . LYS B 1 243 ? 10.477 -3.824 -14.359 1 96.75 243 LYS B C 1
ATOM 3951 O O . LYS B 1 243 ? 10.609 -2.793 -15.016 1 96.75 243 LYS B O 1
ATOM 3956 N N . LEU B 1 244 ? 9.844 -3.85 -13.164 1 96.44 244 LEU B N 1
ATOM 3957 C CA . LEU B 1 244 ? 9.602 -2.6 -12.453 1 96.44 244 LEU B CA 1
ATOM 3958 C C . LEU B 1 244 ? 10.875 -2.102 -11.781 1 96.44 244 LEU B C 1
ATOM 3960 O O . LEU B 1 244 ? 11.43 -2.773 -10.906 1 96.44 244 LEU B O 1
ATOM 3964 N N . SER B 1 245 ? 11.344 -0.964 -12.156 1 94.5 245 SER B N 1
ATOM 3965 C CA . SER B 1 245 ? 12.68 -0.476 -11.82 1 94.5 245 SER B CA 1
ATOM 3966 C C . SER B 1 245 ? 12.844 -0.323 -10.312 1 94.5 245 SER B C 1
ATOM 3968 O O . SER B 1 245 ? 13.961 -0.413 -9.789 1 94.5 245 SER B O 1
ATOM 3970 N N . TYR B 1 246 ? 11.82 -0.143 -9.586 1 95.62 246 TYR B N 1
ATOM 3971 C CA . TYR B 1 246 ? 11.93 0.218 -8.18 1 95.62 246 TYR B CA 1
ATOM 3972 C C . TYR B 1 246 ? 11.672 -0.989 -7.285 1 95.62 246 TYR B C 1
ATOM 3974 O O . TYR B 1 246 ? 11.797 -0.901 -6.059 1 95.62 246 TYR B O 1
ATOM 3982 N N . SER B 1 247 ? 11.25 -2.09 -7.922 1 94.25 247 SER B N 1
ATOM 3983 C CA . SER B 1 247 ? 10.852 -3.254 -7.137 1 94.25 247 SER B CA 1
ATOM 3984 C C . SER B 1 247 ? 11.594 -4.508 -7.582 1 94.25 247 SER B C 1
ATOM 3986 O O . SER B 1 247 ? 11.781 -4.73 -8.781 1 94.25 247 SER B O 1
ATOM 3988 N N . ILE B 1 248 ? 11.938 -5.316 -6.617 1 90.31 248 ILE B N 1
ATOM 3989 C CA . ILE B 1 248 ? 12.594 -6.582 -6.93 1 90.31 248 ILE B CA 1
ATOM 3990 C C . ILE B 1 248 ? 11.539 -7.633 -7.289 1 90.31 248 ILE B C 1
ATOM 3992 O O . ILE B 1 248 ? 11.844 -8.625 -7.957 1 90.31 248 ILE B O 1
ATOM 3996 N N . ARG B 1 249 ? 10.273 -7.414 -6.832 1 92.31 249 ARG B N 1
ATOM 3997 C CA . ARG B 1 249 ? 9.148 -8.297 -7.105 1 92.31 249 ARG B CA 1
ATOM 3998 C C . ARG B 1 249 ? 8.141 -7.633 -8.031 1 92.31 249 ARG B C 1
ATOM 4000 O O . ARG B 1 249 ? 7.766 -6.477 -7.828 1 92.31 249 ARG B O 1
ATOM 4007 N N . PRO B 1 250 ? 7.75 -8.281 -9.172 1 96 250 PRO B N 1
ATOM 4008 C CA . PRO B 1 250 ? 8.25 -9.57 -9.656 1 96 250 PRO B CA 1
ATOM 4009 C C . PRO B 1 250 ? 9.625 -9.461 -10.32 1 96 250 PRO B C 1
ATOM 4011 O O . PRO B 1 250 ? 10.102 -8.352 -10.57 1 96 250 PRO B O 1
ATOM 4014 N N . GLY B 1 251 ? 10.234 -10.57 -10.453 1 95.56 251 GLY B N 1
ATOM 4015 C CA . GLY B 1 251 ? 11.492 -10.617 -11.18 1 95.56 251 GLY B CA 1
ATOM 4016 C C . GLY B 1 251 ? 11.359 -10.195 -12.633 1 95.56 251 GLY B C 1
ATOM 4017 O O . GLY B 1 251 ? 12.305 -9.68 -13.227 1 95.56 251 GLY B O 1
ATOM 4018 N N . GLY B 1 252 ? 10.227 -10.398 -13.156 1 97.12 252 GLY B N 1
ATOM 4019 C CA . GLY B 1 252 ? 9.914 -10 -14.523 1 97.12 252 GLY B CA 1
ATOM 4020 C C . GLY B 1 252 ? 8.461 -10.195 -14.891 1 97.12 252 GLY B C 1
ATOM 4021 O O . GLY B 1 252 ? 7.754 -10.977 -14.242 1 97.12 252 GLY B O 1
ATOM 4022 N N . TYR B 1 253 ? 8.023 -9.445 -15.891 1 98.69 253 TYR B N 1
ATOM 4023 C CA . TYR B 1 253 ? 6.676 -9.625 -16.422 1 98.69 253 TYR B CA 1
ATOM 4024 C C . TYR B 1 253 ? 6.637 -9.359 -17.922 1 98.69 253 TYR B C 1
ATOM 4026 O O . TYR B 1 253 ? 7.551 -8.742 -18.469 1 98.69 253 TYR B O 1
ATOM 4034 N N . PHE B 1 254 ? 5.637 -9.914 -18.578 1 98.81 254 PHE B N 1
ATOM 4035 C CA . PHE B 1 254 ? 5.426 -9.609 -19.984 1 98.81 254 PHE B CA 1
ATOM 4036 C C . PHE B 1 254 ? 3.938 -9.547 -20.312 1 98.81 254 PHE B C 1
ATOM 4038 O O . PHE B 1 254 ? 3.105 -10.008 -19.531 1 98.81 254 PHE B O 1
ATOM 4045 N N . ILE B 1 255 ? 3.621 -8.898 -21.375 1 98.69 255 ILE B N 1
ATOM 4046 C CA . ILE B 1 255 ? 2.258 -8.75 -21.875 1 98.69 255 ILE B CA 1
ATOM 4047 C C . ILE B 1 255 ? 2.045 -9.656 -23.078 1 98.69 255 ILE B C 1
ATOM 4049 O O . ILE B 1 255 ? 2.859 -9.672 -24.016 1 98.69 255 ILE B O 1
ATOM 4053 N N . LYS B 1 256 ? 1.035 -10.445 -22.938 1 98.12 256 LYS B N 1
ATOM 4054 C CA . LYS B 1 256 ? 0.698 -11.312 -24.062 1 98.12 256 LYS B CA 1
ATOM 4055 C C . LYS B 1 256 ? 0.194 -10.492 -25.25 1 98.12 256 LYS B C 1
ATOM 4057 O O . LYS B 1 256 ? -0.722 -9.68 -25.109 1 98.12 256 LYS B O 1
ATOM 4062 N N . GLU B 1 257 ? 0.785 -10.656 -26.422 1 92.62 257 GLU B N 1
ATOM 4063 C CA . GLU B 1 257 ? 0.394 -9.953 -27.641 1 92.62 257 GLU B CA 1
ATOM 4064 C C . GLU B 1 257 ? -0.773 -10.648 -28.328 1 92.62 257 GLU B C 1
ATOM 4066 O O . GLU B 1 257 ? -0.919 -11.867 -28.234 1 92.62 257 GLU B O 1
#

InterPro domains:
  IPR008884 Macrocin-O-methyltransferase [PF05711] (64-238)
  IPR029063 S-adenosyl-L-methionine-dependent methyltransferase superfamily [G3DSA:3.40.50.150] (5-247)
  IPR029063 S-adenosyl-L-methionine-dependent methyltransferase superfamily [SSF53335] (56-217)

Foldseek 3Di:
DPPPPPDVVVVVVVVVVVVLVVVLVVVCVVVVPDPVNCVVVVVVNDDPQVVVVLVVLVVQCVLLLVPDFEEEEEAQQLNPNQLSSLVVCLVSPVPDQRYAYEYEEQQQFDDDADVQFPPCDPVCVVVRVVRGHDPCNVVVVQQVSCCPGPPGRRHRYDYDYHDLLPRLQVVLVVCVVGAHQEYEYDRLGQRSLLSNCVRHVVRYDQSHKYFAQNAPPPPRRRNVVSQVVNCVVVVHDRFDWDDDPSHCPRVTMGGHD/DPPPPPDVVVVVVVVVVVVLVVVLVVVCVVVVPDPVNCVVVVVVNDDPQVVVVLVVLVVQCVLLVVPDFEEEEEAQQLNPNQLSSLVVCLVSPVPDQRYAYEYEEQQQFDDDADVQFPPPDPVVVVVRVVRGHDPCNVVVVQQVSCCPGPPGRRHRYDYDYHDLLPRLQVVLVVCVVGAHQEYEYDRLGQRSLLSNCVRHVVRYDQSHKYFAQNAPPPPRRRNVVSQVVNCVVVPHDRFDWDDDPVHCPRVTMGGHD

Solvent-accessible surface area (backbone atoms only — not comparable to full-atom values): 27129 Å² total; per-residue (Å²): 130,81,71,73,73,72,52,64,69,57,50,52,50,50,49,50,50,51,49,48,50,52,51,50,52,50,52,35,60,76,51,66,54,47,70,64,55,47,45,63,38,32,54,43,72,39,49,58,80,49,51,37,50,60,53,40,52,49,57,54,50,64,66,27,71,89,34,67,43,20,36,39,32,36,47,37,69,85,22,34,63,58,44,37,54,34,37,49,42,49,59,77,37,64,84,53,73,83,45,37,30,42,28,31,28,56,56,70,41,82,68,80,81,42,82,63,28,52,76,83,45,74,64,43,55,66,48,38,72,68,45,54,44,47,86,66,43,64,63,52,50,43,52,52,54,19,45,67,36,94,56,62,58,50,77,36,50,47,73,50,75,36,56,51,72,53,50,45,43,50,48,38,71,73,38,74,86,52,40,19,14,33,41,39,41,50,64,39,36,21,62,53,39,33,44,43,47,71,36,45,51,82,34,42,34,72,56,11,38,43,36,28,40,24,23,86,36,83,80,34,34,2,28,40,49,21,53,53,48,51,31,57,73,72,71,45,79,78,74,73,70,42,66,57,91,77,34,73,57,41,34,22,29,33,62,41,116,131,81,73,74,73,72,53,64,69,57,51,51,49,50,49,52,50,52,50,51,51,52,50,51,51,50,52,35,59,77,51,66,54,49,70,65,56,45,46,64,39,32,54,42,72,37,51,59,80,47,51,38,51,60,54,38,52,49,58,56,49,64,66,28,72,89,34,67,44,21,37,38,33,37,49,36,70,84,22,34,63,56,44,38,54,34,37,50,42,49,60,77,38,63,84,52,74,82,45,38,30,43,28,31,27,54,56,71,39,82,66,80,81,40,83,63,27,53,75,82,45,76,66,42,56,67,48,39,71,66,45,53,45,46,86,66,43,61,62,52,49,44,51,54,53,20,45,67,37,95,56,62,60,51,78,38,51,46,74,50,75,36,57,50,74,52,50,46,44,50,50,37,70,75,39,74,86,52,41,18,14,33,39,39,42,47,64,38,35,21,60,53,39,34,43,43,47,71,36,46,51,84,33,40,34,71,54,12,39,41,34,28,41,23,22,85,36,82,77,32,33,2,29,40,50,20,53,54,49,51,30,57,73,72,70,46,79,78,72,73,71,42,65,56,91,78,36,74,58,40,35,23,30,34,64,41,118

Sequence (514 aa):
MTTEKIDPARAAYQSREEQHWAELKSILDDGQISLAETLINYPAFVRRREMTRLLADYDLFRMIQDIPGSIAELGVFLGAGLFTWSKLLETFFPGDRSRKVFGFESGGGYQDFAPEDGDPRPWIESVVGRKQVPDGYLDRMVKLTNQDNLLPGVERCRVISGDILQTVPAFAAGNQGTRLSMIFLDVNLYKPTLAGFRALYPLLAPGGVVAMNGYGTPPWLGETAAFEHYFKEIGQPLPRVRKLSYSIRPGGYFIKEMTTEKIDPARAAYQSREEQHWAELKSILDDGQISLAETLINYPAFVRRREMTRLLADYDLFRMIQDIPGSIAELGVFLGAGLFTWSKLLETFFPGDRSRKVFGFESGGGYQDFAPEDGDPRPWIESVVGRKQVPDGYLDRMVKLTNQDNLLPGVERCRVISGDILQTVPAFAAGNQGTRLSMIFLDVNLYKPTLAGFRALYPLLAPGGVVAMNGYGTPPWLGETAAFEHYFKEIGQPLPRVRKLSYSIRPGGYFIKE

Secondary structure (DSSP, 8-state):
-------HHHHHHHHHHHHHHHHHHHHHHHTT--HHHHHHTGGGTS-HHHHHHHHHHHHHHHTTTTS-SEEEEE--TT-HHHHHHHHHHHHH-TT-TT--EEEEE-SS-S----GGG----HHHHHHHGGGPPPTTHHHHHHHHHHHTSSSTT--SEEEEES-HHHHHHHHHHH-TT--EEEEEE---SHHHHHHHHHHHGGGEEEEEEEEETTTTBTTB-HHHHHHHHHHHHTT-PPPPPB--TT--SSSEEEE--/-------HHHHHHHHHHHHHHHHHHHHHHHTT--HHHHHHTGGGTS-HHHHHHHHHHHHHHHTTTTS-SEEEEE--TTSHHHHHHHHHHHHH-TT-TT--EEEEE-SS-S----GGG----HHHHHHHGGGPPPTTHHHHHHHHHHHTSSSTT--SEEEEES-HHHHHHHHHHH-TT--EEEEEE---SHHHHHHHHHHHGGGEEEEEEEEETTTTBTTB-HHHHHHHHHHHHTT-PPPPPB--TT-SSSSEEEE--